Protein AF-M4SUS6-F1 (afdb_monomer)

Nearest PDB structures (foldseek):
  8b3b-assembly3_H  TM=8.163E-01  e=2.217E-12  Trypanosoma brucei
  8b3b-assembly4_E  TM=8.345E-01  e=3.367E-11  Trypanosoma brucei
  8b3b-assembly2_C  TM=7.946E-01  e=1.954E-11  Trypanosoma brucei
  8b3b-assembly1_A  TM=7.854E-01  e=1.954E-11  Trypanosoma brucei
  8b3b-assembly4_F  TM=7.972E-01  e=6.547E-10  Trypanosoma brucei

Foldseek 3Di:
DDDDDDDDDDDDDDPPLDQQFQFAFECVQLLLLQVVLVLLLQLLLALVQQLVLLVVLLLLLLLQLLLLLLVLLVDPDQLLSLLSVLLNQLSVVLSVVSVVCCVVLVVLSVQLNVLSVVLSQLSLVLQQVQLCQADDQQATHHAHHFFQAHSHGRHNDLCSCPPSRHDNDRPDHHHDPDFSVLLELFFRVSFAKDFAQASSSGYHRRRQLCLHQAAVRPHPHGGHPAWDAGSQQSHIQGSPDRHHTDIAGGRGLVDPVCVSNCVSNVSRSSSSVSNNCCPPVVNSHDDADNSLALVRLLPDPSSLQSCCCRVVVDNDDDDPVCSVVSSVSSCVNCNPDSVSNCVSPVVCQQVAWDPCVQQVDHTDGSNRNSDSVSSVSSSVVSVVVVVVVVVVVVVVCVVVCVVPVLQVVQFVVQLVDQDQVVLVPDQFWHADPPDPPSRRRIGGDPVSCVVVVDDSDDDPPDDPPPDDPQPPPDPDPVVSVVVVVD

Radius of gyration: 42.85 Å; Cα contacts (8 Å, |Δi|>4): 773; chains: 1; bounding box: 98×59×140 Å

pLDDT: mean 84.71, std 16.92, range [26.44, 97.81]

Solvent-accessible surface area (backbone atoms only — not comparable to full-atom values): 25939 Å² total; per-residue (Å²): 138,83,86,88,87,82,90,80,89,81,74,90,90,68,82,83,72,71,78,18,73,26,16,10,43,5,29,80,66,53,39,42,57,19,53,43,27,47,54,52,66,45,47,53,6,30,52,49,40,44,52,52,52,33,52,52,49,44,50,49,28,50,38,54,17,42,50,25,44,33,48,22,50,66,45,82,53,70,66,62,16,29,53,27,41,18,53,16,53,28,27,48,50,51,29,51,53,52,58,65,51,43,62,61,48,50,51,51,51,50,46,17,41,54,35,39,49,59,48,35,48,33,40,24,49,41,50,52,51,30,12,58,46,43,83,46,52,39,28,14,30,28,26,74,36,41,41,68,24,67,31,68,47,24,31,62,42,60,74,71,46,55,97,58,36,55,45,71,76,81,92,72,79,57,76,32,95,64,79,60,84,49,60,38,80,39,22,34,64,58,40,58,77,44,41,35,44,20,31,76,41,8,12,30,84,9,66,8,33,87,66,26,25,43,54,65,22,74,36,65,87,42,49,41,94,54,62,47,72,34,40,59,32,62,33,32,31,31,34,87,40,53,70,44,62,45,61,34,46,42,45,47,69,71,44,79,90,48,46,72,26,39,63,55,25,47,58,57,47,54,17,45,67,32,40,34,68,50,39,64,56,72,65,64,51,68,82,82,66,53,95,86,37,55,72,42,43,74,72,31,69,58,33,52,41,26,40,36,35,52,74,65,72,38,84,67,85,76,53,82,91,49,45,67,65,51,50,53,51,43,35,71,75,47,36,85,46,58,68,48,30,36,57,74,47,65,54,46,28,68,75,40,76,40,51,32,93,50,42,77,43,77,75,40,34,46,68,72,62,67,53,65,67,33,40,52,38,42,35,53,50,34,50,52,47,51,54,50,51,50,51,49,51,53,50,49,44,58,72,68,29,58,68,54,54,53,48,51,51,43,29,54,56,22,31,68,32,70,51,63,68,65,15,52,69,36,61,40,28,40,56,42,89,86,48,86,51,66,67,58,20,11,31,53,30,69,73,45,25,68,73,60,72,61,74,83,78,78,77,76,74,76,79,81,68,77,78,64,86,80,49,82,87,48,98,48,72,71,63,42,57,57,67,74,74,111

Secondary structure (DSSP, 8-state):
---------PPSSS------TTPPBPHHHHHHHHHHHHHHHHHHHHHHHHHHHHHHHHHHHHHHHHHHHHHHHH--SHHHHHHHHHHHHHHHHHHHHHHHHHHHHHHHHHHHHHHHHHHHHHHHHHHHHHHHSEEETTEESBBSSPTT--STTB-SSSGGGGGGPPP---S-PPP--S--TTB-SS-BTTS--B--S-GGGB-TT---GGG--STTSSSSSS--SSPEEEGGGTEEE-SS-TT----B--S-TT-STTHHHHHHTHHHHHHHHHHGGG-SGGGT------TT-HHHHHH-HHHHHHHHHHHS---SPP-GGGHHHHHHHHHHHH-SSHHHHHHHTGGGGGG-EEPHHHHSSSSEEGGG---HHHHHHHHHHHHHHHHHHHHHHHHHHHHTTHHHHHHHHHHHHHHT--SHHHHHHSTTEEE-TT-S-TTTSEEE-HHHHHHHT---------------TTSTT-SSHHHHHHHT--

Organism: NCBI:txid5691

Structure (mmCIF, N/CA/C/O backbone):
data_AF-M4SUS6-F1
#
_entry.id   AF-M4SUS6-F1
#
loop_
_atom_site.group_PDB
_atom_site.id
_atom_site.type_symbol
_atom_site.label_atom_id
_atom_site.label_alt_id
_atom_site.label_comp_id
_atom_site.label_asym_id
_atom_site.label_entity_id
_atom_site.label_seq_id
_atom_site.pdbx_PDB_ins_code
_atom_site.Cartn_x
_atom_site.Cartn_y
_atom_site.Cartn_z
_atom_site.occupancy
_atom_site.B_iso_or_equiv
_atom_site.auth_seq_id
_atom_site.auth_comp_id
_atom_site.auth_asym_id
_atom_site.auth_atom_id
_atom_site.pdbx_PDB_model_num
ATOM 1 N N . ARG A 1 1 ? 38.553 -2.286 -67.627 1.00 31.19 1 ARG A N 1
ATOM 2 C CA . ARG A 1 1 ? 38.598 -0.900 -68.150 1.00 31.19 1 ARG A CA 1
ATOM 3 C C . ARG A 1 1 ? 37.193 -0.318 -68.034 1.00 31.19 1 ARG A C 1
ATOM 5 O O . ARG A 1 1 ? 36.295 -0.896 -68.619 1.00 31.19 1 ARG A O 1
ATOM 12 N N . ASN A 1 2 ? 37.084 0.766 -67.260 1.00 29.09 2 ASN A N 1
ATOM 13 C CA . ASN A 1 2 ? 36.096 1.862 -67.283 1.00 29.09 2 ASN A CA 1
ATOM 14 C C . ASN A 1 2 ? 34.614 1.595 -66.928 1.00 29.09 2 ASN A C 1
ATOM 16 O O . ASN A 1 2 ? 33.816 1.256 -67.787 1.00 29.09 2 ASN A O 1
ATOM 20 N N . ALA A 1 3 ? 34.306 1.743 -65.630 1.00 30.34 3 ALA A N 1
ATOM 21 C CA . ALA A 1 3 ? 33.610 2.866 -64.960 1.00 30.34 3 ALA A CA 1
ATOM 22 C C . ALA A 1 3 ? 32.368 3.584 -65.564 1.00 30.34 3 ALA A C 1
ATOM 24 O O . ALA A 1 3 ? 32.365 3.954 -66.735 1.00 30.34 3 ALA A O 1
ATOM 25 N N . CYS A 1 4 ? 31.476 3.952 -64.615 1.00 27.50 4 CYS A N 1
ATOM 26 C CA . CYS A 1 4 ? 30.399 4.974 -64.589 1.00 27.50 4 CYS A CA 1
ATOM 27 C C . CYS A 1 4 ? 29.047 4.581 -65.232 1.00 27.50 4 CYS A C 1
ATOM 29 O O . CYS A 1 4 ? 29.032 4.014 -66.311 1.00 27.50 4 CYS A O 1
ATOM 31 N N . HIS A 1 5 ? 27.862 4.806 -64.642 1.00 26.88 5 HIS A N 1
ATOM 32 C CA . HIS A 1 5 ? 27.391 5.822 -63.685 1.00 26.88 5 HIS A CA 1
ATOM 33 C C . HIS A 1 5 ? 26.214 5.302 -62.827 1.00 26.88 5 HIS A C 1
ATOM 35 O O . HIS A 1 5 ? 25.336 4.624 -63.351 1.00 26.88 5 HIS A O 1
ATOM 41 N N . VAL A 1 6 ? 26.133 5.718 -61.557 1.00 30.09 6 VAL A N 1
ATOM 42 C CA . VAL A 1 6 ? 24.851 5.976 -60.872 1.00 30.09 6 VAL A CA 1
ATOM 43 C C . VAL A 1 6 ? 24.974 7.345 -60.205 1.00 30.09 6 VAL A C 1
ATOM 45 O O . VAL A 1 6 ? 25.939 7.603 -59.484 1.00 30.09 6 VAL A O 1
ATOM 48 N N . ASP A 1 7 ? 24.037 8.224 -60.543 1.00 30.34 7 ASP A N 1
ATOM 49 C CA . ASP A 1 7 ? 24.031 9.650 -60.238 1.00 30.34 7 ASP A CA 1
ATOM 50 C C . ASP A 1 7 ? 23.843 9.959 -58.748 1.00 30.34 7 ASP A C 1
ATOM 52 O O . ASP A 1 7 ? 22.881 9.533 -58.110 1.00 30.34 7 ASP A O 1
ATOM 56 N N . ILE A 1 8 ? 24.747 10.792 -58.231 1.00 34.09 8 ILE A N 1
ATOM 57 C CA . ILE A 1 8 ? 24.577 11.584 -57.014 1.00 34.09 8 ILE A CA 1
ATOM 58 C C . ILE A 1 8 ? 24.203 12.997 -57.471 1.00 34.09 8 ILE A C 1
ATOM 60 O O . ILE A 1 8 ? 25.049 13.741 -57.965 1.00 34.09 8 ILE A O 1
ATOM 64 N N . MET A 1 9 ? 22.941 13.391 -57.294 1.00 27.80 9 MET A N 1
ATOM 65 C CA . MET A 1 9 ? 22.559 14.804 -57.343 1.00 27.80 9 MET A CA 1
ATOM 66 C C . MET A 1 9 ? 22.849 15.447 -55.980 1.00 27.80 9 MET A C 1
ATOM 68 O O . MET A 1 9 ? 22.032 15.401 -55.064 1.00 27.80 9 MET A O 1
ATOM 72 N N . CYS A 1 10 ? 24.028 16.061 -55.856 1.00 29.98 10 CYS A N 1
ATOM 73 C CA . CYS A 1 10 ? 24.340 17.035 -54.811 1.00 29.98 10 CYS A CA 1
ATOM 74 C C . CYS A 1 10 ? 23.952 18.436 -55.298 1.00 29.98 10 CYS A C 1
ATOM 76 O O . CYS A 1 10 ? 24.554 18.948 -56.241 1.00 29.98 10 CYS A O 1
ATOM 78 N N . VAL A 1 11 ? 22.997 19.083 -54.628 1.00 32.91 11 VAL A N 1
ATOM 79 C CA . VAL A 1 11 ? 22.805 20.538 -54.727 1.00 32.91 11 VAL A CA 1
ATOM 80 C C . VAL A 1 11 ? 23.518 21.194 -53.545 1.00 32.91 11 VAL A C 1
ATOM 82 O O . VAL A 1 11 ? 23.482 20.701 -52.421 1.00 32.91 11 VAL A O 1
ATOM 85 N N . ALA A 1 12 ? 24.242 22.266 -53.855 1.00 35.56 12 ALA A N 1
ATOM 86 C CA . ALA A 1 12 ? 25.241 22.931 -53.034 1.00 35.56 12 ALA A CA 1
ATOM 87 C C . ALA A 1 12 ? 24.775 23.339 -51.620 1.00 35.56 12 ALA A C 1
ATOM 89 O O . ALA A 1 12 ? 23.645 23.773 -51.416 1.00 35.56 12 ALA A O 1
ATOM 90 N N . SER A 1 13 ? 25.731 23.286 -50.680 1.00 41.62 13 SER A N 1
ATOM 91 C CA . SER A 1 13 ? 25.660 23.563 -49.231 1.00 41.62 13 SER A CA 1
ATOM 92 C C . SER A 1 13 ? 24.995 22.489 -48.355 1.00 41.62 13 SER A C 1
ATOM 94 O O . SER A 1 13 ? 23.980 22.702 -47.705 1.00 41.62 13 SER A O 1
ATOM 96 N N . GLY A 1 14 ? 25.641 21.329 -48.255 1.00 28.02 14 GLY A N 1
ATOM 97 C CA . GLY A 1 14 ? 25.319 20.336 -47.236 1.00 28.02 14 GLY A CA 1
ATOM 98 C C . GLY A 1 14 ? 26.343 19.216 -47.259 1.00 28.02 14 GLY A C 1
ATOM 99 O O . GLY A 1 14 ? 26.585 18.629 -48.307 1.00 28.02 14 GLY A O 1
ATOM 100 N N . PHE A 1 15 ? 26.974 18.946 -46.118 1.00 29.97 15 PHE A N 1
ATOM 101 C CA . PHE A 1 15 ? 27.772 17.742 -45.909 1.00 29.97 15 PHE A CA 1
ATOM 102 C C . PHE A 1 15 ? 26.997 16.526 -46.435 1.00 29.97 15 PHE A C 1
ATOM 104 O O . PHE A 1 15 ? 25.899 16.254 -45.944 1.00 29.97 15 PHE A O 1
ATOM 111 N N . CYS A 1 16 ? 27.558 15.789 -47.397 1.00 29.83 16 CYS A N 1
ATOM 112 C CA . CYS A 1 16 ? 27.126 14.420 -47.656 1.00 29.83 16 CYS A CA 1
ATOM 113 C C . CYS A 1 16 ? 27.360 13.635 -46.365 1.00 29.83 16 CYS A C 1
ATOM 115 O O . CYS A 1 16 ? 28.487 13.248 -46.065 1.00 29.83 16 CYS A O 1
ATOM 117 N N . ARG A 1 17 ? 26.310 13.478 -45.554 1.00 37.94 17 ARG A N 1
ATOM 118 C CA . ARG A 1 17 ? 26.317 12.554 -44.427 1.00 37.94 17 ARG A CA 1
ATOM 119 C C . ARG A 1 17 ? 26.384 11.161 -45.032 1.00 37.94 17 ARG A C 1
ATOM 121 O O . ARG A 1 17 ? 25.402 10.690 -45.597 1.00 37.94 17 ARG A O 1
ATOM 128 N N . GLU A 1 18 ? 27.550 10.532 -44.957 1.00 42.78 18 GLU A N 1
ATOM 129 C CA . GLU A 1 18 ? 27.644 9.083 -45.096 1.00 42.78 18 GLU A CA 1
ATOM 130 C C . GLU A 1 18 ? 26.612 8.478 -44.136 1.00 42.78 18 GLU A C 1
ATOM 132 O O . GLU A 1 18 ? 26.538 8.883 -42.969 1.00 42.78 18 GLU A O 1
ATOM 137 N N . ALA A 1 19 ? 25.745 7.594 -44.635 1.00 50.44 19 ALA A N 1
ATOM 138 C CA . ALA A 1 19 ? 24.760 6.936 -43.787 1.00 50.44 19 ALA A CA 1
ATOM 139 C C . ALA A 1 19 ? 25.502 6.277 -42.616 1.00 50.44 19 ALA A C 1
ATOM 141 O O . ALA A 1 19 ? 26.480 5.558 -42.829 1.00 50.44 19 ALA A O 1
ATOM 142 N N . ALA A 1 20 ? 25.056 6.526 -41.382 1.00 63.66 20 ALA A N 1
ATOM 143 C CA . ALA A 1 20 ? 25.674 6.014 -40.159 1.00 63.66 20 ALA A CA 1
ATOM 144 C C . ALA A 1 20 ? 25.422 4.503 -39.958 1.00 63.66 20 ALA A C 1
ATOM 146 O O . ALA A 1 20 ? 25.185 4.039 -38.842 1.00 63.66 20 ALA A O 1
ATOM 147 N N . SER A 1 21 ? 25.461 3.719 -41.041 1.00 72.50 21 SER A N 1
ATOM 148 C CA . SER A 1 21 ? 25.391 2.264 -40.987 1.00 72.50 21 SER A CA 1
ATOM 149 C C . SER A 1 21 ? 26.565 1.782 -40.128 1.00 72.50 21 SER A C 1
ATOM 151 O O . SER A 1 21 ? 27.706 2.165 -40.382 1.00 72.50 21 SER A O 1
ATOM 153 N N . GLN A 1 22 ? 26.290 0.984 -39.091 1.00 85.00 22 GLN A N 1
ATOM 154 C CA . GLN A 1 22 ? 27.259 0.600 -38.043 1.00 85.00 22 GLN A CA 1
ATOM 155 C C . GLN A 1 22 ? 27.647 1.724 -37.074 1.00 85.00 22 GLN A C 1
ATOM 157 O O . GLN A 1 22 ? 28.715 1.677 -36.474 1.00 85.00 22 GLN A O 1
ATOM 162 N N . GLY A 1 23 ? 26.821 2.743 -36.884 1.00 92.88 23 GLY A N 1
ATOM 163 C CA . GLY A 1 23 ? 27.067 3.730 -35.842 1.00 92.88 23 GLY A CA 1
ATOM 164 C C . GLY A 1 23 ? 26.665 3.278 -34.431 1.00 92.88 23 GLY A C 1
ATOM 165 O O . GLY A 1 23 ? 25.876 2.353 -34.249 1.00 92.88 23 GLY A O 1
ATOM 166 N N . ALA A 1 24 ? 27.180 3.963 -33.414 1.00 96.19 24 ALA A N 1
ATOM 167 C CA . ALA A 1 24 ? 26.782 3.858 -32.018 1.00 96.19 24 ALA A CA 1
ATOM 168 C C . ALA A 1 24 ? 25.429 4.538 -31.827 1.00 96.19 24 ALA A C 1
ATOM 170 O O . ALA A 1 24 ? 25.160 5.563 -32.453 1.00 96.19 24 ALA A O 1
ATOM 171 N N . LEU A 1 25 ? 24.600 4.037 -30.916 1.00 96.50 25 LEU A N 1
ATOM 172 C CA . LEU A 1 25 ? 23.319 4.674 -30.631 1.00 96.50 25 LEU A CA 1
ATOM 173 C C . LEU A 1 25 ? 23.541 6.034 -29.957 1.00 96.50 25 LEU A C 1
ATOM 175 O O . LEU A 1 25 ? 24.263 6.138 -28.957 1.00 96.50 25 LEU A O 1
ATOM 179 N N . GLY A 1 26 ? 22.916 7.071 -30.516 1.00 95.56 26 GLY A N 1
ATOM 180 C CA . GLY A 1 26 ? 23.027 8.440 -30.025 1.00 95.56 26 GLY A CA 1
ATOM 181 C C . GLY A 1 26 ? 22.269 8.683 -28.717 1.00 95.56 26 GLY A C 1
ATOM 182 O O . GLY A 1 26 ? 21.243 8.058 -28.434 1.00 95.56 26 GLY A O 1
ATOM 183 N N . LYS A 1 27 ? 22.755 9.635 -27.914 1.00 95.69 27 LYS A N 1
ATOM 184 C CA . LYS A 1 27 ? 22.200 10.004 -26.601 1.00 95.69 27 LYS A CA 1
ATOM 185 C C . LYS A 1 27 ? 20.732 10.381 -26.636 1.00 95.69 27 LYS A C 1
ATOM 187 O O . LYS A 1 27 ? 19.989 9.994 -25.740 1.00 95.69 27 LYS A O 1
ATOM 192 N N . ASP A 1 28 ? 20.304 11.106 -27.660 1.00 93.38 28 ASP A N 1
ATOM 193 C CA . ASP A 1 28 ? 18.906 11.497 -27.838 1.00 93.38 28 ASP A CA 1
ATOM 194 C C . ASP A 1 28 ? 17.962 10.289 -27.968 1.00 93.38 28 ASP A C 1
ATOM 196 O O . ASP A 1 28 ? 16.767 10.417 -27.714 1.00 93.38 28 ASP A O 1
ATOM 200 N N . LYS A 1 29 ? 18.499 9.111 -28.309 1.00 93.94 29 LYS A N 1
ATOM 201 C CA . LYS A 1 29 ? 17.742 7.873 -28.503 1.00 93.94 29 LYS A CA 1
ATOM 202 C C . LYS A 1 29 ? 17.741 6.988 -27.266 1.00 93.94 29 LYS A C 1
ATOM 204 O O . LYS A 1 29 ? 16.678 6.531 -26.859 1.00 93.94 29 LYS A O 1
ATOM 209 N N . TRP A 1 30 ? 18.899 6.756 -26.641 1.00 95.56 30 TRP A N 1
ATOM 210 C CA . TRP A 1 30 ? 18.982 5.865 -25.475 1.00 95.56 30 TRP A CA 1
ATOM 211 C C . TRP A 1 30 ? 18.679 6.549 -24.141 1.00 95.56 30 TRP A C 1
ATOM 213 O O . TRP A 1 30 ? 18.238 5.874 -23.211 1.00 95.56 30 TRP A O 1
ATOM 223 N N . LYS A 1 31 ? 18.876 7.869 -24.009 1.00 96.00 31 LYS A N 1
ATOM 224 C CA . LYS A 1 31 ? 18.688 8.559 -22.721 1.00 96.00 31 LYS A CA 1
ATOM 225 C C . LYS A 1 31 ? 17.262 8.429 -22.163 1.00 96.00 31 LYS A C 1
ATOM 227 O O . LYS A 1 31 ? 17.161 8.144 -20.973 1.00 96.00 31 LYS A O 1
ATOM 232 N N . PRO A 1 32 ? 16.177 8.561 -22.952 1.00 96.38 32 PRO A N 1
ATOM 233 C CA . PRO A 1 32 ? 14.824 8.368 -22.424 1.00 96.38 32 PRO A CA 1
ATOM 234 C C . PRO A 1 32 ? 14.621 6.987 -21.786 1.00 96.38 32 PRO A C 1
ATOM 236 O O . PRO A 1 32 ? 13.973 6.869 -20.749 1.00 96.38 32 PRO A O 1
ATOM 239 N N . LEU A 1 33 ? 15.243 5.950 -22.355 1.00 96.75 33 LEU A N 1
ATOM 240 C CA . LEU A 1 33 ? 15.203 4.598 -21.807 1.00 96.75 33 LEU A CA 1
ATOM 241 C C . LEU A 1 33 ? 16.018 4.469 -20.508 1.00 96.75 33 LEU A C 1
ATOM 243 O O . LEU A 1 33 ? 15.579 3.815 -19.563 1.00 96.75 33 LEU A O 1
ATOM 247 N N . ALA A 1 34 ? 17.181 5.124 -20.435 1.00 96.94 34 ALA A N 1
ATOM 248 C CA . ALA A 1 34 ? 17.967 5.199 -19.204 1.00 96.94 34 ALA A CA 1
ATOM 249 C C . ALA A 1 34 ? 17.201 5.926 -18.086 1.00 96.94 34 ALA A C 1
ATOM 251 O O . ALA A 1 34 ? 17.156 5.441 -16.956 1.00 96.94 34 ALA A O 1
ATOM 252 N N . ASP A 1 35 ? 16.551 7.049 -18.393 1.00 96.94 35 ASP A N 1
ATOM 253 C CA . ASP A 1 35 ? 15.734 7.788 -17.426 1.00 96.94 35 ASP A CA 1
ATOM 254 C C . ASP A 1 35 ? 14.536 6.953 -16.952 1.00 96.94 35 ASP A C 1
ATOM 256 O O . ASP A 1 35 ? 14.258 6.900 -15.756 1.00 96.94 35 ASP A O 1
ATOM 260 N N . PHE A 1 36 ? 13.882 6.231 -17.865 1.00 97.12 36 PHE A N 1
ATOM 261 C CA . PHE A 1 36 ? 12.794 5.319 -17.522 1.00 97.12 36 PHE A CA 1
ATOM 262 C C . PHE A 1 36 ? 13.237 4.190 -16.582 1.00 97.12 36 PHE A C 1
ATOM 264 O O . PHE A 1 36 ? 12.530 3.881 -15.624 1.00 97.12 36 PHE A O 1
ATOM 271 N N . SER A 1 37 ? 14.432 3.618 -16.783 1.00 96.19 37 SER A N 1
ATOM 272 C CA . SER A 1 37 ? 14.962 2.595 -15.867 1.00 96.19 37 SER A CA 1
ATOM 273 C C . SER A 1 37 ? 15.124 3.110 -14.430 1.00 96.19 37 SER A C 1
ATOM 275 O O . SER A 1 37 ? 14.817 2.383 -13.489 1.00 96.19 37 SER A O 1
ATOM 277 N N . LYS A 1 38 ? 15.522 4.380 -14.254 1.00 94.12 38 LYS A N 1
ATOM 278 C CA . LYS A 1 38 ? 15.604 5.039 -12.937 1.00 94.12 38 LYS A CA 1
ATOM 279 C C . LYS A 1 38 ? 14.231 5.271 -12.316 1.00 94.12 38 LYS A C 1
ATOM 281 O O . LYS A 1 38 ? 14.097 5.246 -11.098 1.00 94.12 38 LYS A O 1
ATOM 286 N N . THR A 1 39 ? 13.214 5.538 -13.131 1.00 94.88 39 THR A N 1
ATOM 287 C CA . THR A 1 39 ? 11.833 5.658 -12.649 1.00 94.88 39 THR A CA 1
ATOM 288 C C . THR A 1 39 ? 11.317 4.307 -12.164 1.00 94.88 39 THR A C 1
ATOM 290 O O . THR A 1 39 ? 10.778 4.230 -11.062 1.00 94.88 39 THR A O 1
ATOM 293 N N . LEU A 1 40 ? 11.525 3.237 -12.942 1.00 94.06 40 LEU A N 1
ATOM 294 C CA . LEU A 1 40 ? 11.124 1.883 -12.547 1.00 94.06 40 LEU A CA 1
ATOM 295 C C . LEU A 1 40 ? 11.813 1.427 -11.258 1.00 94.06 40 LEU A C 1
ATOM 297 O O . LEU A 1 40 ? 11.145 0.864 -10.399 1.00 94.06 40 LEU A O 1
ATOM 301 N N . GLU A 1 41 ? 13.095 1.749 -11.080 1.00 93.44 41 GLU A N 1
ATOM 302 C CA . GLU A 1 41 ? 13.851 1.440 -9.858 1.00 93.44 41 GLU A CA 1
ATOM 303 C C . GLU A 1 41 ? 13.170 1.963 -8.578 1.00 93.44 41 GLU A C 1
ATOM 305 O O . GLU A 1 41 ? 13.206 1.325 -7.529 1.00 93.44 41 GLU A O 1
ATOM 310 N N . LYS A 1 42 ? 12.502 3.120 -8.654 1.00 92.69 42 LYS A N 1
ATOM 311 C CA . LYS A 1 42 ? 11.835 3.745 -7.499 1.00 92.69 42 LYS A CA 1
ATOM 312 C C . LYS A 1 42 ? 10.483 3.118 -7.164 1.00 92.69 42 LYS A C 1
ATOM 314 O O . LYS A 1 42 ? 9.964 3.324 -6.067 1.00 92.69 42 LYS A O 1
ATOM 319 N N . MET A 1 43 ? 9.873 2.390 -8.098 1.00 92.56 43 MET A N 1
ATOM 320 C CA . MET A 1 43 ? 8.511 1.876 -7.943 1.00 92.56 43 MET A CA 1
ATOM 321 C C . MET A 1 43 ? 8.388 0.868 -6.790 1.00 92.56 43 MET A C 1
ATOM 323 O O . MET A 1 43 ? 7.478 1.034 -5.973 1.00 92.56 43 MET A O 1
ATOM 327 N N . PRO A 1 44 ? 9.273 -0.133 -6.644 1.00 93.19 44 PRO A N 1
ATOM 328 C CA . PRO A 1 44 ? 9.230 -1.011 -5.479 1.00 93.19 44 PRO A CA 1
ATOM 329 C C . PRO A 1 44 ? 9.378 -0.258 -4.147 1.00 93.19 44 PRO A C 1
ATOM 331 O O . PRO A 1 44 ? 8.684 -0.573 -3.182 1.00 93.19 44 PRO A O 1
ATOM 334 N N . GLY A 1 45 ? 10.214 0.785 -4.107 1.00 92.69 45 GLY A N 1
ATOM 335 C CA . GLY A 1 45 ? 10.344 1.681 -2.958 1.00 92.69 45 GLY A CA 1
ATOM 336 C C . GLY A 1 45 ? 9.041 2.391 -2.591 1.00 92.69 45 GLY A C 1
ATOM 337 O O . GLY A 1 45 ? 8.691 2.511 -1.415 1.00 92.69 45 GLY A O 1
ATOM 338 N N . ARG A 1 46 ? 8.263 2.794 -3.604 1.00 93.00 46 ARG A N 1
ATOM 339 C CA . ARG A 1 46 ? 6.948 3.420 -3.409 1.00 93.00 46 ARG A CA 1
ATOM 340 C C . ARG A 1 46 ? 5.939 2.422 -2.849 1.00 93.00 46 ARG A C 1
ATOM 342 O O . ARG A 1 46 ? 5.208 2.735 -1.910 1.00 93.00 46 ARG A O 1
ATOM 349 N N . ILE A 1 47 ? 5.932 1.209 -3.395 1.00 93.81 47 ILE A N 1
ATOM 350 C CA . ILE A 1 47 ? 5.088 0.107 -2.924 1.00 93.81 47 ILE A CA 1
ATOM 351 C C . ILE A 1 47 ? 5.436 -0.264 -1.475 1.00 93.81 47 ILE A C 1
ATOM 353 O O . ILE A 1 47 ? 4.529 -0.477 -0.672 1.00 93.81 47 ILE A O 1
ATOM 357 N N . LEU A 1 48 ? 6.722 -0.273 -1.108 1.00 93.38 48 LEU A N 1
ATOM 358 C CA . LEU A 1 48 ? 7.172 -0.500 0.267 1.00 93.38 48 LEU A CA 1
ATOM 359 C C . LEU A 1 48 ? 6.616 0.555 1.234 1.00 93.38 48 LEU A C 1
ATOM 361 O O . LEU A 1 48 ? 6.110 0.195 2.298 1.00 93.38 48 LEU A O 1
ATOM 365 N N . THR A 1 49 ? 6.662 1.839 0.866 1.00 93.25 49 THR A N 1
ATOM 366 C CA . THR A 1 49 ? 6.076 2.921 1.674 1.00 93.25 49 THR A CA 1
ATOM 367 C C . THR A 1 49 ? 4.577 2.702 1.898 1.00 93.25 49 THR A C 1
ATOM 369 O O . THR A 1 49 ? 4.110 2.796 3.033 1.00 93.25 49 THR A O 1
ATOM 372 N N . ILE A 1 50 ? 3.823 2.329 0.858 1.00 93.12 50 ILE A N 1
ATOM 373 C CA . ILE A 1 50 ? 2.379 2.053 0.975 1.00 93.12 50 ILE A CA 1
ATOM 374 C C . ILE A 1 50 ? 2.120 0.817 1.846 1.00 93.12 50 ILE A C 1
ATOM 376 O O . ILE A 1 50 ? 1.251 0.842 2.715 1.00 93.12 50 ILE A O 1
ATOM 380 N N . ALA A 1 51 ? 2.895 -0.257 1.674 1.00 93.19 51 ALA A N 1
ATOM 381 C CA . ALA A 1 51 ? 2.769 -1.457 2.497 1.00 93.19 51 ALA A CA 1
ATOM 382 C C . ALA A 1 51 ? 2.992 -1.144 3.987 1.00 93.19 51 ALA A C 1
ATOM 384 O O . ALA A 1 51 ? 2.214 -1.584 4.835 1.00 93.19 51 ALA A O 1
ATOM 385 N N . LYS A 1 52 ? 3.998 -0.319 4.314 1.00 92.88 52 LYS A N 1
ATOM 386 C CA . LYS A 1 52 ? 4.234 0.161 5.685 1.00 92.88 52 LYS A CA 1
ATOM 387 C C . LYS A 1 52 ? 3.071 1.001 6.208 1.00 92.88 52 LYS A C 1
ATOM 389 O O . LYS A 1 52 ? 2.646 0.793 7.342 1.00 92.88 52 LYS A O 1
ATOM 394 N N . GLN A 1 53 ? 2.528 1.910 5.398 1.00 92.50 53 GLN A N 1
ATOM 395 C CA . GLN A 1 53 ? 1.348 2.702 5.763 1.00 92.50 53 GLN A CA 1
ATOM 396 C C . GLN A 1 53 ? 0.138 1.809 6.070 1.00 92.50 53 GLN A C 1
ATOM 398 O O . GLN A 1 53 ? -0.490 1.976 7.115 1.00 92.50 53 GLN A O 1
ATOM 403 N N . ASN A 1 54 ? -0.136 0.815 5.223 1.00 94.50 54 ASN A N 1
ATOM 404 C CA . ASN A 1 54 ? -1.237 -0.133 5.400 1.00 94.50 54 ASN A CA 1
ATOM 405 C C . ASN A 1 54 ? -1.078 -0.962 6.682 1.00 94.50 54 ASN A C 1
ATOM 407 O O . ASN A 1 54 ? -2.013 -1.060 7.476 1.00 94.50 54 ASN A O 1
ATOM 411 N N . ILE A 1 55 ? 0.119 -1.504 6.929 1.00 93.12 55 ILE A N 1
ATOM 412 C CA . ILE A 1 55 ? 0.425 -2.253 8.156 1.00 93.12 55 ILE A CA 1
ATOM 413 C C . ILE A 1 55 ? 0.256 -1.360 9.389 1.00 93.12 55 ILE A C 1
ATOM 415 O O . ILE A 1 55 ? -0.366 -1.771 10.369 1.00 93.12 55 ILE A O 1
ATOM 419 N N . ASN A 1 56 ? 0.759 -0.125 9.344 1.00 92.56 56 ASN A N 1
ATOM 420 C CA . ASN A 1 56 ? 0.603 0.832 10.438 1.00 92.56 56 ASN A CA 1
ATOM 421 C C . ASN A 1 56 ? -0.872 1.157 10.699 1.00 92.56 56 ASN A C 1
ATOM 423 O O . ASN A 1 56 ? -1.279 1.233 11.860 1.00 92.56 56 ASN A O 1
ATOM 427 N N . TYR A 1 57 ? -1.683 1.291 9.647 1.00 94.25 57 TYR A N 1
ATOM 428 C CA . TYR A 1 57 ? -3.117 1.516 9.771 1.00 94.25 57 TYR A CA 1
ATOM 429 C C . TYR A 1 57 ? -3.824 0.322 10.426 1.00 94.25 57 TYR A C 1
ATOM 431 O O . TYR A 1 57 ? -4.492 0.503 11.447 1.00 94.25 57 TYR A O 1
ATOM 439 N N . ILE A 1 58 ? -3.601 -0.902 9.935 1.00 94.44 58 ILE A N 1
ATOM 440 C CA . ILE A 1 58 ? -4.169 -2.133 10.515 1.00 94.44 58 ILE A CA 1
ATOM 441 C C . ILE A 1 58 ? -3.755 -2.288 11.986 1.00 94.44 58 ILE A C 1
ATOM 443 O O . ILE A 1 58 ? -4.599 -2.543 12.849 1.00 94.44 58 ILE A O 1
ATOM 447 N N . ASN A 1 59 ? -2.475 -2.070 12.298 1.00 93.50 59 ASN A N 1
ATOM 448 C CA . ASN A 1 59 ? -1.971 -2.120 13.669 1.00 93.50 59 ASN A CA 1
ATOM 449 C C . ASN A 1 59 ? -2.615 -1.046 14.550 1.00 93.50 59 ASN A C 1
ATOM 451 O O . ASN A 1 59 ? -2.932 -1.310 15.707 1.00 93.50 59 ASN A O 1
ATOM 455 N N . SER A 1 60 ? -2.850 0.156 14.019 1.00 93.88 60 SER A N 1
ATOM 456 C CA . SER A 1 60 ? -3.516 1.220 14.769 1.00 93.88 60 SER A CA 1
ATOM 457 C C . SER A 1 60 ? -4.949 0.840 15.148 1.00 93.88 60 SER A C 1
ATOM 459 O O . SER A 1 60 ? -5.337 1.062 16.296 1.00 93.88 60 SER A O 1
ATOM 461 N N . LEU A 1 61 ? -5.692 0.191 14.242 1.00 96.12 61 LEU A N 1
ATOM 462 C CA . LEU A 1 61 ? -7.030 -0.333 14.518 1.00 96.12 61 LEU A CA 1
ATOM 463 C C . 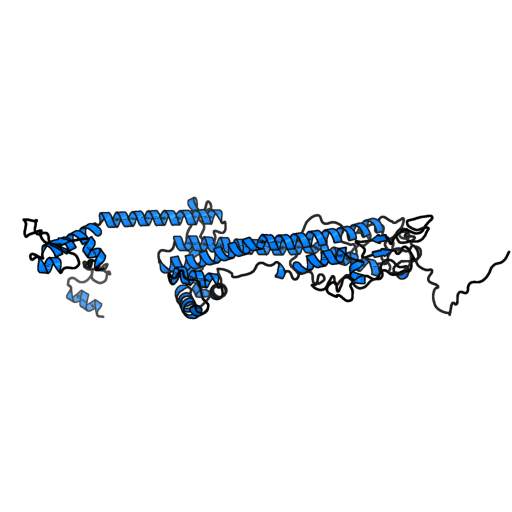LEU A 1 61 ? -6.980 -1.399 15.613 1.00 96.12 61 LEU A C 1
ATOM 465 O O . LEU A 1 61 ? -7.729 -1.301 16.581 1.00 96.12 61 LEU A O 1
ATOM 469 N N . ALA A 1 62 ? -6.062 -2.364 15.504 1.00 95.81 62 ALA A N 1
ATOM 470 C CA . ALA A 1 62 ? -5.914 -3.442 16.481 1.00 95.81 62 ALA A CA 1
ATOM 471 C C . ALA A 1 62 ? -5.581 -2.916 17.886 1.00 95.81 62 ALA A C 1
ATOM 473 O O . ALA A 1 62 ? -6.186 -3.337 18.872 1.00 95.81 62 ALA A O 1
ATOM 474 N N . VAL A 1 63 ? -4.642 -1.971 17.977 1.00 96.06 63 VAL A N 1
ATOM 475 C CA . VAL A 1 63 ? -4.234 -1.379 19.255 1.00 96.06 63 VAL A CA 1
ATOM 476 C C . VAL A 1 63 ? -5.359 -0.542 19.850 1.00 96.06 63 VAL A C 1
ATOM 478 O O . VAL A 1 63 ? -5.665 -0.687 21.030 1.00 96.06 63 VAL A O 1
ATOM 481 N N . ASN A 1 64 ? -5.999 0.314 19.051 1.00 96.75 64 ASN A N 1
ATOM 482 C CA . ASN A 1 64 ? -7.090 1.154 19.538 1.00 96.75 64 ASN A CA 1
ATOM 483 C C . ASN A 1 64 ? -8.302 0.301 19.963 1.00 96.75 64 ASN A C 1
ATOM 485 O O . ASN A 1 64 ? -8.939 0.622 20.964 1.00 96.75 64 ASN A O 1
ATOM 489 N N . ALA A 1 65 ? -8.591 -0.799 19.256 1.00 97.56 65 ALA A N 1
ATOM 490 C CA . ALA A 1 65 ? -9.616 -1.764 19.650 1.00 97.56 65 ALA A CA 1
ATOM 491 C C . ALA A 1 65 ? -9.295 -2.398 21.006 1.00 97.56 65 ALA A C 1
ATOM 493 O O . ALA A 1 65 ? -10.122 -2.359 21.907 1.00 97.56 65 ALA A O 1
ATOM 494 N N . ALA A 1 66 ? -8.077 -2.914 21.181 1.00 97.25 66 ALA A N 1
ATOM 495 C CA . ALA A 1 66 ? -7.671 -3.542 22.432 1.00 97.25 66 ALA A CA 1
ATOM 496 C C . ALA A 1 66 ? -7.632 -2.543 23.605 1.00 97.25 66 ALA A C 1
ATOM 498 O O . ALA A 1 66 ? -8.048 -2.874 24.710 1.00 97.25 66 ALA A O 1
ATOM 499 N N . GLN A 1 67 ? -7.212 -1.293 23.376 1.00 97.06 67 GLN A N 1
ATOM 500 C CA . GLN A 1 67 ? -7.313 -0.228 24.381 1.00 97.06 67 GLN A CA 1
ATOM 501 C C . GLN A 1 67 ? -8.774 0.036 24.785 1.00 97.06 67 GLN A C 1
ATOM 503 O O . GLN A 1 67 ? -9.059 0.179 25.973 1.00 97.06 67 GLN A O 1
ATOM 508 N N . ALA A 1 68 ? -9.698 0.062 23.819 1.00 97.75 68 ALA A N 1
ATOM 509 C CA . ALA A 1 68 ? -11.128 0.198 24.083 1.00 97.75 68 ALA A CA 1
ATOM 510 C C . ALA A 1 68 ? -11.709 -1.016 24.834 1.00 97.75 68 ALA A C 1
ATOM 512 O O . ALA A 1 68 ? -12.537 -0.831 25.720 1.00 97.75 68 ALA A O 1
ATOM 513 N N . GLU A 1 69 ? -11.252 -2.237 24.538 1.00 97.12 69 GLU A N 1
ATOM 514 C CA . GLU A 1 69 ? -11.638 -3.460 25.262 1.00 97.12 69 GLU A CA 1
ATOM 515 C C . GLU A 1 69 ? -11.193 -3.396 26.727 1.00 97.12 69 GLU A C 1
ATOM 517 O O . GLU A 1 69 ? -12.014 -3.574 27.624 1.00 97.12 69 GLU A O 1
ATOM 522 N N . VAL A 1 70 ? -9.926 -3.049 26.994 1.00 95.69 70 VAL A N 1
ATOM 523 C CA . VAL A 1 70 ? -9.448 -2.858 28.375 1.00 95.69 70 VAL A CA 1
ATOM 524 C C . VAL A 1 70 ? -10.264 -1.778 29.084 1.00 95.69 70 VAL A C 1
ATOM 526 O O . VAL A 1 70 ? -10.649 -1.961 30.235 1.00 95.69 70 VAL A O 1
ATOM 529 N N . ALA A 1 71 ? -10.551 -0.659 28.414 1.00 96.06 71 ALA A N 1
ATOM 530 C CA . ALA A 1 71 ? -11.333 0.422 29.002 1.00 96.06 71 ALA A CA 1
ATOM 531 C C . ALA A 1 71 ? -12.777 -0.003 29.315 1.00 96.06 71 ALA A C 1
ATOM 533 O O . ALA A 1 71 ? -13.273 0.323 30.391 1.00 96.06 71 ALA A O 1
ATOM 534 N N . ALA A 1 72 ? -13.427 -0.779 28.442 1.00 96.12 72 ALA A N 1
ATOM 535 C CA . ALA A 1 72 ? -14.744 -1.359 28.710 1.00 96.12 72 ALA A CA 1
ATOM 536 C C . ALA A 1 72 ? -14.718 -2.267 29.951 1.00 96.12 72 ALA A C 1
ATOM 538 O O . ALA A 1 72 ? -15.604 -2.199 30.808 1.00 96.12 72 ALA A O 1
ATOM 539 N N . GLU A 1 73 ? -13.673 -3.085 30.087 1.00 93.56 73 GLU A N 1
ATOM 540 C CA . GLU A 1 73 ? -13.500 -3.983 31.229 1.00 93.56 73 GLU A CA 1
ATOM 541 C C . GLU A 1 73 ? -13.063 -3.258 32.509 1.00 93.56 73 GLU A C 1
ATOM 543 O O . GLU A 1 73 ? -13.373 -3.712 33.603 1.00 93.56 73 GLU A O 1
ATOM 548 N N . ALA A 1 74 ? -12.431 -2.093 32.424 1.00 91.56 74 ALA A N 1
ATOM 549 C CA . ALA A 1 74 ? -12.102 -1.280 33.593 1.00 91.56 74 ALA A CA 1
ATOM 550 C C . ALA A 1 74 ? -13.261 -0.369 34.046 1.00 91.56 74 ALA A C 1
ATOM 552 O O . ALA A 1 74 ? -13.309 0.026 35.212 1.00 91.56 74 ALA A O 1
ATOM 553 N N . GLU A 1 75 ? -14.184 -0.029 33.144 1.00 92.12 75 GLU A N 1
ATOM 554 C CA . GLU A 1 75 ? -15.273 0.915 33.404 1.00 92.12 75 GLU A CA 1
ATOM 555 C C . GLU A 1 75 ? -16.336 0.317 34.340 1.00 92.12 75 GLU A C 1
ATOM 557 O O . GLU A 1 75 ? -16.738 -0.849 34.212 1.00 92.12 75 GLU A O 1
ATOM 562 N N . GLN A 1 76 ? -16.771 1.137 35.301 1.00 87.69 76 GLN A N 1
ATOM 563 C CA . GLN A 1 76 ? -17.766 0.771 36.313 1.00 87.69 76 GLN A CA 1
ATOM 564 C C . GLN A 1 76 ? -19.178 1.163 35.883 1.00 87.69 76 GLN A C 1
ATOM 566 O O . GLN A 1 76 ? -20.141 0.477 36.230 1.00 87.69 76 GLN A O 1
ATOM 571 N N . ASP A 1 77 ? -19.309 2.250 35.120 1.00 91.50 77 ASP A N 1
ATOM 572 C CA . ASP A 1 77 ? -20.588 2.647 34.549 1.00 91.50 77 ASP A CA 1
ATOM 573 C C . ASP A 1 77 ? -20.964 1.732 33.372 1.00 91.50 77 ASP A C 1
ATOM 575 O O . ASP A 1 77 ? -20.237 1.604 32.385 1.00 91.50 77 ASP A O 1
ATOM 579 N N . ALA A 1 78 ? -22.121 1.076 33.471 1.00 90.12 78 ALA A N 1
ATOM 580 C CA . ALA A 1 78 ? -22.536 0.071 32.497 1.00 90.12 78 ALA A CA 1
ATOM 581 C C . ALA A 1 78 ? -22.807 0.660 31.101 1.00 90.12 78 ALA A C 1
ATOM 583 O O . ALA A 1 78 ? -22.610 -0.029 30.097 1.00 90.12 78 ALA A O 1
ATOM 584 N N . GLU A 1 79 ? -23.268 1.911 31.016 1.00 92.69 79 GLU A N 1
ATOM 585 C CA . GLU A 1 79 ? -23.519 2.573 29.737 1.00 92.69 79 GLU A CA 1
ATOM 586 C C . GLU A 1 79 ? -22.202 2.963 29.055 1.00 92.69 79 GLU A C 1
ATOM 588 O O . GLU A 1 79 ? -22.021 2.677 27.871 1.00 92.69 79 GLU A O 1
ATOM 593 N N . GLN A 1 80 ? -21.246 3.516 29.801 1.00 94.00 80 GLN A N 1
ATOM 594 C CA . GLN A 1 80 ? -19.905 3.835 29.308 1.00 94.00 80 GLN A CA 1
ATOM 595 C C . GLN A 1 80 ? -19.113 2.578 28.929 1.00 94.00 80 GLN A C 1
ATOM 597 O O . GLN A 1 80 ? -18.439 2.573 27.899 1.00 94.00 80 GLN A O 1
ATOM 602 N N . ALA A 1 81 ? -19.241 1.483 29.684 1.00 94.88 81 ALA A N 1
ATOM 603 C CA . ALA A 1 81 ? -18.628 0.204 29.325 1.00 94.88 81 ALA A CA 1
ATOM 604 C C . ALA A 1 81 ? -19.154 -0.314 27.972 1.00 94.88 81 ALA A C 1
ATOM 606 O O . ALA A 1 81 ? -18.374 -0.700 27.100 1.00 94.88 81 ALA A O 1
ATOM 607 N N . ARG A 1 82 ? -20.474 -0.245 27.745 1.00 96.62 82 ARG A N 1
ATOM 608 C CA . ARG A 1 82 ? -21.095 -0.580 26.448 1.00 96.62 82 ARG A CA 1
ATOM 609 C C . ARG A 1 82 ? -20.680 0.381 25.337 1.00 96.62 82 ARG A C 1
ATOM 611 O O . ARG A 1 82 ? -20.518 -0.036 24.192 1.00 96.62 82 ARG A O 1
ATOM 618 N N . ALA A 1 83 ? -20.485 1.656 25.661 1.00 97.12 83 ALA A N 1
ATOM 619 C CA . ALA A 1 83 ? -20.028 2.651 24.702 1.00 97.12 83 ALA A CA 1
ATOM 620 C C . ALA A 1 83 ? -18.604 2.348 24.208 1.00 97.12 83 ALA A C 1
ATOM 622 O O . ALA A 1 83 ? -18.346 2.414 23.003 1.00 97.12 83 ALA A O 1
ATOM 623 N N . TRP A 1 84 ? -17.706 1.949 25.113 1.00 97.44 84 TRP A N 1
ATOM 624 C CA . TRP A 1 84 ? -16.380 1.437 24.766 1.00 97.44 84 TRP A CA 1
ATOM 625 C C . TRP A 1 84 ? -16.449 0.138 23.963 1.00 97.44 84 TRP A C 1
ATOM 627 O O . TRP A 1 84 ? -15.758 0.020 22.951 1.00 97.44 84 TRP A O 1
ATOM 637 N N . ALA A 1 85 ? -17.319 -0.799 24.349 1.00 96.81 85 ALA A N 1
ATOM 638 C CA . ALA A 1 85 ? -17.514 -2.052 23.620 1.00 96.81 85 ALA A CA 1
ATOM 6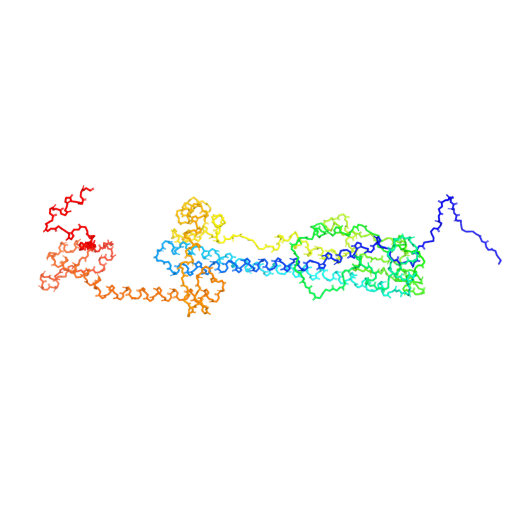39 C C . ALA A 1 85 ? -17.956 -1.819 22.163 1.00 96.81 85 ALA A C 1
ATOM 641 O O . ALA A 1 85 ? -17.475 -2.498 21.257 1.00 96.81 85 ALA A O 1
ATOM 642 N N . ALA A 1 86 ? -18.802 -0.815 21.906 1.00 97.12 86 ALA A N 1
ATOM 643 C CA . ALA A 1 86 ? -19.188 -0.448 20.544 1.00 97.12 86 ALA A CA 1
ATOM 644 C C . ALA A 1 86 ? -18.013 0.112 19.716 1.00 97.12 86 ALA A C 1
ATOM 646 O O . ALA A 1 86 ? -17.885 -0.223 18.535 1.00 97.12 86 ALA A O 1
ATOM 647 N N . ILE A 1 87 ? -17.128 0.919 20.320 1.00 97.81 87 ILE A N 1
ATOM 648 C CA . ILE A 1 87 ? -15.885 1.373 19.668 1.00 97.81 87 ILE A CA 1
ATOM 649 C C . ILE A 1 87 ? -14.993 0.164 19.359 1.00 97.81 87 ILE A C 1
ATOM 651 O O . ILE A 1 87 ? -14.566 -0.003 18.218 1.00 97.81 87 ILE A O 1
ATOM 655 N N . ALA A 1 88 ? -14.748 -0.698 20.350 1.00 97.75 88 ALA A N 1
ATOM 656 C CA . ALA A 1 88 ? -13.925 -1.895 20.206 1.00 97.75 88 ALA A CA 1
ATOM 657 C C . ALA A 1 88 ? -14.419 -2.808 19.075 1.00 97.75 88 ALA A C 1
ATOM 659 O O . ALA A 1 88 ? -13.651 -3.128 18.167 1.00 97.75 88 ALA A O 1
ATOM 660 N N . GLU A 1 89 ? -15.709 -3.163 19.074 1.00 96.94 89 GLU A N 1
ATOM 661 C CA . GLU A 1 89 ? -16.322 -4.003 18.037 1.00 96.94 89 GLU A CA 1
ATOM 662 C C . GLU A 1 89 ? -16.119 -3.408 16.639 1.00 96.94 89 GLU A C 1
ATOM 664 O O . GLU A 1 89 ? -15.739 -4.115 15.703 1.00 96.94 89 GLU A O 1
ATOM 669 N N . THR A 1 90 ? -16.333 -2.100 16.500 1.00 96.88 90 THR A N 1
ATOM 670 C CA . THR A 1 90 ? -16.171 -1.392 15.225 1.00 96.88 90 THR A CA 1
ATOM 671 C C . THR A 1 90 ? -14.739 -1.489 14.720 1.00 96.88 90 THR A C 1
ATOM 673 O O . THR A 1 90 ? -14.508 -1.828 13.560 1.00 96.88 90 THR A O 1
ATOM 676 N N . LEU A 1 91 ? -13.764 -1.218 15.586 1.00 97.56 91 LEU A N 1
ATOM 677 C CA . LEU A 1 91 ? -12.354 -1.238 15.211 1.00 97.56 91 LEU A CA 1
ATOM 678 C C . LEU A 1 91 ? -11.862 -2.657 14.908 1.00 97.56 91 LEU A C 1
ATOM 680 O O . LEU A 1 91 ? -11.111 -2.829 13.951 1.00 97.56 91 LEU A O 1
ATOM 684 N N . ARG A 1 92 ? -12.341 -3.679 15.633 1.00 96.50 92 ARG A N 1
ATOM 685 C CA . ARG A 1 92 ? -12.092 -5.094 15.301 1.00 96.50 92 ARG A CA 1
ATOM 686 C C . ARG A 1 92 ? -12.682 -5.477 13.949 1.00 96.50 92 ARG A C 1
ATOM 688 O O . ARG A 1 92 ? -12.024 -6.166 13.174 1.00 96.50 92 ARG A O 1
ATOM 695 N N . HIS A 1 93 ? -13.895 -5.019 13.647 1.00 95.00 93 HIS A N 1
ATOM 696 C CA . HIS A 1 93 ? -14.524 -5.271 12.354 1.00 95.00 93 HIS A CA 1
ATOM 697 C C . HIS A 1 93 ? -13.718 -4.657 11.205 1.00 95.00 93 HIS A C 1
ATOM 699 O O . HIS A 1 93 ? -13.420 -5.346 10.232 1.00 95.00 93 HIS A O 1
ATOM 705 N N . LEU A 1 94 ? -13.308 -3.394 11.343 1.00 94.94 94 LEU A N 1
ATOM 706 C CA . LEU A 1 94 ? -12.479 -2.719 10.344 1.00 94.94 94 LEU A CA 1
ATOM 707 C C . LEU A 1 94 ? -11.108 -3.384 10.209 1.00 94.94 94 LEU A C 1
ATOM 709 O O . LEU A 1 94 ? -10.655 -3.608 9.093 1.00 94.94 94 LEU A O 1
ATOM 713 N N . GLN A 1 95 ? -10.475 -3.764 11.323 1.00 95.31 95 GLN A N 1
ATOM 714 C CA . GLN A 1 95 ? -9.222 -4.517 11.306 1.00 95.31 95 GLN A CA 1
ATOM 715 C C . GLN A 1 95 ? -9.376 -5.814 10.498 1.00 95.31 95 GLN A C 1
ATOM 717 O O . GLN A 1 95 ? -8.543 -6.096 9.642 1.00 95.31 95 GLN A O 1
ATOM 722 N N . ALA A 1 96 ? -10.435 -6.591 10.745 1.00 93.81 96 ALA A N 1
ATOM 723 C CA . ALA A 1 96 ? -10.692 -7.846 10.043 1.00 93.81 96 ALA A CA 1
ATOM 724 C C . ALA A 1 96 ? -10.977 -7.635 8.548 1.00 93.81 96 ALA A C 1
ATOM 726 O O . ALA A 1 96 ? -10.472 -8.391 7.720 1.00 93.81 96 ALA A O 1
ATOM 727 N N . GLN A 1 97 ? -11.733 -6.591 8.193 1.00 92.25 97 GLN A N 1
ATOM 728 C CA . GLN A 1 97 ? -11.985 -6.230 6.798 1.00 92.25 97 GLN A CA 1
ATOM 729 C C . GLN A 1 97 ? -10.676 -5.894 6.069 1.00 92.25 97 GLN A C 1
ATOM 731 O O . GLN A 1 97 ? -10.399 -6.446 5.008 1.00 92.25 97 GLN A O 1
ATOM 736 N N . GLN A 1 98 ? -9.841 -5.036 6.659 1.00 93.31 98 GLN A N 1
ATOM 737 C CA . GLN A 1 98 ? -8.561 -4.658 6.061 1.00 93.31 98 GLN A CA 1
ATOM 738 C C . GLN A 1 98 ? -7.589 -5.849 6.011 1.00 93.31 98 GLN A C 1
ATOM 740 O O . GLN A 1 98 ? -6.900 -6.052 5.016 1.00 93.31 98 GLN A O 1
ATOM 745 N N . ALA A 1 99 ? -7.570 -6.712 7.028 1.00 89.81 99 ALA A N 1
ATOM 746 C CA . ALA A 1 99 ? -6.777 -7.939 6.978 1.00 89.81 99 ALA A CA 1
ATOM 747 C C . ALA A 1 99 ? -7.183 -8.840 5.793 1.00 89.81 99 ALA A C 1
ATOM 749 O O . ALA A 1 99 ? -6.309 -9.362 5.106 1.00 89.81 99 ALA A O 1
ATOM 750 N N . ALA A 1 100 ? -8.483 -8.960 5.496 1.00 90.06 100 ALA A N 1
ATOM 751 C CA . ALA A 1 100 ? -8.975 -9.737 4.356 1.00 90.06 100 ALA A CA 1
ATOM 752 C C . ALA A 1 100 ? -8.610 -9.121 2.988 1.00 90.06 100 ALA A C 1
ATOM 754 O O . ALA A 1 100 ? -8.344 -9.847 2.036 1.00 90.06 100 ALA A O 1
ATOM 755 N N . GLU A 1 101 ? -8.542 -7.790 2.882 1.00 90.88 101 GLU A N 1
ATOM 756 C CA . GLU A 1 101 ? -8.130 -7.091 1.652 1.00 90.88 101 GLU A CA 1
ATOM 757 C C . GLU A 1 101 ? -6.609 -7.143 1.402 1.00 90.88 101 GLU A C 1
ATOM 759 O O . GLU A 1 101 ? -6.148 -6.867 0.290 1.00 90.88 101 GLU A O 1
ATOM 764 N N . THR A 1 102 ? -5.815 -7.500 2.420 1.00 91.25 102 THR A N 1
ATOM 765 C CA . THR A 1 102 ? -4.344 -7.464 2.354 1.00 91.25 102 THR A CA 1
ATOM 766 C C . THR A 1 102 ? -3.807 -8.408 1.278 1.00 91.25 102 THR A C 1
ATOM 768 O O . THR A 1 102 ? -2.935 -8.015 0.509 1.00 91.25 102 THR A O 1
ATOM 771 N N . GLU A 1 103 ? -4.351 -9.622 1.162 1.00 89.50 103 GLU A N 1
ATOM 772 C CA . GLU A 1 103 ? -3.878 -10.625 0.197 1.00 89.50 103 GLU A CA 1
ATOM 773 C C . GLU A 1 103 ? -4.001 -10.141 -1.256 1.00 89.50 103 GLU A C 1
ATOM 775 O O . GLU A 1 103 ? -3.037 -10.204 -2.028 1.00 89.50 103 GLU A O 1
ATOM 780 N N . ALA A 1 104 ? -5.165 -9.593 -1.619 1.00 91.69 104 ALA A N 1
ATOM 781 C CA . ALA A 1 104 ? -5.416 -9.082 -2.962 1.00 91.69 104 ALA A CA 1
ATOM 782 C C . ALA A 1 104 ? -4.485 -7.904 -3.291 1.00 91.69 104 ALA A C 1
ATOM 784 O O . ALA A 1 104 ? -3.824 -7.908 -4.331 1.00 91.69 104 ALA A O 1
ATOM 785 N N . LYS A 1 105 ? -4.358 -6.930 -2.379 1.00 93.44 105 LYS A N 1
ATOM 786 C CA . LYS A 1 105 ? -3.487 -5.760 -2.579 1.00 93.44 105 LYS A CA 1
ATOM 787 C C . LYS A 1 105 ? -2.008 -6.140 -2.661 1.00 93.44 105 LYS A C 1
ATOM 789 O O . LYS A 1 105 ? -1.292 -5.615 -3.512 1.00 93.44 105 LYS A O 1
ATOM 794 N N . THR A 1 106 ? -1.556 -7.078 -1.830 1.00 93.69 106 THR A N 1
ATOM 795 C CA . THR A 1 106 ? -0.187 -7.608 -1.881 1.00 93.69 106 THR A CA 1
ATOM 796 C C . THR A 1 106 ? 0.082 -8.339 -3.194 1.00 93.69 106 THR A C 1
ATOM 798 O O . THR A 1 106 ? 1.147 -8.157 -3.779 1.00 93.69 106 THR A O 1
ATOM 801 N N . THR A 1 107 ? -0.883 -9.100 -3.712 1.00 95.00 107 THR A N 1
ATOM 802 C CA . THR A 1 107 ? -0.754 -9.775 -5.013 1.00 95.00 107 THR A CA 1
ATOM 803 C C . THR A 1 107 ? -0.601 -8.770 -6.156 1.00 95.00 107 THR A C 1
ATOM 805 O O . THR A 1 107 ? 0.307 -8.911 -6.980 1.00 95.00 107 THR A O 1
ATOM 808 N N . THR A 1 108 ? -1.426 -7.717 -6.183 1.00 95.62 108 THR A N 1
ATOM 809 C CA . THR A 1 108 ? -1.312 -6.629 -7.170 1.00 95.62 108 THR A CA 1
ATOM 810 C C . THR A 1 108 ? 0.049 -5.934 -7.074 1.00 95.62 108 THR A C 1
ATOM 812 O O . THR A 1 108 ? 0.734 -5.765 -8.083 1.00 95.62 108 THR A O 1
ATOM 815 N N . ALA A 1 109 ? 0.490 -5.608 -5.856 1.00 95.81 109 ALA A N 1
ATOM 816 C CA . ALA A 1 109 ? 1.780 -4.979 -5.589 1.00 95.81 109 ALA A CA 1
ATOM 817 C C . ALA A 1 109 ? 2.974 -5.827 -6.067 1.00 95.81 109 ALA A C 1
ATOM 819 O O . ALA A 1 109 ? 3.835 -5.332 -6.795 1.00 95.81 109 ALA A O 1
ATOM 820 N N . ILE A 1 110 ? 3.014 -7.115 -5.709 1.00 96.31 110 ILE A N 1
ATOM 821 C CA . ILE A 1 110 ? 4.084 -8.037 -6.121 1.00 96.31 110 ILE A CA 1
ATOM 822 C C . ILE A 1 110 ? 4.080 -8.225 -7.638 1.00 96.31 110 ILE A C 1
ATOM 824 O O . ILE A 1 110 ? 5.145 -8.255 -8.251 1.00 96.31 110 ILE A O 1
ATOM 828 N N . THR A 1 111 ? 2.903 -8.304 -8.262 1.00 97.38 111 THR A N 1
ATOM 829 C CA . THR A 1 111 ? 2.793 -8.428 -9.722 1.00 97.38 111 THR A CA 1
ATOM 830 C C . THR A 1 111 ? 3.372 -7.202 -10.426 1.00 97.38 111 THR A C 1
ATOM 832 O O . THR A 1 111 ? 4.135 -7.356 -11.381 1.00 97.38 111 THR A O 1
ATOM 835 N N . ALA A 1 112 ? 3.070 -5.994 -9.940 1.00 96.25 112 ALA A N 1
ATOM 836 C CA . ALA A 1 112 ? 3.644 -4.760 -10.471 1.00 96.25 112 ALA A CA 1
ATOM 837 C C . ALA A 1 112 ? 5.174 -4.737 -10.333 1.00 96.25 112 ALA A C 1
ATOM 839 O O . ALA A 1 112 ? 5.858 -4.472 -11.321 1.00 96.25 112 ALA A O 1
ATOM 840 N N . ILE A 1 113 ? 5.713 -5.098 -9.158 1.00 95.00 113 ILE A N 1
ATOM 841 C CA . ILE A 1 113 ? 7.166 -5.217 -8.932 1.00 95.00 113 ILE A CA 1
ATOM 842 C C . ILE A 1 113 ? 7.780 -6.218 -9.905 1.00 95.00 113 ILE A C 1
ATOM 844 O O . ILE A 1 113 ? 8.700 -5.866 -10.631 1.00 95.00 113 ILE A O 1
ATOM 848 N N . ALA A 1 114 ? 7.251 -7.439 -9.969 1.00 96.44 114 ALA A N 1
ATOM 849 C CA . ALA A 1 114 ? 7.807 -8.498 -10.801 1.00 96.44 114 ALA A CA 1
ATOM 850 C C . ALA A 1 114 ? 7.836 -8.105 -12.284 1.00 96.44 114 ALA A C 1
ATOM 852 O O . ALA A 1 114 ? 8.841 -8.302 -12.961 1.00 96.44 114 ALA A O 1
ATOM 853 N N . ARG A 1 115 ? 6.751 -7.515 -12.799 1.00 97.56 115 ARG A N 1
ATOM 854 C CA . ARG A 1 115 ? 6.678 -7.097 -14.205 1.00 97.56 115 ARG A CA 1
ATOM 855 C C . ARG A 1 115 ? 7.542 -5.870 -14.499 1.00 97.56 115 ARG A C 1
ATOM 857 O O . ARG A 1 115 ? 8.158 -5.820 -15.562 1.00 97.56 115 ARG A O 1
ATOM 864 N N . GLY A 1 116 ? 7.595 -4.905 -13.580 1.00 95.62 116 GLY A N 1
ATOM 865 C CA . GLY A 1 116 ? 8.437 -3.717 -13.706 1.00 95.62 116 GLY A CA 1
ATOM 866 C C . GLY A 1 116 ? 9.927 -4.051 -13.658 1.00 95.62 116 GLY A C 1
ATOM 867 O O . GLY A 1 116 ? 10.676 -3.614 -14.526 1.00 95.62 116 GLY A O 1
ATOM 868 N N . GLU A 1 117 ? 10.347 -4.885 -12.709 1.00 94.44 117 GLU A N 1
ATOM 869 C CA . GLU A 1 117 ? 11.743 -5.308 -12.559 1.00 94.44 117 GLU A CA 1
ATOM 870 C C . GLU A 1 117 ? 12.198 -6.206 -13.708 1.00 94.44 117 GLU A C 1
ATOM 872 O O . GLU A 1 117 ? 13.254 -5.959 -14.282 1.00 94.44 117 GLU A O 1
ATOM 877 N N . PHE A 1 118 ? 11.365 -7.156 -14.146 1.00 96.00 118 PHE A N 1
ATOM 878 C CA . PHE A 1 118 ? 11.664 -7.968 -15.329 1.00 96.00 118 PHE A CA 1
ATOM 879 C C . PHE A 1 118 ? 11.912 -7.099 -16.574 1.00 96.00 118 PHE A C 1
ATOM 881 O O . PHE A 1 118 ? 12.834 -7.338 -17.355 1.00 96.00 118 PHE A O 1
ATOM 888 N N . LEU A 1 119 ? 11.119 -6.038 -16.753 1.00 96.94 119 LEU A N 1
ATOM 889 C CA . LEU A 1 119 ? 11.340 -5.069 -17.822 1.00 96.94 119 LEU A CA 1
ATOM 890 C C . LEU A 1 119 ? 12.629 -4.257 -17.615 1.00 96.94 119 LEU A C 1
ATOM 892 O O . LEU A 1 119 ? 13.394 -4.070 -18.565 1.00 96.94 119 LEU A O 1
ATOM 896 N N . ARG A 1 120 ? 12.878 -3.776 -16.391 1.00 95.50 120 ARG A N 1
ATOM 897 C CA . ARG A 1 120 ? 14.075 -2.998 -16.039 1.00 95.50 120 ARG A CA 1
ATOM 898 C C . ARG A 1 120 ? 15.355 -3.800 -16.273 1.00 95.50 120 ARG A C 1
ATOM 900 O O . ARG A 1 120 ? 16.321 -3.240 -16.780 1.00 95.50 120 ARG A O 1
ATOM 907 N N . GLU A 1 121 ? 15.353 -5.103 -16.008 1.00 94.62 121 GLU A N 1
ATOM 908 C CA . GLU A 1 121 ? 16.487 -5.996 -16.272 1.00 94.62 121 GLU A CA 1
ATOM 909 C C . GLU A 1 121 ? 16.810 -6.114 -17.765 1.00 94.62 121 GLU A C 1
ATOM 911 O O . GLU A 1 121 ? 17.975 -6.026 -18.148 1.00 94.62 121 GLU A O 1
ATOM 916 N N . HIS A 1 122 ? 15.803 -6.213 -18.638 1.00 96.56 122 HIS A N 1
ATOM 917 C CA . HIS A 1 122 ? 16.037 -6.175 -20.085 1.00 96.56 122 HIS A CA 1
ATOM 918 C C . HIS A 1 122 ? 16.681 -4.859 -20.540 1.00 96.56 122 HIS A C 1
ATOM 920 O O . HIS A 1 122 ? 17.518 -4.854 -21.448 1.00 96.56 122 HIS A O 1
ATOM 926 N N . ILE A 1 123 ? 16.286 -3.739 -19.929 1.00 97.12 123 ILE A N 1
ATOM 927 C CA . ILE A 1 123 ? 16.891 -2.430 -20.187 1.00 97.12 123 ILE A CA 1
ATOM 928 C C . ILE A 1 123 ? 18.333 -2.410 -19.673 1.00 97.12 123 ILE A C 1
ATOM 930 O O . ILE A 1 123 ? 19.238 -1.990 -20.395 1.00 97.12 123 ILE A O 1
ATOM 934 N N . ALA A 1 124 ? 18.561 -2.896 -18.455 1.00 95.81 124 ALA A N 1
ATOM 935 C CA . ALA A 1 124 ? 19.879 -2.955 -17.846 1.00 95.81 124 ALA A CA 1
ATOM 936 C C . ALA A 1 124 ? 20.855 -3.789 -18.680 1.00 95.81 124 ALA A C 1
ATOM 938 O O . ALA A 1 124 ? 21.972 -3.343 -18.942 1.00 95.81 124 ALA A O 1
ATOM 939 N N . GLU A 1 125 ? 20.417 -4.953 -19.155 1.00 96.31 125 GLU A N 1
ATOM 940 C CA . GLU A 1 125 ? 21.220 -5.833 -19.999 1.00 96.31 125 GLU A CA 1
ATOM 941 C C . GLU A 1 125 ? 21.605 -5.160 -21.317 1.00 96.31 125 GLU A C 1
ATOM 943 O O . GLU A 1 125 ? 22.767 -5.197 -21.716 1.00 96.31 125 GLU A O 1
ATOM 948 N N . PHE A 1 126 ? 20.671 -4.449 -21.958 1.00 97.06 126 PHE A N 1
ATOM 949 C CA . PHE A 1 126 ? 20.982 -3.670 -23.156 1.00 97.06 126 PHE A CA 1
ATOM 950 C C . PHE A 1 126 ? 22.119 -2.673 -22.908 1.00 97.06 126 PHE A C 1
ATOM 952 O O . PHE A 1 126 ? 23.055 -2.598 -23.705 1.00 97.06 126 PHE A O 1
ATOM 959 N N . PHE A 1 127 ? 22.082 -1.930 -21.803 1.00 97.56 127 PHE A N 1
ATOM 960 C CA . PHE A 1 127 ? 23.142 -0.976 -21.483 1.00 97.56 127 PHE A CA 1
ATOM 961 C C . PHE A 1 127 ? 24.463 -1.649 -21.092 1.00 97.56 127 PHE A C 1
ATOM 963 O O . PHE A 1 127 ? 25.524 -1.157 -21.482 1.00 97.56 127 PHE A O 1
ATOM 970 N N . LYS A 1 128 ? 24.427 -2.784 -20.383 1.00 96.12 128 LYS A N 1
ATOM 971 C CA . LYS A 1 128 ? 25.627 -3.581 -20.069 1.00 96.12 128 LYS A CA 1
ATOM 972 C C . LYS A 1 128 ? 26.304 -4.072 -21.347 1.00 96.12 128 LYS A C 1
ATOM 974 O O . LYS A 1 128 ? 27.482 -3.794 -21.557 1.00 96.12 128 LYS A O 1
ATOM 979 N N . VAL A 1 129 ? 25.547 -4.702 -22.243 1.00 96.38 129 VAL A N 1
ATOM 980 C CA . VAL A 1 129 ? 26.064 -5.222 -23.516 1.00 96.38 129 VAL A CA 1
ATOM 981 C C . VAL A 1 129 ? 26.569 -4.099 -24.419 1.00 96.38 129 VAL A C 1
ATOM 983 O O . VAL A 1 129 ? 27.658 -4.204 -24.970 1.00 96.38 129 VAL A O 1
ATOM 986 N N . THR A 1 130 ? 25.822 -3.004 -24.576 1.00 96.25 130 THR A N 1
ATOM 987 C CA . THR A 1 130 ? 26.191 -1.934 -25.526 1.00 96.25 130 THR A CA 1
ATOM 988 C C . THR A 1 130 ? 27.365 -1.077 -25.071 1.00 96.25 130 THR A C 1
ATOM 990 O O . THR A 1 130 ? 28.116 -0.593 -25.915 1.00 96.25 130 THR A O 1
ATOM 993 N N . THR A 1 131 ? 27.560 -0.901 -23.762 1.00 95.50 131 THR A N 1
ATOM 994 C CA . THR A 1 131 ? 28.772 -0.248 -23.245 1.00 95.50 131 THR A CA 1
ATOM 995 C C . THR A 1 131 ? 29.985 -1.175 -23.338 1.00 95.50 131 THR A C 1
ATOM 997 O O . THR A 1 131 ? 31.048 -0.735 -23.776 1.00 95.50 131 THR A O 1
ATOM 1000 N N . ALA A 1 132 ? 29.821 -2.469 -23.040 1.00 94.81 132 ALA A N 1
ATOM 1001 C CA . ALA A 1 132 ? 30.886 -3.465 -23.179 1.00 94.81 132 ALA A CA 1
ATOM 1002 C C . ALA A 1 132 ? 31.269 -3.750 -24.643 1.00 94.81 132 ALA A C 1
ATOM 1004 O O . ALA A 1 132 ? 32.423 -4.059 -24.928 1.00 94.81 132 ALA A O 1
ATOM 1005 N N . ALA A 1 133 ? 30.330 -3.610 -25.584 1.00 95.06 133 ALA A N 1
ATOM 1006 C CA . ALA A 1 133 ? 30.567 -3.695 -27.024 1.00 95.06 133 ALA A CA 1
ATOM 1007 C C . ALA A 1 133 ? 31.261 -2.423 -27.543 1.00 95.06 133 ALA A C 1
ATOM 1009 O O . ALA A 1 133 ? 30.708 -1.639 -28.320 1.00 95.06 133 ALA A O 1
ATOM 1010 N N . SER A 1 134 ? 32.484 -2.202 -27.076 1.00 94.56 134 SER A N 1
ATOM 1011 C CA . SER A 1 134 ? 33.328 -1.074 -27.441 1.00 94.56 134 SER A CA 1
ATOM 1012 C C . SER A 1 134 ? 34.800 -1.482 -27.478 1.00 94.56 134 SER A C 1
ATOM 1014 O O . SER A 1 134 ? 35.229 -2.408 -26.797 1.00 94.56 134 SER A O 1
ATOM 1016 N N . ALA A 1 135 ? 35.573 -0.792 -28.313 1.00 93.62 135 ALA A N 1
ATOM 1017 C CA . ALA A 1 135 ? 37.018 -0.980 -28.431 1.00 93.62 135 ALA A CA 1
ATOM 1018 C C . ALA A 1 135 ? 37.793 0.277 -28.013 1.00 93.62 135 ALA A C 1
ATOM 1020 O O . ALA A 1 135 ? 38.932 0.189 -27.561 1.00 93.62 135 ALA A O 1
ATOM 1021 N N . SER A 1 136 ? 37.201 1.465 -28.172 1.00 94.31 136 SER A N 1
ATOM 1022 C CA . SER A 1 136 ? 37.850 2.734 -27.840 1.00 94.31 136 SER A CA 1
ATOM 1023 C C . SER A 1 136 ? 36.821 3.847 -27.623 1.00 94.31 136 SER A C 1
ATOM 1025 O O . SER A 1 136 ? 35.619 3.653 -27.778 1.00 94.31 136 SER A O 1
ATOM 1027 N N . GLY A 1 137 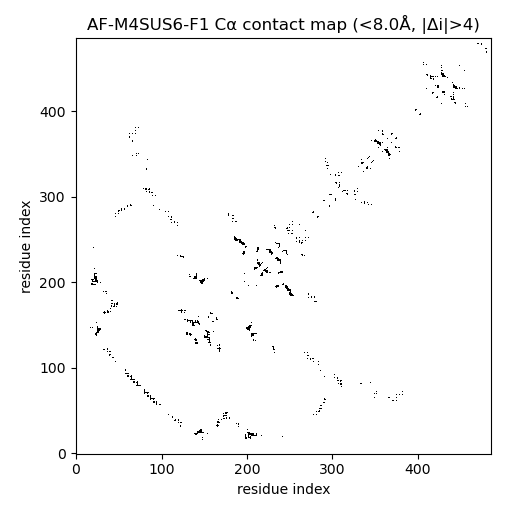? 37.284 5.056 -27.286 1.00 93.94 137 GLY A N 1
ATOM 1028 C CA . GLY A 1 137 ? 36.429 6.251 -27.222 1.00 93.94 137 GLY A CA 1
ATOM 1029 C C . GLY A 1 137 ? 35.869 6.708 -28.578 1.00 93.94 137 GLY A C 1
ATOM 1030 O O . GLY A 1 137 ? 35.096 7.669 -28.617 1.00 93.94 137 GLY A O 1
ATOM 1031 N N . THR A 1 138 ? 36.255 6.038 -29.671 1.00 95.00 138 THR A N 1
ATOM 1032 C CA . THR A 1 138 ? 35.767 6.277 -31.034 1.00 95.00 138 THR A CA 1
ATOM 1033 C C . THR A 1 138 ? 35.112 5.065 -31.687 1.00 95.00 138 THR A C 1
ATOM 1035 O O . THR A 1 138 ? 34.569 5.212 -32.777 1.00 95.00 138 THR A O 1
ATOM 1038 N N . LYS A 1 139 ? 35.153 3.884 -31.054 1.00 95.44 139 LYS A N 1
ATOM 1039 C CA . LYS A 1 139 ? 34.644 2.625 -31.613 1.00 95.44 139 LYS A CA 1
ATOM 1040 C C . LYS A 1 139 ? 33.810 1.862 -30.586 1.00 95.44 139 LYS A C 1
ATOM 1042 O O . LYS A 1 139 ? 34.343 1.463 -29.550 1.00 95.44 139 LYS A O 1
ATOM 1047 N N . GLY A 1 140 ? 32.523 1.652 -30.859 1.00 95.75 140 GLY A N 1
ATOM 1048 C CA . GLY A 1 140 ? 31.601 0.917 -29.990 1.00 95.75 140 GLY A CA 1
ATOM 1049 C C . GLY A 1 140 ? 30.135 1.294 -30.178 1.00 95.75 140 GLY A C 1
ATOM 1050 O O . GLY A 1 140 ? 29.788 2.014 -31.109 1.00 95.75 140 GLY A O 1
ATOM 1051 N N . CYS A 1 141 ? 29.272 0.797 -29.291 1.00 96.62 141 CYS A N 1
ATOM 1052 C CA . CYS A 1 141 ? 27.823 0.792 -29.510 1.00 96.62 141 CYS A CA 1
ATOM 1053 C C . CYS A 1 141 ? 27.014 1.870 -28.786 1.00 96.62 141 CYS A C 1
ATOM 1055 O O . CYS A 1 141 ? 25.858 2.083 -29.141 1.00 96.62 141 CYS A O 1
ATOM 1057 N N . LEU A 1 142 ? 27.586 2.609 -27.838 1.00 96.69 142 LEU A N 1
ATOM 1058 C CA . LEU A 1 142 ? 26.862 3.668 -27.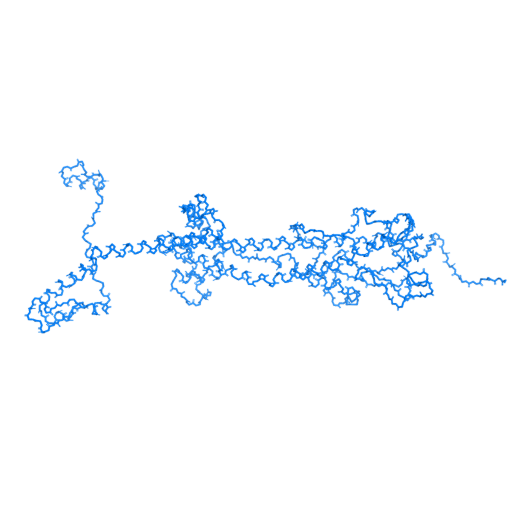131 1.00 96.69 142 LEU A CA 1
ATOM 1059 C C . LEU A 1 142 ? 27.656 4.976 -27.126 1.00 96.69 142 LEU A C 1
ATOM 1061 O O . LEU A 1 142 ? 28.821 4.990 -26.728 1.00 96.69 142 LEU A O 1
ATOM 1065 N N . SER A 1 143 ? 27.033 6.080 -27.550 1.00 95.88 143 SER A N 1
ATOM 1066 C CA . SER A 1 143 ? 27.671 7.403 -27.600 1.00 95.88 143 SER A CA 1
ATOM 1067 C C . SER A 1 143 ? 26.900 8.450 -26.806 1.00 95.88 143 SER A C 1
ATOM 1069 O O . SER A 1 143 ? 25.671 8.434 -26.766 1.00 95.88 143 SER A O 1
ATOM 1071 N N . THR A 1 144 ? 27.608 9.410 -26.206 1.00 96.00 144 THR A N 1
ATOM 1072 C CA . THR A 1 144 ? 26.964 10.598 -25.619 1.00 96.00 144 THR A CA 1
ATOM 1073 C C . THR A 1 144 ? 26.677 11.710 -26.632 1.00 96.00 144 THR A C 1
ATOM 1075 O O . THR A 1 144 ? 26.050 12.701 -26.257 1.00 96.00 144 THR A O 1
ATOM 1078 N N . ASN A 1 145 ? 27.095 11.558 -27.893 1.00 95.00 145 ASN A N 1
ATOM 1079 C CA . ASN A 1 145 ? 26.667 12.428 -28.991 1.00 95.00 145 ASN A CA 1
ATOM 1080 C C . ASN A 1 145 ? 25.264 12.032 -29.467 1.00 95.00 145 ASN A C 1
ATOM 1082 O O . ASN A 1 145 ? 24.841 10.895 -29.268 1.00 95.00 145 ASN A O 1
ATOM 1086 N N . SER A 1 146 ? 24.545 12.948 -30.114 1.00 93.31 146 SER A N 1
ATOM 1087 C CA . SER A 1 146 ? 23.268 12.635 -30.772 1.00 93.31 146 SER A CA 1
ATOM 1088 C C . SER A 1 146 ? 23.465 11.821 -32.056 1.00 93.31 146 SER A C 1
ATOM 1090 O O . SER A 1 146 ? 24.570 11.785 -32.604 1.00 93.31 146 SER A O 1
ATOM 1092 N N . GLY A 1 147 ? 22.385 11.224 -32.570 1.00 91.19 147 GLY A N 1
ATOM 1093 C CA . GLY A 1 147 ? 22.359 10.614 -33.906 1.00 91.19 147 GLY A CA 1
ATOM 1094 C C . GLY A 1 147 ? 22.929 11.547 -34.986 1.00 91.19 147 GLY A C 1
ATOM 1095 O O . GLY A 1 147 ? 22.733 12.765 -34.957 1.00 91.19 147 GLY A O 1
ATOM 1096 N N . GLY A 1 148 ? 23.712 10.988 -35.906 1.00 88.12 148 GLY A N 1
ATOM 1097 C CA . GLY A 1 148 ? 24.482 11.716 -36.915 1.00 88.12 148 GLY A CA 1
ATOM 1098 C C . GLY A 1 148 ? 25.712 12.465 -36.387 1.00 88.12 148 GLY A C 1
ATOM 1099 O O . GLY A 1 148 ? 26.404 13.092 -37.187 1.00 88.12 148 GLY A O 1
ATOM 1100 N N . GLY A 1 149 ? 25.995 12.424 -35.079 1.00 89.25 149 GLY A N 1
ATOM 1101 C CA . GLY A 1 149 ? 27.171 13.045 -34.469 1.00 89.25 149 GLY A CA 1
ATOM 1102 C C . GLY A 1 149 ? 28.488 12.321 -34.774 1.00 89.25 149 GLY A C 1
ATOM 1103 O O . GLY A 1 149 ? 28.496 11.202 -35.283 1.00 89.25 149 GLY A O 1
ATOM 1104 N N . ASN A 1 150 ? 29.607 12.965 -34.434 1.00 90.44 150 ASN A N 1
ATOM 1105 C CA . ASN A 1 150 ? 30.962 12.455 -34.672 1.00 90.44 150 ASN A CA 1
ATOM 1106 C C . ASN A 1 150 ? 31.290 11.212 -33.822 1.00 90.44 150 ASN A C 1
ATOM 1108 O O . ASN A 1 150 ? 30.628 10.934 -32.819 1.00 90.44 150 ASN A O 1
ATOM 1112 N N . ALA A 1 151 ? 32.362 10.501 -34.189 1.00 89.38 151 ALA A N 1
ATOM 1113 C CA . ALA A 1 151 ? 32.761 9.266 -33.517 1.00 89.38 151 ALA A CA 1
ATOM 1114 C C . ALA A 1 151 ? 33.340 9.452 -32.106 1.00 89.38 151 ALA A C 1
ATOM 1116 O O . ALA A 1 151 ? 33.349 8.513 -31.318 1.00 89.38 151 ALA A O 1
ATOM 1117 N N . ASN A 1 152 ? 33.827 10.643 -31.757 1.00 86.94 152 ASN A N 1
ATOM 1118 C CA . ASN A 1 152 ? 34.371 10.913 -30.429 1.00 86.94 152 ASN A CA 1
ATOM 1119 C C . ASN A 1 152 ? 33.250 10.894 -29.382 1.00 86.94 152 ASN A C 1
ATOM 1121 O O . ASN A 1 152 ? 32.221 11.513 -29.601 1.00 86.94 152 ASN A O 1
ATOM 1125 N N . ASN A 1 153 ? 33.459 10.238 -28.238 1.00 94.00 153 ASN A N 1
ATOM 1126 C CA . ASN A 1 153 ? 32.495 10.061 -27.132 1.00 94.00 153 ASN A CA 1
ATOM 1127 C C . ASN A 1 153 ? 31.699 8.746 -27.133 1.00 94.00 153 ASN A C 1
ATOM 1129 O O . ASN A 1 153 ? 30.592 8.694 -26.588 1.00 94.00 153 ASN A O 1
ATOM 1133 N N . VAL A 1 154 ? 32.263 7.669 -27.682 1.00 96.38 154 VAL A N 1
ATOM 1134 C CA . VAL A 1 154 ? 31.817 6.312 -27.335 1.00 96.38 154 VAL A CA 1
ATOM 1135 C C . VAL A 1 154 ? 32.157 6.021 -25.869 1.00 96.38 154 VAL A C 1
ATOM 1137 O O . VAL A 1 154 ? 33.243 6.369 -25.396 1.00 96.38 154 VAL A O 1
ATOM 1140 N N . LYS A 1 155 ? 31.225 5.400 -25.137 1.00 96.06 155 LYS A N 1
ATOM 1141 C CA . LYS A 1 155 ? 31.385 5.050 -23.719 1.00 96.06 155 LYS A CA 1
ATOM 1142 C C . LYS A 1 155 ? 31.545 3.545 -23.542 1.00 96.06 155 LYS A C 1
ATOM 1144 O O . LYS A 1 155 ? 30.767 2.772 -24.086 1.00 96.06 155 LYS A O 1
ATOM 1149 N N . GLN A 1 156 ? 32.553 3.166 -22.759 1.00 95.00 156 GLN A N 1
ATOM 1150 C CA . GLN A 1 156 ? 32.994 1.773 -22.603 1.00 95.00 156 GLN A CA 1
ATOM 1151 C C . GLN A 1 156 ? 32.454 1.101 -21.336 1.00 95.00 156 GLN A C 1
ATOM 1153 O O . GLN A 1 156 ? 32.570 -0.105 -21.154 1.00 95.00 156 GLN A O 1
ATOM 1158 N N . THR A 1 157 ? 31.875 1.886 -20.431 1.00 94.44 157 THR A N 1
ATOM 1159 C CA . THR A 1 157 ? 31.280 1.402 -19.188 1.00 94.44 157 THR A CA 1
ATOM 1160 C C . THR A 1 157 ? 30.020 2.196 -18.888 1.00 94.44 157 THR A C 1
ATOM 1162 O O . THR A 1 157 ? 29.856 3.329 -19.349 1.00 94.44 157 THR A O 1
ATOM 1165 N N . ILE A 1 158 ? 29.144 1.618 -18.071 1.00 94.50 158 ILE A N 1
ATOM 1166 C CA . ILE A 1 158 ? 27.934 2.294 -17.594 1.00 94.50 158 ILE A CA 1
ATOM 1167 C C . ILE A 1 158 ? 28.295 3.540 -16.782 1.00 94.50 158 ILE A C 1
ATOM 1169 O O . ILE A 1 158 ? 27.704 4.596 -16.994 1.00 94.50 158 ILE A O 1
ATOM 1173 N N . ASN A 1 159 ? 29.318 3.453 -15.926 1.00 92.81 159 ASN A N 1
ATOM 1174 C CA . ASN A 1 159 ? 29.769 4.581 -15.107 1.00 92.81 159 ASN A CA 1
ATOM 1175 C C . ASN A 1 159 ? 30.213 5.778 -15.960 1.00 92.81 159 ASN A C 1
ATOM 1177 O O . ASN A 1 159 ? 29.991 6.917 -15.569 1.00 92.81 159 ASN A O 1
ATOM 1181 N N . ALA A 1 160 ? 30.760 5.542 -17.158 1.00 94.19 160 ALA A N 1
ATOM 1182 C CA . ALA A 1 160 ? 31.186 6.605 -18.070 1.00 94.19 160 ALA A CA 1
ATOM 1183 C C . ALA A 1 160 ? 30.025 7.373 -18.746 1.00 94.19 160 ALA A C 1
ATOM 1185 O O . ALA A 1 160 ? 30.275 8.293 -19.534 1.00 94.19 160 ALA A O 1
ATOM 1186 N N . LEU A 1 161 ? 28.769 6.988 -18.484 1.00 94.00 161 LEU A N 1
ATOM 1187 C CA . LEU A 1 161 ? 27.562 7.724 -18.888 1.00 94.00 161 LEU A CA 1
ATOM 1188 C C . LEU A 1 161 ? 27.159 8.807 -17.864 1.00 94.00 161 LEU A C 1
ATOM 1190 O O . LEU A 1 161 ? 26.258 9.613 -18.143 1.00 94.00 161 LEU A O 1
ATOM 1194 N N . ASP A 1 162 ? 27.837 8.851 -16.712 1.00 91.69 162 ASP A N 1
ATOM 1195 C CA . ASP A 1 162 ? 27.670 9.823 -15.629 1.00 91.69 162 ASP A CA 1
ATOM 1196 C C . ASP A 1 162 ? 26.202 9.951 -15.177 1.00 91.69 162 ASP A C 1
ATOM 1198 O O . ASP A 1 162 ? 25.479 8.964 -15.053 1.00 91.69 162 ASP A O 1
ATOM 1202 N N . ALA A 1 163 ? 25.704 11.177 -14.983 1.00 93.19 163 ALA A N 1
ATOM 1203 C CA . ALA A 1 163 ? 24.318 11.450 -14.592 1.00 93.19 163 ALA A CA 1
ATOM 1204 C C . ALA A 1 163 ? 23.263 10.886 -15.569 1.00 93.19 163 ALA A C 1
ATOM 1206 O O . ALA A 1 163 ? 22.083 10.798 -15.223 1.00 93.19 163 ALA A O 1
ATOM 1207 N N . ASN A 1 164 ? 23.663 10.495 -16.784 1.00 94.88 164 ASN A N 1
ATOM 1208 C CA . ASN A 1 164 ? 22.775 9.895 -17.780 1.00 94.88 164 ASN A CA 1
ATOM 1209 C C . ASN A 1 164 ? 22.756 8.365 -17.710 1.00 94.88 164 ASN A C 1
ATOM 1211 O O . ASN A 1 164 ? 21.965 7.763 -18.428 1.00 94.88 164 ASN A O 1
ATOM 1215 N N . ALA A 1 165 ? 23.599 7.741 -16.881 1.00 95.06 165 ALA A N 1
ATOM 1216 C CA . ALA A 1 165 ? 23.651 6.292 -16.755 1.00 95.06 165 ALA A CA 1
ATOM 1217 C C . ALA A 1 165 ? 22.269 5.722 -16.388 1.00 95.06 165 ALA A C 1
ATOM 1219 O O . ALA A 1 165 ? 21.565 6.345 -15.593 1.00 95.06 165 ALA A O 1
ATOM 1220 N N . PRO A 1 166 ? 21.855 4.583 -16.957 1.00 95.69 166 PRO A N 1
ATOM 1221 C CA . PRO A 1 166 ? 20.673 3.842 -16.511 1.00 95.69 166 PRO A CA 1
ATOM 1222 C C . PRO A 1 166 ? 20.814 3.330 -15.072 1.00 95.69 166 PRO A C 1
ATOM 1224 O O . PRO A 1 166 ? 21.916 3.228 -14.536 1.00 95.69 166 PRO A O 1
ATOM 1227 N N . SER A 1 167 ? 19.690 2.925 -14.489 1.00 92.19 167 SER A N 1
ATOM 1228 C CA . SER A 1 167 ? 19.681 2.051 -13.320 1.00 92.19 167 SER A CA 1
ATOM 1229 C C . SER A 1 167 ? 19.824 0.596 -13.766 1.00 92.19 167 SER A C 1
ATOM 1231 O O . SER A 1 167 ? 18.997 0.099 -14.531 1.00 92.19 167 SER A O 1
ATOM 1233 N N . VAL A 1 168 ? 20.890 -0.080 -13.331 1.00 88.50 168 VAL A N 1
ATOM 1234 C CA . VAL A 1 168 ? 21.280 -1.418 -13.839 1.00 88.50 168 VAL A CA 1
ATOM 1235 C C . VAL A 1 168 ? 21.538 -2.459 -12.763 1.00 88.50 168 VAL A C 1
ATOM 1237 O O . VAL A 1 168 ? 21.839 -3.621 -13.055 1.00 88.50 168 VAL A O 1
ATOM 1240 N N . GLU A 1 169 ? 21.431 -2.018 -11.523 1.00 80.88 169 GLU A N 1
ATOM 1241 C CA . GLU A 1 169 ? 21.568 -2.804 -10.316 1.00 80.88 169 GLU A CA 1
ATOM 1242 C C . GLU A 1 169 ? 20.448 -2.383 -9.383 1.00 80.88 169 GLU A C 1
ATOM 1244 O O . GLU A 1 169 ? 19.886 -1.298 -9.525 1.00 80.88 169 GLU A O 1
ATOM 1249 N N . HIS A 1 170 ? 20.073 -3.276 -8.481 1.00 76.25 170 HIS A N 1
ATOM 1250 C CA . HIS A 1 170 ? 19.111 -2.963 -7.444 1.00 76.25 170 HIS A CA 1
ATOM 1251 C C . HIS A 1 170 ? 19.343 -3.905 -6.263 1.00 76.25 170 HIS A C 1
ATOM 1253 O O . HIS A 1 170 ? 18.864 -5.037 -6.247 1.00 76.25 170 HIS A O 1
ATOM 1259 N N . ALA A 1 171 ? 20.153 -3.459 -5.302 1.00 67.69 171 ALA A N 1
ATOM 1260 C CA . ALA A 1 171 ? 20.561 -4.277 -4.159 1.00 67.69 171 ALA A CA 1
ATOM 1261 C C . ALA A 1 171 ? 19.560 -4.219 -2.993 1.00 67.69 171 ALA A C 1
ATOM 1263 O O . ALA A 1 171 ? 19.467 -5.160 -2.207 1.00 67.69 171 ALA A O 1
ATOM 1264 N N . SER A 1 172 ? 18.814 -3.120 -2.862 1.00 77.56 172 SER A N 1
ATOM 1265 C CA . SER A 1 172 ? 17.848 -2.909 -1.784 1.00 77.56 172 SER A CA 1
ATOM 1266 C C . SER A 1 172 ? 16.797 -1.880 -2.180 1.00 77.56 172 SER A C 1
ATOM 1268 O O . SER A 1 172 ? 17.068 -0.981 -2.966 1.00 77.56 172 SER A O 1
ATOM 1270 N N . PHE A 1 173 ? 15.591 -2.014 -1.626 1.00 81.38 173 PHE A N 1
ATOM 1271 C CA . PHE A 1 173 ? 14.518 -1.043 -1.825 1.00 81.38 173 PHE A CA 1
ATOM 1272 C C . PHE A 1 173 ? 14.617 0.047 -0.756 1.00 81.38 173 PHE A C 1
ATOM 1274 O O . PHE A 1 173 ? 14.533 -0.247 0.439 1.00 81.38 173 PHE A O 1
ATOM 1281 N N . THR A 1 174 ? 14.772 1.301 -1.172 1.00 85.50 174 THR A N 1
ATOM 1282 C CA . THR A 1 174 ? 14.614 2.465 -0.294 1.00 85.50 174 THR A CA 1
ATOM 1283 C C . THR A 1 174 ? 13.188 2.992 -0.383 1.00 85.50 174 THR A C 1
ATOM 1285 O O . THR A 1 174 ? 12.535 2.873 -1.415 1.00 85.50 174 THR A O 1
ATOM 1288 N N . GLU A 1 175 ? 12.668 3.538 0.713 1.00 89.00 175 GLU A N 1
ATOM 1289 C CA . GLU A 1 175 ? 11.323 4.118 0.716 1.00 89.00 175 GLU A CA 1
ATOM 1290 C C . GLU A 1 175 ? 11.226 5.311 -0.238 1.00 89.00 175 GLU A C 1
ATOM 1292 O O . GLU A 1 175 ? 12.125 6.149 -0.295 1.00 89.00 175 GLU A O 1
ATOM 1297 N N . GLN A 1 176 ? 10.106 5.394 -0.957 1.00 89.88 176 GLN A N 1
ATOM 1298 C CA . GLN A 1 176 ? 9.810 6.481 -1.883 1.00 89.88 176 GLN A CA 1
ATOM 1299 C C . GLN A 1 176 ? 8.473 7.125 -1.498 1.00 89.88 176 GLN A C 1
ATOM 1301 O O . GLN A 1 176 ? 7.391 6.550 -1.653 1.00 89.88 176 GLN A O 1
ATOM 1306 N N . GLU A 1 177 ? 8.547 8.357 -0.997 1.00 87.44 177 GLU A N 1
ATOM 1307 C CA . GLU A 1 177 ? 7.393 9.065 -0.428 1.00 87.44 177 GLU A CA 1
ATOM 1308 C C . GLU A 1 177 ? 6.413 9.602 -1.473 1.00 87.44 177 GLU A C 1
ATOM 1310 O O . GLU A 1 177 ? 5.221 9.736 -1.188 1.00 87.44 177 GLU A O 1
ATOM 1315 N N . HIS A 1 178 ? 6.896 9.899 -2.677 1.00 88.75 178 HIS A N 1
ATOM 1316 C CA . HIS A 1 178 ? 6.101 10.526 -3.728 1.00 88.75 178 HIS A CA 1
ATOM 1317 C C . HIS A 1 178 ? 5.750 9.552 -4.844 1.00 88.75 178 HIS A C 1
ATOM 1319 O O . HIS A 1 178 ? 6.522 8.643 -5.159 1.00 88.75 178 HIS A O 1
ATOM 1325 N N . ASP A 1 179 ? 4.597 9.796 -5.462 1.00 90.00 179 ASP A N 1
ATOM 1326 C CA . ASP A 1 179 ? 4.188 9.096 -6.673 1.00 90.00 179 ASP A CA 1
ATOM 1327 C C . ASP A 1 179 ? 5.145 9.364 -7.827 1.00 90.00 179 ASP A C 1
ATOM 1329 O O . ASP A 1 179 ? 5.936 10.310 -7.810 1.00 90.00 179 ASP A O 1
ATOM 1333 N N . LEU A 1 180 ? 5.081 8.477 -8.814 1.00 92.62 180 LEU A N 1
ATOM 1334 C CA . LEU A 1 180 ? 5.941 8.487 -9.987 1.00 92.62 180 LEU A CA 1
ATOM 1335 C C . LEU A 1 180 ? 5.105 9.004 -11.164 1.00 92.62 180 LEU A C 1
ATOM 1337 O O . LEU A 1 180 ? 4.479 8.194 -11.849 1.00 92.62 180 LEU A O 1
ATOM 1341 N N . PRO A 1 181 ? 5.019 10.333 -11.378 1.00 92.44 181 PRO A N 1
ATOM 1342 C CA . PRO A 1 181 ? 4.103 10.928 -12.354 1.00 92.44 181 PRO A CA 1
ATOM 1343 C C . PRO A 1 181 ? 4.386 10.497 -13.799 1.00 92.44 181 PRO A C 1
ATOM 1345 O O . PRO A 1 181 ? 3.539 10.656 -14.673 1.00 92.44 181 PRO A O 1
ATOM 1348 N N . GLU A 1 182 ? 5.566 9.944 -14.070 1.00 94.19 182 GLU A N 1
ATOM 1349 C CA . GLU A 1 182 ? 5.935 9.388 -15.367 1.00 94.19 182 GLU A CA 1
ATOM 1350 C C . GLU A 1 182 ? 5.278 8.025 -15.652 1.00 94.19 182 GLU A C 1
ATOM 1352 O O . GLU A 1 182 ? 5.235 7.611 -16.814 1.00 94.19 182 GLU A O 1
ATOM 1357 N N . LEU A 1 183 ? 4.762 7.340 -14.624 1.00 94.38 183 LEU A N 1
ATOM 1358 C CA . LEU A 1 183 ? 4.024 6.078 -14.715 1.00 94.38 183 LEU A CA 1
ATOM 1359 C C . LEU A 1 183 ? 2.521 6.369 -14.597 1.00 94.38 183 LEU A C 1
ATOM 1361 O O . LEU A 1 183 ? 1.978 6.439 -13.496 1.00 94.38 183 LEU A O 1
ATOM 1365 N N . THR A 1 184 ? 1.837 6.568 -15.724 1.00 92.12 184 THR A N 1
ATOM 1366 C CA . THR A 1 184 ? 0.428 6.994 -15.719 1.00 92.12 184 THR A CA 1
ATOM 1367 C C . THR A 1 184 ? -0.533 5.860 -16.057 1.00 92.12 184 THR A C 1
ATOM 1369 O O . THR A 1 184 ? -0.153 4.817 -16.597 1.00 92.12 184 THR A O 1
ATOM 1372 N N . ALA A 1 185 ? -1.822 6.110 -15.813 1.00 91.88 185 ALA A N 1
ATOM 1373 C CA . ALA A 1 185 ? -2.907 5.236 -16.248 1.00 91.88 185 ALA A CA 1
ATOM 1374 C C . ALA A 1 185 ? -2.953 5.038 -17.775 1.00 91.88 185 ALA A C 1
ATOM 1376 O O . ALA A 1 185 ? -3.525 4.053 -18.221 1.00 91.88 185 ALA A O 1
ATOM 1377 N N . ASP A 1 186 ? -2.329 5.920 -18.567 1.00 92.88 186 ASP A N 1
ATOM 1378 C CA . ASP A 1 186 ? -2.254 5.803 -20.027 1.00 92.88 186 ASP A CA 1
ATOM 1379 C C . ASP A 1 186 ? -0.971 5.127 -20.515 1.00 92.88 186 ASP A C 1
ATOM 1381 O O . ASP A 1 186 ? -1.004 4.429 -21.527 1.00 92.88 186 ASP A O 1
ATOM 1385 N N . GLY A 1 187 ? 0.156 5.311 -19.820 1.00 94.56 187 GLY A N 1
ATOM 1386 C CA . GLY A 1 187 ? 1.443 4.776 -20.254 1.00 94.56 187 GLY A CA 1
ATOM 1387 C C . GLY A 1 187 ? 2.659 5.398 -19.567 1.00 94.56 187 GLY A C 1
ATOM 1388 O O . GLY A 1 187 ? 2.555 6.125 -18.581 1.00 94.56 187 GLY A O 1
ATOM 1389 N N . PHE A 1 188 ? 3.838 5.122 -20.117 1.00 96.25 188 PHE A N 1
ATOM 1390 C CA . PHE A 1 188 ? 5.129 5.610 -19.638 1.00 96.25 188 PHE A CA 1
ATOM 1391 C C . PHE A 1 188 ? 5.521 6.908 -20.355 1.00 96.25 188 PHE A C 1
ATOM 1393 O O . PHE A 1 188 ? 5.954 6.896 -21.507 1.00 96.25 188 PHE A O 1
ATOM 1400 N N . GLN A 1 189 ? 5.408 8.049 -19.673 1.00 94.62 189 GLN A N 1
ATOM 1401 C CA . GLN A 1 189 ? 5.524 9.381 -20.295 1.00 94.62 189 GLN A CA 1
ATOM 1402 C C . GLN A 1 189 ? 6.944 9.735 -20.767 1.00 94.62 189 GLN A C 1
ATOM 1404 O O . GLN A 1 189 ? 7.126 10.594 -21.635 1.00 94.62 189 GLN A O 1
ATOM 1409 N N . GLN A 1 190 ? 7.955 9.058 -20.221 1.00 94.62 190 GLN A N 1
ATOM 1410 C CA . GLN A 1 190 ? 9.352 9.189 -20.647 1.00 94.62 190 GLN A CA 1
ATOM 1411 C C . GLN A 1 190 ? 9.634 8.473 -21.976 1.00 94.62 190 GLN A C 1
ATOM 1413 O O . GLN A 1 190 ? 10.607 8.799 -22.650 1.00 94.62 190 GLN A O 1
ATOM 1418 N N . LEU A 1 191 ? 8.782 7.529 -22.383 1.00 95.38 191 LEU A N 1
ATOM 1419 C CA . LEU A 1 191 ? 8.984 6.663 -23.542 1.00 95.38 191 LEU A CA 1
ATOM 1420 C C . LEU A 1 191 ? 8.041 7.044 -24.690 1.00 95.38 191 LEU A C 1
ATOM 1422 O O . LEU A 1 191 ? 7.083 6.342 -25.014 1.00 95.38 191 LEU A O 1
ATOM 1426 N N . ARG A 1 192 ? 8.334 8.198 -25.295 1.00 91.69 192 ARG A N 1
ATOM 1427 C CA . ARG A 1 192 ? 7.608 8.748 -26.452 1.00 91.69 192 ARG A CA 1
ATOM 1428 C C . ARG A 1 192 ? 7.855 7.946 -27.728 1.00 91.69 192 ARG A C 1
ATOM 1430 O O . ARG A 1 192 ? 8.778 7.137 -27.785 1.00 91.69 192 ARG A O 1
ATOM 1437 N N . ALA A 1 193 ? 7.051 8.236 -28.753 1.00 89.38 193 ALA A N 1
ATOM 1438 C CA . ALA A 1 193 ? 7.176 7.642 -30.076 1.00 89.38 193 ALA A CA 1
ATOM 1439 C C . ALA A 1 193 ? 8.634 7.606 -30.578 1.00 89.38 193 ALA A C 1
ATOM 1441 O O . ALA A 1 193 ? 9.331 8.625 -30.573 1.00 89.38 193 ALA A O 1
ATOM 1442 N N . GLY A 1 194 ? 9.076 6.432 -31.021 1.00 85.38 194 GLY A N 1
ATOM 1443 C CA . GLY A 1 194 ? 10.422 6.175 -31.525 1.00 85.38 194 GLY A CA 1
ATOM 1444 C C . GLY A 1 194 ? 10.413 5.165 -32.668 1.00 85.38 194 GLY A C 1
ATOM 1445 O O . GLY A 1 194 ? 9.421 4.478 -32.884 1.00 85.38 194 GLY A O 1
ATOM 1446 N N . THR A 1 195 ? 11.525 5.080 -33.396 1.00 85.50 195 THR A N 1
ATOM 1447 C CA . THR A 1 195 ? 11.647 4.327 -34.660 1.00 85.50 195 THR A CA 1
ATOM 1448 C C . THR A 1 195 ? 12.573 3.107 -34.559 1.00 85.50 195 THR A C 1
ATOM 1450 O O . THR A 1 195 ? 13.063 2.612 -35.574 1.00 85.50 195 THR A O 1
ATOM 1453 N N . GLY A 1 196 ? 12.858 2.616 -33.349 1.00 84.00 196 GLY A N 1
ATOM 1454 C CA . GLY A 1 196 ? 13.847 1.557 -33.127 1.00 84.00 196 GLY A CA 1
ATOM 1455 C C . GLY A 1 196 ? 15.281 2.018 -33.431 1.00 84.00 196 GLY A C 1
ATOM 1456 O O . GLY A 1 196 ? 15.619 3.182 -33.214 1.00 84.00 196 GLY A O 1
ATOM 1457 N N . ILE A 1 197 ? 16.131 1.099 -33.910 1.00 91.06 197 ILE A N 1
ATOM 1458 C CA . ILE A 1 197 ? 17.521 1.396 -34.296 1.00 91.06 197 ILE A CA 1
ATOM 1459 C C . ILE A 1 197 ? 17.614 1.504 -35.820 1.00 91.06 197 ILE A C 1
ATOM 1461 O O . ILE A 1 197 ? 17.694 0.499 -36.527 1.00 91.06 197 ILE A O 1
ATOM 1465 N N . VAL A 1 198 ? 17.640 2.741 -36.307 1.00 90.19 198 VAL A N 1
ATOM 1466 C CA . VAL A 1 198 ? 17.780 3.113 -37.728 1.00 90.19 198 VAL A CA 1
ATOM 1467 C C . VAL A 1 198 ? 18.997 4.005 -37.928 1.00 90.19 198 VAL A C 1
ATOM 1469 O O . VAL A 1 198 ? 19.457 4.604 -36.964 1.00 90.19 198 VAL A O 1
ATOM 1472 N N . ASP A 1 199 ? 19.517 4.142 -39.143 1.00 87.75 199 ASP A N 1
ATOM 1473 C CA . ASP A 1 199 ? 20.774 4.875 -39.376 1.00 87.75 199 ASP A CA 1
ATOM 1474 C C . ASP A 1 199 ? 20.751 6.325 -38.847 1.00 87.75 199 ASP A C 1
ATOM 1476 O O . ASP A 1 199 ? 21.721 6.769 -38.242 1.00 87.75 199 ASP A O 1
ATOM 1480 N N . ASP A 1 200 ? 19.615 7.028 -38.918 1.00 86.12 200 ASP A N 1
ATOM 1481 C CA . ASP A 1 200 ? 19.465 8.387 -38.356 1.00 86.12 200 ASP A CA 1
ATOM 1482 C C . ASP A 1 200 ? 19.555 8.444 -36.816 1.00 86.12 200 ASP A C 1
ATOM 1484 O O . ASP A 1 200 ? 19.736 9.508 -36.219 1.00 86.12 200 ASP A O 1
ATOM 1488 N N . SER A 1 201 ? 19.421 7.297 -36.150 1.00 90.00 201 SER A N 1
ATOM 1489 C CA . SER A 1 201 ? 19.583 7.140 -34.700 1.00 90.00 201 SER A CA 1
ATOM 1490 C C . SER A 1 201 ? 21.050 6.941 -34.285 1.00 90.00 201 SER A C 1
ATOM 1492 O O . SER A 1 201 ? 21.364 6.995 -33.092 1.00 90.00 201 SER A O 1
ATOM 1494 N N . LEU A 1 202 ? 21.946 6.729 -35.257 1.00 93.81 202 LEU A N 1
ATOM 1495 C CA . LEU A 1 202 ? 23.315 6.274 -35.047 1.00 93.81 202 LEU A CA 1
ATOM 1496 C C . LEU A 1 202 ? 24.354 7.372 -35.326 1.00 93.81 202 LEU A C 1
ATOM 1498 O O . LEU A 1 202 ? 24.140 8.262 -36.146 1.00 93.81 202 LEU A O 1
ATOM 1502 N N . THR A 1 203 ? 25.494 7.334 -34.637 1.00 94.50 203 THR A N 1
ATOM 1503 C CA . THR A 1 203 ? 26.629 8.248 -34.867 1.00 94.50 203 THR A CA 1
ATOM 1504 C C . THR A 1 203 ? 27.515 7.792 -36.025 1.00 94.50 203 THR A C 1
ATOM 1506 O O . THR A 1 203 ? 27.548 6.622 -36.382 1.00 94.50 203 THR A O 1
ATOM 1509 N N . GLN A 1 204 ? 28.286 8.698 -36.614 1.00 92.06 204 GLN A N 1
ATOM 1510 C CA . GLN A 1 204 ? 29.147 8.374 -37.751 1.00 92.06 204 GLN A CA 1
ATOM 1511 C C . GLN A 1 204 ? 30.433 7.657 -37.308 1.00 92.06 204 GLN A C 1
ATOM 1513 O O . GLN A 1 204 ? 31.004 7.978 -36.266 1.00 92.06 204 GLN A O 1
ATOM 1518 N N . SER A 1 205 ? 30.906 6.712 -38.128 1.00 89.81 205 SER A N 1
ATOM 1519 C CA . SER A 1 205 ? 32.238 6.076 -38.043 1.00 89.81 205 SER A CA 1
ATOM 1520 C C . SER A 1 205 ? 32.606 5.400 -36.709 1.00 89.81 205 SER A C 1
ATOM 1522 O O . SER A 1 205 ? 33.794 5.246 -36.404 1.00 89.81 205 SER A O 1
ATOM 1524 N N . THR A 1 206 ? 31.621 4.975 -35.916 1.00 92.00 206 THR A N 1
ATOM 1525 C CA . THR A 1 206 ? 31.821 4.333 -34.601 1.00 92.00 206 THR A CA 1
ATOM 1526 C C . THR A 1 206 ? 31.811 2.802 -34.616 1.00 92.00 206 THR A C 1
ATOM 1528 O O . THR A 1 206 ? 32.181 2.197 -33.618 1.00 92.00 206 THR A O 1
ATOM 1531 N N . GLU A 1 207 ? 31.476 2.158 -35.735 1.00 92.62 207 GLU A N 1
ATOM 1532 C CA . GLU A 1 207 ? 31.655 0.710 -35.978 1.00 92.62 207 GLU A CA 1
ATOM 1533 C C . GLU A 1 207 ? 30.984 -0.238 -34.955 1.00 92.62 207 GLU A C 1
ATOM 1535 O O . GLU A 1 207 ? 31.538 -1.259 -34.547 1.00 92.62 207 GLU A O 1
ATOM 1540 N N . CYS A 1 208 ? 29.748 0.055 -34.558 1.00 93.81 208 CYS A N 1
ATOM 1541 C CA . CYS A 1 208 ? 28.906 -0.870 -33.810 1.00 93.81 208 CYS A CA 1
ATOM 1542 C C . CYS A 1 208 ? 28.260 -1.931 -34.717 1.00 93.81 208 CYS A C 1
ATOM 1544 O O . CYS A 1 208 ? 27.168 -1.745 -35.262 1.00 93.81 208 CYS A O 1
ATOM 1546 N N . ASN A 1 209 ? 28.887 -3.103 -34.817 1.00 91.94 209 ASN A N 1
ATOM 1547 C CA . ASN A 1 209 ? 28.330 -4.229 -35.579 1.00 91.94 209 ASN A CA 1
ATOM 1548 C C . ASN A 1 209 ? 27.051 -4.822 -34.963 1.00 91.94 209 ASN A C 1
ATOM 1550 O O . ASN A 1 209 ? 26.267 -5.441 -35.681 1.00 91.94 209 ASN A O 1
ATOM 1554 N N . LEU A 1 210 ? 26.799 -4.591 -33.667 1.00 92.12 210 LEU A N 1
ATOM 1555 C CA . LEU A 1 210 ? 25.573 -5.028 -32.986 1.00 92.12 210 LEU A CA 1
ATOM 1556 C C . LEU A 1 210 ? 24.310 -4.412 -33.612 1.00 92.12 210 LEU A C 1
ATOM 1558 O O . LEU A 1 210 ? 23.243 -5.019 -33.596 1.00 92.12 210 LEU A O 1
ATOM 1562 N N . PHE A 1 211 ? 24.428 -3.213 -34.184 1.00 91.94 211 PHE A N 1
ATOM 1563 C CA . PHE A 1 211 ? 23.311 -2.452 -34.746 1.00 91.94 211 PHE A CA 1
ATOM 1564 C C . PHE A 1 211 ? 23.217 -2.529 -36.265 1.00 91.94 211 PHE A C 1
ATOM 1566 O O . PHE A 1 211 ? 22.541 -1.707 -36.885 1.00 91.94 211 PHE A O 1
ATOM 1573 N N . LYS A 1 212 ? 23.848 -3.539 -36.867 1.00 89.00 212 LYS A N 1
ATOM 1574 C CA . LYS A 1 212 ? 23.740 -3.837 -38.292 1.00 89.00 212 LYS A CA 1
ATOM 1575 C C . LYS A 1 212 ? 23.068 -5.190 -38.498 1.00 89.00 212 LYS A C 1
ATOM 1577 O O . LYS A 1 212 ? 23.572 -6.217 -38.045 1.00 89.00 212 LYS A O 1
ATOM 1582 N N . GLY A 1 213 ? 21.911 -5.162 -39.161 1.00 87.19 213 GLY A N 1
ATOM 1583 C CA . GLY A 1 213 ? 21.124 -6.354 -39.480 1.00 87.19 213 GLY A CA 1
ATOM 1584 C C . GLY A 1 213 ? 21.561 -7.013 -40.789 1.00 87.19 213 GLY A C 1
ATOM 1585 O O . GLY A 1 213 ? 21.377 -8.214 -40.965 1.00 87.19 213 GLY A O 1
ATOM 1586 N N . GLN A 1 214 ? 22.170 -6.248 -41.696 1.00 86.94 214 GLN A N 1
ATOM 1587 C CA . GLN A 1 214 ? 22.723 -6.761 -42.951 1.00 86.94 214 GLN A CA 1
ATOM 1588 C C . GLN A 1 214 ? 24.072 -7.481 -42.756 1.00 86.94 214 GLN A C 1
ATOM 1590 O O . GLN A 1 214 ? 24.663 -7.460 -41.674 1.00 86.94 214 GLN A O 1
ATOM 1595 N N . SER A 1 215 ? 24.583 -8.105 -43.823 1.00 86.88 215 SER A N 1
ATOM 1596 C CA . SER A 1 215 ? 25.896 -8.768 -43.825 1.00 86.88 215 SER A CA 1
ATOM 1597 C C . SER A 1 215 ? 27.022 -7.827 -43.379 1.00 86.88 215 SER A C 1
ATOM 1599 O O . SER A 1 215 ? 27.064 -6.658 -43.774 1.00 86.88 215 SER A O 1
ATOM 1601 N N . GLY A 1 216 ? 27.963 -8.344 -42.591 1.00 85.06 216 GLY A N 1
ATOM 1602 C CA . GLY A 1 216 ? 29.036 -7.558 -41.978 1.00 85.06 216 GLY A CA 1
ATOM 1603 C C . GLY A 1 216 ? 28.602 -6.833 -40.698 1.00 85.06 216 GLY A C 1
ATOM 1604 O O . GLY A 1 216 ? 29.280 -5.901 -40.273 1.00 85.06 216 GLY A O 1
ATOM 1605 N N . GLY A 1 217 ? 27.457 -7.217 -40.126 1.00 88.38 217 GLY A N 1
ATOM 1606 C CA . GLY A 1 217 ? 27.002 -6.839 -38.787 1.00 88.38 217 GLY A CA 1
ATOM 1607 C C . GLY A 1 217 ? 27.240 -7.965 -37.781 1.00 88.38 217 GLY A C 1
ATOM 1608 O O . GLY A 1 217 ? 28.335 -8.522 -37.725 1.00 88.38 217 GLY A O 1
ATOM 1609 N N . ILE A 1 218 ? 26.208 -8.333 -37.013 1.00 86.81 218 ILE A N 1
ATOM 1610 C CA . ILE A 1 218 ? 26.251 -9.504 -36.110 1.00 86.81 218 ILE A CA 1
ATOM 1611 C C . ILE A 1 218 ? 26.570 -10.791 -36.885 1.00 86.81 218 ILE A C 1
ATOM 1613 O O . ILE A 1 218 ? 27.327 -11.639 -36.417 1.00 86.81 218 ILE A O 1
ATOM 1617 N N . MET A 1 219 ? 25.997 -10.923 -38.082 1.00 88.00 219 MET A N 1
ATOM 1618 C CA . MET A 1 219 ? 26.278 -12.003 -39.021 1.00 88.00 219 MET A CA 1
ATOM 1619 C C . MET A 1 219 ? 27.242 -11.489 -40.097 1.00 88.00 219 MET A C 1
ATOM 1621 O O . MET A 1 219 ? 27.005 -10.456 -40.727 1.00 88.00 219 MET A O 1
ATOM 1625 N N . SER A 1 220 ? 28.349 -12.202 -40.319 1.00 86.75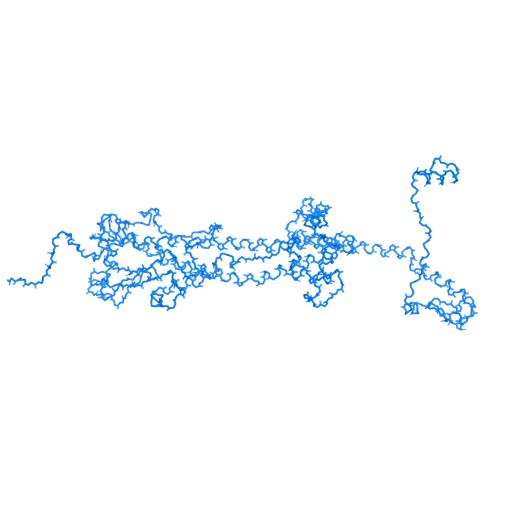 220 SER A N 1
ATOM 1626 C CA . SER A 1 220 ? 29.410 -11.747 -41.228 1.00 86.75 220 SER A CA 1
ATOM 1627 C C . SER A 1 220 ? 29.032 -11.882 -42.707 1.00 86.75 220 SER A C 1
ATOM 1629 O O . SER A 1 220 ? 29.212 -10.934 -43.465 1.00 86.75 220 SER A O 1
ATOM 1631 N N . ALA A 1 221 ? 28.488 -13.031 -43.118 1.00 90.44 221 ALA A N 1
ATOM 1632 C CA . ALA A 1 221 ? 28.259 -13.359 -44.531 1.00 90.44 221 ALA A CA 1
ATOM 1633 C C . ALA A 1 221 ? 26.815 -13.147 -45.016 1.00 90.44 221 ALA A C 1
ATOM 1635 O O . ALA A 1 221 ? 26.578 -13.032 -46.215 1.00 90.44 221 ALA A O 1
ATOM 1636 N N . THR A 1 222 ? 25.842 -13.103 -44.109 1.00 89.94 222 THR A N 1
ATOM 1637 C CA . THR A 1 222 ? 24.415 -13.000 -44.442 1.00 89.94 222 THR A CA 1
ATOM 1638 C C . THR A 1 222 ? 23.741 -11.961 -43.563 1.00 89.94 222 THR A C 1
ATOM 1640 O O . THR A 1 222 ? 24.246 -11.640 -42.489 1.00 89.94 222 THR A O 1
ATOM 1643 N N . ALA A 1 223 ? 22.584 -11.456 -43.988 1.00 89.81 223 ALA A N 1
ATOM 1644 C CA . ALA A 1 223 ? 21.708 -10.719 -43.086 1.00 89.81 223 ALA A CA 1
ATOM 1645 C C . ALA A 1 223 ? 21.197 -11.637 -41.963 1.00 89.81 223 ALA A C 1
ATOM 1647 O O . ALA A 1 223 ? 21.186 -12.869 -42.085 1.00 89.81 223 ALA A O 1
ATOM 1648 N N . VAL A 1 224 ? 20.772 -11.034 -40.858 1.00 90.00 224 VAL A N 1
ATOM 1649 C CA . VAL A 1 224 ? 20.072 -11.751 -39.790 1.00 90.00 224 VAL A CA 1
ATOM 1650 C C . VAL A 1 224 ? 18.741 -12.285 -40.319 1.00 90.00 224 VAL A C 1
ATOM 1652 O O . VAL A 1 224 ? 18.073 -11.634 -41.112 1.00 90.00 224 VAL A O 1
ATOM 1655 N N . GLY A 1 225 ? 18.339 -13.484 -39.895 1.00 89.81 225 GLY A N 1
ATOM 1656 C CA . GLY A 1 225 ? 17.113 -14.113 -40.405 1.00 89.81 225 GLY A CA 1
ATOM 1657 C C . GLY A 1 225 ? 15.816 -13.512 -39.853 1.00 89.81 225 GLY A C 1
ATOM 1658 O O . GLY A 1 225 ? 14.746 -13.812 -40.371 1.00 89.81 225 GLY A O 1
ATOM 1659 N N . GLN A 1 226 ? 15.900 -12.711 -38.787 1.00 89.38 226 GLN A N 1
ATOM 1660 C CA . GLN A 1 226 ? 14.785 -12.066 -38.090 1.00 89.38 226 GLN A CA 1
ATOM 1661 C C . GLN A 1 226 ? 15.249 -10.736 -37.489 1.00 89.38 226 GLN A C 1
ATOM 1663 O O . GLN A 1 226 ? 16.444 -10.532 -37.277 1.00 89.38 226 GLN A O 1
ATOM 1668 N N . ALA A 1 227 ? 14.305 -9.838 -37.196 1.00 88.44 227 ALA A N 1
ATOM 1669 C CA . ALA A 1 227 ? 14.630 -8.588 -36.514 1.00 88.44 227 ALA A CA 1
ATOM 1670 C C . ALA A 1 227 ? 15.248 -8.868 -35.133 1.00 88.44 227 ALA A C 1
ATOM 1672 O O . ALA A 1 227 ? 14.741 -9.706 -34.386 1.00 88.44 227 ALA A O 1
ATOM 1673 N N . ILE A 1 228 ? 16.322 -8.156 -34.790 1.00 90.38 228 ILE A N 1
ATOM 1674 C CA . ILE A 1 228 ? 17.031 -8.343 -33.520 1.00 90.38 228 ILE A CA 1
ATOM 1675 C C . ILE A 1 228 ? 16.378 -7.457 -32.455 1.00 90.38 228 ILE A C 1
ATOM 1677 O O . ILE A 1 228 ? 16.366 -6.231 -32.623 1.00 90.38 228 ILE A O 1
ATOM 1681 N N . PRO A 1 229 ? 15.836 -8.035 -31.370 1.00 92.56 229 PRO A N 1
ATOM 1682 C CA . PRO A 1 229 ? 15.241 -7.268 -30.291 1.00 92.56 229 PRO A CA 1
ATOM 1683 C C . PRO A 1 229 ? 16.296 -6.807 -29.280 1.00 92.56 229 PRO A C 1
ATOM 1685 O O . PRO A 1 229 ? 17.153 -7.576 -28.854 1.00 92.56 229 PRO A O 1
ATOM 1688 N N . PHE A 1 230 ? 16.169 -5.568 -28.820 1.00 94.94 230 PHE A N 1
ATOM 1689 C CA . PHE A 1 230 ? 17.000 -4.973 -27.777 1.00 94.94 230 PHE A CA 1
ATOM 1690 C C . PHE A 1 230 ? 16.119 -4.322 -26.707 1.00 94.94 230 PHE A C 1
ATOM 1692 O O . PHE A 1 230 ? 15.034 -3.820 -27.008 1.00 94.94 230 PHE A O 1
ATOM 1699 N N . ALA A 1 231 ? 16.572 -4.337 -25.450 1.00 96.00 231 ALA A N 1
ATOM 1700 C CA . ALA A 1 231 ? 15.874 -3.718 -24.319 1.00 96.00 231 ALA A CA 1
ATOM 1701 C C . ALA A 1 231 ? 14.373 -4.061 -24.253 1.00 96.00 231 ALA A C 1
ATOM 1703 O O . ALA A 1 231 ? 13.514 -3.179 -24.275 1.00 96.00 231 ALA A O 1
ATOM 1704 N N . GLY A 1 232 ? 14.027 -5.351 -24.275 1.00 94.25 232 GLY A N 1
ATOM 1705 C CA . GLY A 1 232 ? 12.624 -5.779 -24.243 1.00 94.25 232 GLY A CA 1
ATOM 1706 C C . GLY A 1 232 ? 11.818 -5.363 -25.483 1.00 94.25 232 GLY A C 1
ATOM 1707 O O . GLY A 1 232 ? 10.601 -5.212 -25.394 1.00 94.25 232 GLY A O 1
ATOM 1708 N N . ARG A 1 233 ? 12.496 -5.191 -26.629 1.00 93.81 233 ARG A N 1
ATOM 1709 C CA . ARG A 1 233 ? 11.977 -4.753 -27.942 1.00 93.81 233 ARG A CA 1
ATOM 1710 C C . ARG A 1 233 ? 11.694 -3.261 -28.095 1.00 93.81 233 ARG A C 1
ATOM 1712 O O . ARG A 1 233 ? 11.253 -2.866 -29.171 1.00 93.81 233 ARG A O 1
ATOM 1719 N N . TRP A 1 234 ? 11.988 -2.430 -27.091 1.00 95.12 234 TRP A N 1
ATOM 1720 C CA . TRP A 1 234 ? 11.925 -0.970 -27.265 1.00 95.12 234 TRP A CA 1
ATOM 1721 C C . TRP A 1 234 ? 12.799 -0.509 -28.425 1.00 95.12 234 TRP A C 1
ATOM 1723 O O . TRP A 1 234 ? 12.407 0.313 -29.249 1.00 95.12 234 TRP A O 1
ATOM 1733 N N . PHE A 1 235 ? 13.972 -1.122 -28.519 1.00 93.81 235 PHE A N 1
ATOM 1734 C CA . PHE A 1 235 ? 14.828 -1.031 -29.677 1.00 93.81 235 PHE A CA 1
ATOM 1735 C C . PHE A 1 235 ? 14.728 -2.328 -30.472 1.00 93.81 235 PHE A C 1
ATOM 1737 O O . PHE A 1 235 ? 14.694 -3.427 -29.918 1.00 93.81 235 PHE A O 1
ATOM 1744 N N . SER A 1 236 ? 14.671 -2.205 -31.790 1.00 90.50 236 SER A N 1
ATOM 1745 C CA . SER A 1 236 ? 14.714 -3.339 -32.707 1.00 90.50 236 SER A CA 1
ATOM 1746 C C . SER A 1 236 ? 15.540 -2.952 -33.924 1.00 90.50 236 SER A C 1
ATOM 1748 O O . SER A 1 236 ? 15.458 -1.806 -34.374 1.00 90.50 236 SER A O 1
ATOM 1750 N N . LYS A 1 237 ? 16.318 -3.899 -34.453 1.00 89.62 237 LYS A N 1
ATOM 1751 C CA . LYS A 1 237 ? 17.006 -3.750 -35.740 1.00 89.62 237 LYS A CA 1
ATOM 1752 C C . LYS A 1 237 ? 16.348 -4.648 -36.779 1.00 89.62 237 LYS A C 1
ATOM 1754 O O . LYS A 1 237 ? 16.242 -5.854 -36.559 1.00 89.62 237 LYS A O 1
ATOM 1759 N N . SER A 1 238 ? 15.878 -4.067 -37.885 1.00 85.56 238 SER A N 1
ATOM 1760 C CA . SER A 1 238 ? 15.223 -4.830 -38.954 1.00 85.56 238 SER A CA 1
ATOM 1761 C C . SER A 1 238 ? 16.200 -5.773 -39.665 1.00 85.56 238 SER A C 1
ATOM 1763 O O . SER A 1 238 ? 17.386 -5.479 -39.802 1.00 85.56 238 SER A O 1
ATOM 1765 N N . HIS A 1 239 ? 15.671 -6.899 -40.143 1.00 83.25 239 HIS A N 1
ATOM 1766 C CA . HIS A 1 239 ? 16.390 -7.844 -40.998 1.00 83.25 239 HIS A CA 1
ATOM 1767 C C . HIS A 1 239 ? 16.323 -7.482 -42.488 1.00 83.25 239 HIS A C 1
ATOM 1769 O O . HIS A 1 239 ? 17.151 -7.947 -43.265 1.00 83.25 239 HIS A O 1
ATOM 1775 N N . ASN A 1 240 ? 15.351 -6.658 -42.898 1.00 83.12 240 ASN A N 1
ATOM 1776 C CA . ASN A 1 240 ? 15.151 -6.326 -44.309 1.00 83.12 240 ASN A CA 1
ATOM 1777 C C . ASN A 1 240 ? 16.092 -5.214 -44.767 1.00 83.12 240 ASN A C 1
ATOM 1779 O O . ASN A 1 240 ? 16.781 -5.364 -45.767 1.00 83.12 240 ASN A O 1
ATOM 1783 N N . LEU A 1 241 ? 16.108 -4.093 -44.039 1.00 84.88 241 LEU A N 1
ATOM 1784 C CA . LEU A 1 241 ? 16.905 -2.907 -44.356 1.00 84.88 241 LEU A CA 1
ATOM 1785 C C . LEU A 1 241 ? 17.356 -2.232 -43.064 1.00 84.88 241 LEU A C 1
ATOM 1787 O O . LEU A 1 241 ? 16.564 -2.080 -42.134 1.00 84.88 241 LEU A O 1
ATOM 1791 N N . ASP A 1 242 ? 18.604 -1.766 -43.028 1.00 83.69 242 ASP A N 1
ATOM 1792 C CA . ASP A 1 242 ? 19.160 -1.087 -41.852 1.00 83.69 242 ASP A CA 1
ATOM 1793 C C . ASP A 1 242 ? 18.460 0.255 -41.544 1.00 83.69 242 ASP A C 1
ATOM 1795 O O . ASP A 1 242 ? 18.416 0.677 -40.386 1.00 83.69 242 ASP A O 1
ATOM 1799 N N . THR A 1 243 ? 17.840 0.872 -42.551 1.00 85.06 243 THR A N 1
ATOM 1800 C CA . THR A 1 243 ? 17.062 2.115 -42.455 1.00 85.06 243 THR A CA 1
ATOM 1801 C C . THR A 1 243 ? 15.596 1.903 -42.071 1.00 85.06 243 THR A C 1
ATOM 1803 O O . THR A 1 243 ? 14.893 2.875 -41.797 1.00 85.06 243 THR A O 1
ATOM 1806 N N . GLN A 1 244 ? 15.098 0.660 -42.053 1.00 87.88 244 GLN A N 1
ATOM 1807 C CA . GLN A 1 244 ? 13.685 0.397 -41.782 1.00 87.88 244 GLN A CA 1
ATOM 1808 C C . GLN A 1 244 ? 13.356 0.622 -40.303 1.00 87.88 244 GLN A C 1
ATOM 1810 O O . GLN A 1 244 ? 13.828 -0.110 -39.431 1.00 87.88 244 GLN A O 1
ATOM 1815 N N . ALA A 1 245 ? 12.485 1.599 -40.048 1.00 86.81 245 ALA A N 1
ATOM 1816 C CA . ALA A 1 245 ? 11.970 1.905 -38.722 1.00 86.81 245 ALA A CA 1
ATOM 1817 C C . ALA A 1 245 ? 11.078 0.791 -38.162 1.00 86.81 245 ALA A C 1
ATOM 1819 O O . ALA A 1 245 ? 10.325 0.135 -38.887 1.00 86.81 245 ALA A O 1
ATOM 1820 N N . VAL A 1 246 ? 11.139 0.629 -36.841 1.00 85.56 246 VAL A N 1
ATOM 1821 C CA . VAL A 1 246 ? 10.153 -0.119 -36.057 1.00 85.56 246 VAL A CA 1
ATOM 1822 C C . VAL A 1 246 ? 9.503 0.867 -35.100 1.00 85.56 246 VAL A C 1
ATOM 1824 O O . VAL A 1 246 ? 10.109 1.252 -34.101 1.00 85.56 246 VAL A O 1
ATOM 1827 N N . ASP A 1 247 ? 8.290 1.298 -35.435 1.00 89.69 247 ASP A N 1
ATOM 1828 C CA . ASP A 1 247 ? 7.587 2.316 -34.661 1.00 89.69 247 ASP A CA 1
ATOM 1829 C C . ASP A 1 247 ? 7.095 1.757 -33.324 1.00 89.69 247 ASP A C 1
ATOM 1831 O O . ASP A 1 247 ? 6.354 0.771 -33.262 1.00 89.69 247 ASP A O 1
ATOM 1835 N N . VAL A 1 248 ? 7.484 2.427 -32.246 1.00 91.88 248 VAL A N 1
ATOM 1836 C CA . VAL A 1 248 ? 7.108 2.102 -30.868 1.00 91.88 248 VAL A CA 1
ATOM 1837 C C . VAL A 1 248 ? 6.611 3.358 -30.171 1.00 91.88 248 VAL A C 1
ATOM 1839 O O . VAL A 1 248 ? 7.091 4.449 -30.454 1.00 91.88 248 VAL A O 1
ATOM 1842 N N . ASP A 1 249 ? 5.649 3.223 -29.264 1.00 94.25 249 ASP A N 1
ATOM 1843 C CA . ASP A 1 249 ? 5.177 4.303 -28.393 1.00 94.25 249 ASP A CA 1
ATOM 1844 C C . ASP A 1 249 ? 4.609 3.670 -27.121 1.00 94.25 249 ASP A C 1
ATOM 1846 O O . ASP A 1 249 ? 3.756 2.785 -27.205 1.00 94.25 249 ASP A O 1
ATOM 1850 N N . ALA A 1 250 ? 5.107 4.085 -25.956 1.00 95.44 250 ALA A N 1
ATOM 1851 C CA . ALA A 1 250 ? 4.659 3.576 -24.663 1.00 95.44 250 ALA A CA 1
ATOM 1852 C C . ALA A 1 250 ? 3.838 4.603 -23.871 1.00 95.44 250 ALA A C 1
ATOM 1854 O O . ALA A 1 250 ? 3.471 4.330 -22.732 1.00 95.44 250 ALA A O 1
ATOM 1855 N N . THR A 1 251 ? 3.519 5.768 -24.443 1.00 95.12 251 THR A N 1
ATOM 1856 C CA . THR A 1 251 ? 2.802 6.844 -23.735 1.00 95.12 251 THR A CA 1
ATOM 1857 C C . THR A 1 251 ? 1.291 6.630 -23.650 1.00 95.12 251 THR A C 1
ATOM 1859 O O . THR A 1 251 ? 0.641 7.288 -22.836 1.00 95.12 251 THR A O 1
ATOM 1862 N N . LYS A 1 252 ? 0.731 5.739 -24.484 1.00 92.50 252 LYS A N 1
ATOM 1863 C CA . LYS A 1 252 ? -0.720 5.563 -24.685 1.00 92.50 252 LYS A CA 1
ATOM 1864 C C . LYS A 1 252 ? -1.145 4.100 -24.838 1.00 92.50 252 LYS A C 1
ATOM 1866 O O . LYS A 1 252 ? -1.928 3.775 -25.729 1.00 92.50 252 LYS A O 1
ATOM 1871 N N . PHE A 1 253 ? -0.686 3.216 -23.957 1.00 93.69 253 PHE A N 1
ATOM 1872 C CA . PHE A 1 253 ? -1.100 1.808 -23.936 1.00 93.69 253 PHE A CA 1
ATOM 1873 C C . PHE A 1 253 ? -2.616 1.595 -23.799 1.00 93.69 253 PHE A C 1
ATOM 1875 O O . PHE A 1 253 ? -3.123 0.556 -24.234 1.00 93.69 253 PHE A O 1
ATOM 1882 N N . SER A 1 254 ? -3.342 2.577 -23.257 1.00 85.81 254 SER A N 1
ATOM 1883 C CA . SER A 1 254 ? -4.809 2.610 -23.205 1.00 85.81 254 SER A CA 1
ATOM 1884 C C . SER A 1 254 ? -5.475 2.759 -24.586 1.00 85.81 254 SER A C 1
ATOM 1886 O O . SER A 1 254 ? -6.634 2.377 -24.753 1.00 85.81 254 SER A O 1
ATOM 1888 N N . SER A 1 255 ? -4.759 3.260 -25.601 1.00 88.69 255 SER A N 1
ATOM 1889 C CA . SER A 1 255 ? -5.313 3.512 -26.934 1.00 88.69 255 SER A CA 1
ATOM 1890 C C . SER A 1 255 ? -5.433 2.244 -27.784 1.00 88.69 255 SER A C 1
ATOM 1892 O O . SER A 1 255 ? -4.465 1.519 -28.028 1.00 88.69 255 SER A O 1
ATOM 1894 N N . SER A 1 256 ? -6.623 2.013 -28.339 1.00 82.12 256 SER A N 1
ATOM 1895 C CA . SER A 1 256 ? -6.872 0.923 -29.287 1.00 82.12 256 SER A CA 1
ATOM 1896 C C . SER A 1 256 ? -6.338 1.205 -30.698 1.00 82.12 256 SER A C 1
ATOM 1898 O O . SER A 1 256 ? -6.100 0.250 -31.443 1.00 82.12 256 SER A O 1
ATOM 1900 N N . THR A 1 257 ? -6.107 2.475 -31.058 1.00 87.06 257 THR A N 1
ATOM 1901 C CA . THR A 1 257 ? -5.614 2.887 -32.388 1.00 87.06 257 THR A CA 1
ATOM 1902 C C . THR A 1 257 ? -4.119 2.629 -32.570 1.00 87.06 257 THR A C 1
ATOM 1904 O O . THR A 1 257 ? -3.654 2.472 -33.692 1.00 87.06 257 THR A O 1
ATOM 1907 N N . GLU A 1 258 ? -3.370 2.508 -31.472 1.00 86.81 258 GLU A N 1
ATOM 1908 C CA . GLU A 1 258 ? -1.911 2.315 -31.459 1.00 86.81 258 GLU A CA 1
ATOM 1909 C C . GLU A 1 258 ? -1.509 0.832 -31.316 1.00 86.81 258 GLU A C 1
ATOM 1911 O O . GLU A 1 258 ? -0.361 0.496 -31.018 1.00 86.81 258 GLU A O 1
ATOM 1916 N N . ARG A 1 259 ? -2.451 -0.098 -31.546 1.00 84.44 259 ARG A N 1
ATOM 1917 C CA . ARG A 1 259 ? -2.279 -1.540 -31.281 1.00 84.44 259 ARG A CA 1
ATOM 1918 C C . ARG A 1 259 ? -1.027 -2.140 -31.927 1.00 84.44 259 ARG A C 1
ATOM 1920 O O . ARG A 1 259 ? -0.374 -2.970 -31.299 1.00 84.44 259 ARG A O 1
ATOM 1927 N N . ALA A 1 260 ? -0.697 -1.734 -33.155 1.00 85.69 260 ALA A N 1
ATOM 1928 C CA . ALA A 1 260 ? 0.485 -2.227 -33.861 1.00 85.69 260 ALA A CA 1
ATOM 1929 C C . ALA A 1 260 ? 1.789 -1.840 -33.139 1.00 85.69 260 ALA A C 1
ATOM 1931 O O . ALA A 1 260 ? 2.650 -2.698 -32.941 1.00 85.69 260 ALA A O 1
ATOM 1932 N N . LYS A 1 261 ? 1.890 -0.594 -32.655 1.00 88.81 261 LYS A N 1
ATOM 1933 C CA . LYS A 1 261 ? 3.038 -0.119 -31.869 1.00 88.81 261 LYS A CA 1
ATOM 1934 C C . LYS A 1 261 ? 3.134 -0.865 -30.542 1.00 88.81 261 LYS A C 1
ATOM 1936 O O . LYS A 1 261 ? 4.204 -1.331 -30.171 1.00 88.81 261 LYS A O 1
ATOM 1941 N N . HIS A 1 262 ? 2.008 -1.081 -29.860 1.00 90.44 262 HIS A N 1
ATOM 1942 C CA . HIS A 1 262 ? 1.988 -1.825 -28.595 1.00 90.44 262 HIS A CA 1
ATOM 1943 C C . HIS A 1 262 ? 2.393 -3.296 -28.760 1.00 90.44 262 HIS A C 1
ATOM 1945 O O . HIS A 1 262 ? 3.067 -3.850 -27.893 1.00 90.44 262 HIS A O 1
ATOM 1951 N N . ALA A 1 263 ? 2.007 -3.935 -29.870 1.00 88.06 263 ALA A N 1
ATOM 1952 C CA . ALA A 1 263 ? 2.401 -5.310 -30.173 1.00 88.06 263 ALA A CA 1
ATOM 1953 C C . ALA A 1 263 ? 3.921 -5.448 -30.379 1.00 88.06 263 ALA A C 1
ATOM 1955 O O . ALA A 1 263 ? 4.493 -6.487 -30.037 1.00 88.06 263 ALA A O 1
ATOM 1956 N N . ALA A 1 264 ? 4.588 -4.400 -30.877 1.00 88.69 264 ALA A N 1
ATOM 1957 C CA . ALA A 1 264 ? 6.043 -4.373 -31.009 1.00 88.69 264 ALA A CA 1
ATOM 1958 C C . ALA A 1 264 ? 6.760 -4.368 -29.644 1.00 88.69 264 ALA A C 1
ATOM 1960 O O . ALA A 1 264 ? 7.828 -4.965 -29.524 1.00 88.69 264 ALA A O 1
ATOM 1961 N N . ILE A 1 265 ? 6.142 -3.788 -28.607 1.00 94.38 265 ILE A N 1
ATOM 1962 C CA . ILE A 1 265 ? 6.695 -3.640 -27.247 1.00 94.38 265 ILE A CA 1
ATOM 1963 C C . ILE A 1 265 ? 5.854 -4.361 -26.181 1.00 94.38 265 ILE A C 1
ATOM 1965 O O . ILE A 1 265 ? 5.608 -3.843 -25.092 1.00 94.38 265 ILE A O 1
ATOM 1969 N N . GLY A 1 266 ? 5.421 -5.591 -26.473 1.00 94.38 266 GLY A N 1
ATOM 1970 C CA . GLY A 1 266 ? 4.507 -6.350 -25.610 1.00 94.38 266 GLY A CA 1
ATOM 1971 C C . GLY A 1 266 ? 4.947 -6.498 -24.143 1.00 94.38 266 GLY A C 1
ATOM 1972 O O . GLY A 1 266 ? 4.089 -6.519 -23.265 1.00 94.38 266 GLY A O 1
ATOM 1973 N N . LEU A 1 267 ? 6.255 -6.542 -23.853 1.00 95.81 267 LEU A N 1
ATOM 1974 C CA . LEU A 1 267 ? 6.766 -6.564 -22.473 1.00 95.81 267 LEU A CA 1
ATOM 1975 C C . LEU A 1 267 ? 6.505 -5.249 -21.728 1.00 95.81 267 LEU A C 1
ATOM 1977 O O . LEU A 1 267 ? 6.110 -5.277 -20.565 1.00 95.81 267 LEU A O 1
ATOM 1981 N N . TYR A 1 268 ? 6.651 -4.108 -22.405 1.00 97.38 268 TYR A N 1
ATOM 1982 C CA . TYR A 1 268 ? 6.328 -2.798 -21.837 1.00 97.38 268 TYR A CA 1
ATOM 1983 C C . TYR A 1 268 ? 4.838 -2.688 -21.540 1.00 97.38 268 TYR A C 1
ATOM 1985 O O . TYR A 1 268 ? 4.462 -2.214 -20.472 1.00 97.38 268 TYR A O 1
ATOM 1993 N N . LYS A 1 269 ? 3.992 -3.194 -22.446 1.00 96.31 269 LYS A N 1
ATOM 1994 C CA . LYS A 1 269 ? 2.546 -3.225 -22.223 1.00 96.31 269 LYS A CA 1
ATOM 1995 C C . LYS A 1 269 ? 2.176 -4.090 -21.013 1.00 96.31 269 LYS A C 1
ATOM 1997 O O . LYS A 1 269 ? 1.394 -3.644 -20.186 1.00 96.31 269 LYS A O 1
ATOM 2002 N N . GLN A 1 270 ? 2.753 -5.287 -20.882 1.00 96.62 270 GLN A N 1
ATOM 2003 C CA . GLN A 1 270 ? 2.512 -6.165 -19.725 1.00 96.62 270 GLN A CA 1
ATOM 2004 C C . GLN A 1 270 ? 2.963 -5.523 -18.407 1.00 96.62 270 GLN A C 1
ATOM 2006 O O . GLN A 1 270 ? 2.274 -5.647 -17.397 1.00 96.62 270 GLN A O 1
ATOM 2011 N N . ALA A 1 271 ? 4.105 -4.827 -18.408 1.00 97.81 271 ALA A N 1
ATOM 2012 C CA . ALA A 1 271 ? 4.545 -4.062 -17.248 1.00 97.81 271 ALA A CA 1
ATOM 2013 C C . ALA A 1 271 ? 3.561 -2.938 -16.922 1.00 97.81 271 ALA A C 1
ATOM 2015 O O . ALA A 1 271 ? 3.119 -2.838 -15.785 1.00 97.81 271 ALA A O 1
ATOM 2016 N N . TRP A 1 272 ? 3.147 -2.146 -17.911 1.00 97.38 272 TRP A N 1
ATOM 2017 C CA . TRP A 1 272 ? 2.159 -1.088 -17.709 1.00 97.38 272 TRP A CA 1
ATOM 2018 C C . TRP A 1 272 ? 0.820 -1.624 -17.185 1.00 97.38 272 TRP A C 1
ATOM 2020 O O . TRP A 1 272 ? 0.266 -1.043 -16.257 1.00 97.38 272 TRP A O 1
ATOM 2030 N N . GLU A 1 273 ? 0.322 -2.744 -17.720 1.00 96.56 273 GLU A N 1
ATOM 2031 C CA . GLU A 1 273 ? -0.929 -3.372 -17.274 1.00 96.56 273 GLU A CA 1
ATOM 2032 C C . GLU A 1 273 ? -0.897 -3.727 -15.784 1.00 96.56 273 GLU A C 1
ATOM 2034 O O . GLU A 1 273 ? -1.925 -3.607 -15.132 1.00 96.56 273 GLU A O 1
ATOM 2039 N N . ALA A 1 274 ? 0.262 -4.109 -15.242 1.00 97.12 274 ALA A N 1
ATOM 2040 C CA . ALA A 1 274 ? 0.424 -4.358 -13.812 1.00 97.12 274 ALA A CA 1
ATOM 2041 C C . ALA A 1 274 ? 0.682 -3.069 -13.010 1.00 97.12 274 ALA A C 1
ATOM 2043 O O . ALA A 1 274 ? 0.134 -2.886 -11.927 1.00 97.12 274 ALA A O 1
ATOM 2044 N N . ILE A 1 275 ? 1.509 -2.162 -13.536 1.00 95.69 275 ILE A N 1
ATOM 2045 C CA . ILE A 1 275 ? 1.925 -0.929 -12.852 1.00 95.69 275 ILE A CA 1
ATOM 2046 C C . ILE A 1 275 ? 0.760 0.051 -12.688 1.00 95.69 275 ILE A C 1
ATOM 2048 O O . ILE A 1 275 ? 0.657 0.718 -11.661 1.00 95.69 275 ILE A O 1
ATOM 2052 N N . LYS A 1 276 ? -0.146 0.135 -13.665 1.00 94.06 276 LYS A N 1
ATOM 2053 C CA . LYS A 1 276 ? -1.307 1.029 -13.574 1.00 94.06 276 LYS A CA 1
ATOM 2054 C C . LYS A 1 276 ? -2.265 0.641 -12.442 1.00 94.06 276 LYS A C 1
ATOM 2056 O O . LYS A 1 276 ? -2.954 1.503 -11.927 1.00 94.06 276 LYS A O 1
ATOM 2061 N N . GLU A 1 277 ? -2.290 -0.626 -12.025 1.00 93.69 277 GLU A N 1
ATOM 2062 C CA . GLU A 1 277 ? -3.144 -1.089 -10.918 1.00 93.69 277 GLU A CA 1
ATOM 2063 C C . GLU A 1 277 ? -2.600 -0.660 -9.546 1.00 93.69 277 GLU A C 1
ATOM 2065 O O . GLU A 1 277 ? -3.290 -0.756 -8.533 1.00 93.69 277 GLU A O 1
ATOM 2070 N N . VAL A 1 278 ? -1.355 -0.172 -9.501 1.00 91.88 278 VAL A N 1
ATOM 2071 C CA . VAL A 1 278 ? -0.711 0.360 -8.293 1.00 91.88 278 VAL A CA 1
ATOM 2072 C C . VAL A 1 278 ? -0.473 1.872 -8.369 1.00 91.88 278 VAL A C 1
ATOM 2074 O O . VAL A 1 278 ? 0.194 2.430 -7.496 1.00 91.88 278 VAL A O 1
ATOM 2077 N N . GLN A 1 279 ? -1.007 2.535 -9.405 1.00 86.00 279 GLN A N 1
ATOM 2078 C CA . GLN A 1 279 ? -0.889 3.975 -9.643 1.00 86.00 279 GLN A CA 1
ATOM 2079 C C . GLN A 1 279 ? -2.265 4.622 -9.925 1.00 86.00 279 GLN A C 1
ATOM 2081 O O . GLN A 1 279 ? -3.051 4.072 -10.691 1.00 86.00 279 GLN A O 1
ATOM 2086 N N . PRO A 1 280 ? -2.564 5.819 -9.381 1.00 84.44 280 PRO A N 1
ATOM 2087 C CA . PRO A 1 280 ? -1.785 6.517 -8.357 1.00 84.44 280 PRO A CA 1
ATOM 2088 C C . PRO A 1 280 ? -1.723 5.695 -7.064 1.00 84.44 280 PRO A C 1
ATOM 2090 O O . PRO A 1 280 ? -2.526 4.785 -6.856 1.00 84.44 280 PRO A O 1
ATOM 2093 N N . SER A 1 281 ? -0.773 6.005 -6.184 1.00 75.75 281 SER A N 1
ATOM 2094 C CA . SER A 1 281 ? -0.534 5.223 -4.956 1.00 75.75 281 SER A CA 1
ATOM 2095 C C . SER A 1 281 ? -1.769 4.989 -4.092 1.00 75.75 281 SER A C 1
ATOM 2097 O O . SER A 1 281 ? -1.850 3.982 -3.387 1.00 75.75 281 SER A O 1
ATOM 2099 N N . THR A 1 282 ? -2.750 5.889 -4.165 1.00 83.94 282 THR A N 1
ATOM 2100 C CA . THR A 1 282 ? -4.034 5.773 -3.473 1.00 83.94 282 THR A CA 1
ATOM 2101 C C . THR A 1 282 ? -4.793 4.488 -3.815 1.00 83.94 282 THR A C 1
ATOM 2103 O O . THR A 1 282 ? -5.593 4.050 -2.994 1.00 83.94 282 THR A O 1
ATOM 2106 N N . ALA A 1 283 ? -4.512 3.838 -4.951 1.00 85.75 283 ALA A N 1
ATOM 2107 C CA . ALA A 1 283 ? -5.106 2.557 -5.339 1.00 85.75 283 ALA A CA 1
ATOM 2108 C C . ALA A 1 283 ? -4.786 1.420 -4.348 1.00 85.75 283 ALA A C 1
ATOM 2110 O O . ALA A 1 283 ? -5.643 0.591 -4.038 1.00 85.75 283 ALA A O 1
ATOM 2111 N N . LEU A 1 284 ? -3.562 1.393 -3.810 1.00 90.06 284 LEU A N 1
ATOM 2112 C CA . LEU A 1 284 ? -3.130 0.375 -2.848 1.00 90.06 284 LEU A CA 1
ATOM 2113 C C . LEU A 1 284 ? -3.319 0.804 -1.391 1.00 90.06 284 LEU A C 1
ATOM 2115 O O . LEU A 1 284 ? -3.322 -0.050 -0.500 1.00 90.06 284 LEU A O 1
ATOM 2119 N N . VAL A 1 285 ? -3.489 2.099 -1.125 1.00 90.88 285 VAL A N 1
ATOM 2120 C CA . VAL A 1 285 ? -3.656 2.603 0.242 1.00 90.88 285 VAL A CA 1
ATOM 2121 C C . VAL A 1 285 ? -4.909 1.995 0.872 1.00 90.88 285 VAL A C 1
ATOM 2123 O O . VAL A 1 285 ? -6.000 1.978 0.303 1.00 90.88 285 VAL A O 1
ATOM 2126 N N . MET A 1 286 ? -4.738 1.439 2.063 1.00 90.31 286 MET A N 1
ATOM 2127 C CA . MET A 1 286 ? -5.821 1.078 2.963 1.00 90.31 286 MET A CA 1
ATOM 2128 C C . MET A 1 286 ? -6.188 2.313 3.761 1.00 90.31 286 MET A C 1
ATOM 2130 O O . MET A 1 286 ? -5.336 2.942 4.387 1.00 90.31 286 MET A O 1
ATOM 2134 N N . SER A 1 287 ? -7.458 2.681 3.704 1.00 83.56 287 SER A N 1
ATOM 2135 C CA . SER A 1 287 ? -7.975 3.853 4.388 1.00 83.56 287 SER A CA 1
ATOM 2136 C C . SER A 1 287 ? -9.306 3.530 5.045 1.00 83.56 287 SER A C 1
ATOM 2138 O O . SER A 1 287 ? -9.966 2.534 4.747 1.00 83.56 287 SER A O 1
ATOM 2140 N N . GLY A 1 288 ? -9.681 4.381 5.984 1.00 85.38 288 GLY A N 1
ATOM 2141 C CA . GLY A 1 288 ? -10.915 4.264 6.728 1.00 85.38 288 GLY A CA 1
ATOM 2142 C C . GLY A 1 288 ? -10.916 5.294 7.838 1.00 85.38 288 GLY A C 1
ATOM 2143 O O . GLY A 1 288 ? -10.352 6.378 7.701 1.00 85.38 288 GLY A O 1
ATOM 2144 N N . ILE A 1 289 ? -11.551 4.952 8.948 1.00 89.88 289 ILE A N 1
ATOM 2145 C CA . ILE A 1 289 ? -11.671 5.864 10.080 1.00 89.88 289 ILE A CA 1
ATOM 2146 C C . ILE A 1 289 ? -10.485 5.711 11.033 1.00 89.88 289 ILE A C 1
ATOM 2148 O O . ILE A 1 289 ? -9.929 4.619 11.180 1.00 89.88 289 ILE A O 1
ATOM 2152 N N . ASP A 1 290 ? -10.143 6.799 11.715 1.00 89.88 290 ASP A N 1
ATOM 2153 C CA . ASP A 1 290 ? -9.393 6.747 12.966 1.00 89.88 290 ASP A CA 1
ATOM 2154 C C . ASP A 1 290 ? -10.399 6.564 14.108 1.00 89.88 290 ASP A C 1
ATOM 2156 O O . ASP A 1 290 ? -11.292 7.389 14.296 1.00 89.88 290 ASP A O 1
ATOM 2160 N N . GLY A 1 291 ? -10.252 5.491 14.889 1.00 87.88 291 GLY A N 1
ATOM 2161 C CA . GLY A 1 291 ? -11.099 5.226 16.057 1.00 87.88 291 GLY A CA 1
ATOM 2162 C C . GLY A 1 291 ? -11.063 6.320 17.126 1.00 87.88 291 GLY A C 1
ATOM 2163 O O . GLY A 1 291 ? -11.942 6.370 17.982 1.00 87.88 291 GLY A O 1
ATOM 2164 N N . LYS A 1 292 ? -10.069 7.212 17.071 1.00 93.12 292 LYS A N 1
ATOM 2165 C CA . LYS A 1 292 ? -9.960 8.379 17.947 1.00 93.12 292 LYS A CA 1
ATOM 2166 C C . LYS A 1 292 ? -10.675 9.617 17.410 1.00 93.12 292 LYS A C 1
ATOM 2168 O O . LYS A 1 292 ? -10.777 10.599 18.140 1.00 93.12 292 LYS A O 1
ATOM 2173 N N . GLN A 1 293 ? -11.223 9.568 16.195 1.00 95.06 293 GLN A N 1
ATOM 2174 C CA . GLN A 1 293 ? -11.953 10.668 15.562 1.00 95.06 293 GLN A CA 1
ATOM 2175 C C . GLN A 1 293 ? -13.460 10.391 15.528 1.00 95.06 293 GLN A C 1
ATOM 2177 O O . GLN A 1 293 ? -13.939 9.459 14.877 1.00 95.06 293 GLN A O 1
ATOM 2182 N N . LEU A 1 294 ? -14.223 11.250 16.201 1.00 94.88 294 LEU A N 1
ATOM 2183 C CA . LEU A 1 294 ? -15.670 11.141 16.347 1.00 94.88 294 LEU A CA 1
ATOM 2184 C C . LEU A 1 294 ? -16.399 11.241 15.001 1.00 94.88 294 LEU A C 1
ATOM 2186 O O . LEU A 1 294 ? -17.323 10.471 14.751 1.00 94.88 294 LEU A O 1
ATOM 2190 N N . GLU A 1 295 ? -15.987 12.160 14.125 1.00 93.19 295 GLU A N 1
ATOM 2191 C CA . GLU A 1 295 ? -16.641 12.360 12.821 1.00 93.19 295 GLU A CA 1
ATOM 2192 C C . GLU A 1 295 ? -16.497 11.137 11.904 1.00 93.19 295 GLU A C 1
ATOM 2194 O O . GLU A 1 295 ? -17.449 10.736 11.228 1.00 93.19 295 GLU A O 1
ATOM 2199 N N . GLY A 1 296 ? -15.336 10.474 11.950 1.00 92.12 296 GLY A N 1
ATOM 2200 C CA . GLY A 1 296 ? -15.133 9.200 11.263 1.00 92.12 296 GLY A CA 1
ATOM 2201 C C . GLY A 1 296 ? -16.075 8.121 11.799 1.00 92.12 296 GLY A C 1
ATOM 2202 O O . GLY A 1 296 ? -16.771 7.465 11.029 1.00 92.12 296 GLY A O 1
ATOM 2203 N N . LEU A 1 297 ? -16.165 7.973 13.123 1.00 93.75 297 LEU A N 1
ATOM 2204 C CA . LEU A 1 297 ? -17.066 7.001 13.748 1.00 93.75 297 LEU A CA 1
ATOM 2205 C C . LEU A 1 297 ? -18.541 7.264 13.404 1.00 93.75 297 LEU A C 1
ATOM 2207 O O . LEU A 1 297 ? -19.230 6.347 12.966 1.00 93.75 297 LEU A O 1
ATOM 2211 N N . LYS A 1 298 ? -19.022 8.508 13.522 1.00 91.31 298 LYS A N 1
ATOM 2212 C CA . LYS A 1 298 ? -20.421 8.891 13.237 1.00 91.31 298 LYS A CA 1
ATOM 2213 C C . LYS A 1 298 ? -20.870 8.537 11.820 1.00 91.31 298 LYS A C 1
ATOM 2215 O O . LYS A 1 298 ? -22.027 8.180 11.611 1.00 91.31 298 LYS A O 1
ATOM 2220 N N . THR A 1 299 ? -19.975 8.643 10.843 1.00 91.44 299 THR A N 1
ATOM 2221 C CA . THR A 1 299 ? -20.282 8.357 9.432 1.00 91.44 299 THR A CA 1
ATOM 2222 C C . THR A 1 299 ? -20.129 6.876 9.075 1.00 91.44 299 THR A C 1
ATOM 2224 O O . THR A 1 299 ? -20.603 6.438 8.026 1.00 91.44 299 THR A O 1
ATOM 2227 N N . ASN A 1 300 ? -19.530 6.071 9.955 1.00 93.25 300 ASN A N 1
ATOM 2228 C CA . ASN A 1 300 ? -19.244 4.669 9.699 1.00 93.25 300 ASN A CA 1
ATOM 2229 C C . ASN A 1 300 ? -20.444 3.752 10.004 1.00 93.25 300 ASN A C 1
ATOM 2231 O O . ASN A 1 300 ? -20.962 3.703 11.121 1.00 93.25 300 ASN A O 1
ATOM 2235 N N . ALA A 1 301 ? -20.854 2.951 9.018 1.00 92.88 301 ALA A N 1
ATOM 2236 C CA . ALA A 1 301 ? -21.984 2.031 9.159 1.00 92.88 301 ALA A CA 1
ATOM 2237 C C . ALA A 1 301 ? -21.746 0.913 10.195 1.00 92.88 301 ALA A C 1
ATOM 2239 O O . ALA A 1 301 ? -22.687 0.504 10.878 1.00 92.88 301 ALA A O 1
ATOM 2240 N N . ALA A 1 302 ? -20.507 0.429 10.348 1.00 93.88 302 ALA A N 1
ATOM 2241 C CA . ALA A 1 302 ? -20.182 -0.577 11.358 1.00 93.88 302 ALA A CA 1
ATOM 2242 C C . ALA A 1 302 ? -20.289 0.001 12.776 1.00 93.88 302 ALA A C 1
ATOM 2244 O O . ALA A 1 302 ? -20.825 -0.671 13.655 1.00 93.88 302 ALA A O 1
ATOM 2245 N N . PHE A 1 303 ? -19.898 1.265 12.974 1.00 96.12 303 PHE A N 1
ATOM 2246 C CA . PHE A 1 303 ? -20.087 1.952 14.253 1.00 96.12 303 PHE A CA 1
ATOM 2247 C C . PHE A 1 303 ? -21.559 2.125 14.605 1.00 96.12 303 PHE A C 1
ATOM 2249 O O . PHE A 1 303 ? -21.981 1.748 15.696 1.00 96.12 303 PHE A O 1
ATOM 2256 N N . LYS A 1 304 ? -22.375 2.608 13.664 1.00 95.00 304 LYS A N 1
ATOM 2257 C CA . LYS A 1 304 ? -23.827 2.730 13.863 1.00 95.00 304 LYS A CA 1
ATOM 2258 C C . LYS A 1 304 ? -24.476 1.393 14.223 1.00 95.00 304 LYS A C 1
ATOM 2260 O O . LYS A 1 304 ? -25.304 1.324 15.132 1.00 95.00 304 LYS A O 1
ATOM 2265 N N . LYS A 1 305 ? -24.056 0.312 13.560 1.00 94.62 305 LYS A N 1
ATOM 2266 C CA . LYS A 1 305 ? -24.487 -1.054 13.881 1.00 94.62 305 LYS A CA 1
ATOM 2267 C C . LYS A 1 305 ? -24.069 -1.473 15.295 1.00 94.62 305 LYS A C 1
ATOM 2269 O O . LYS A 1 305 ? -24.891 -2.029 16.022 1.00 94.62 305 LYS A O 1
ATOM 2274 N N . ALA A 1 306 ? -22.831 -1.195 15.700 1.00 96.00 306 ALA A N 1
ATOM 2275 C CA . ALA A 1 306 ? -22.343 -1.503 17.043 1.00 96.00 306 ALA A CA 1
ATOM 2276 C C . ALA A 1 306 ? -23.093 -0.698 18.122 1.00 96.00 306 ALA A C 1
ATOM 2278 O O . ALA A 1 306 ? -23.504 -1.263 19.132 1.00 96.00 306 ALA A O 1
ATOM 2279 N N . VAL A 1 307 ? -23.370 0.587 17.884 1.00 96.56 307 VAL A N 1
ATOM 2280 C CA . VAL A 1 307 ? -24.181 1.438 18.773 1.00 96.56 307 VAL A CA 1
ATOM 2281 C C . VAL A 1 307 ? -25.598 0.888 18.927 1.00 96.56 307 VAL A C 1
ATOM 2283 O O . VAL A 1 307 ? -26.076 0.748 20.052 1.00 96.56 307 VAL A O 1
ATOM 2286 N N . LYS A 1 308 ? -26.263 0.512 17.828 1.00 94.50 308 LYS A N 1
ATOM 2287 C CA . LYS A 1 308 ? -27.597 -0.110 17.877 1.00 94.50 308 LYS A CA 1
ATOM 2288 C C . LYS A 1 308 ? -27.594 -1.373 18.753 1.00 94.50 308 LYS A C 1
ATOM 2290 O O . LYS A 1 308 ? -28.463 -1.542 19.608 1.00 94.50 308 LYS A O 1
ATOM 2295 N N . ARG A 1 309 ? -26.570 -2.215 18.602 1.00 94.56 309 ARG A N 1
ATOM 2296 C CA . ARG A 1 309 ? -26.421 -3.462 19.360 1.00 94.56 309 ARG A CA 1
ATOM 2297 C C . ARG A 1 309 ? -26.157 -3.227 20.847 1.00 94.56 309 ARG A C 1
ATOM 2299 O O . ARG A 1 309 ? -26.865 -3.779 21.680 1.00 94.56 309 ARG A O 1
ATOM 2306 N N . HIS A 1 310 ? -25.154 -2.416 21.179 1.00 94.69 310 HIS A N 1
ATOM 2307 C CA . HIS A 1 310 ? -24.664 -2.257 22.555 1.00 94.69 310 HIS A CA 1
ATOM 2308 C C . HIS A 1 310 ? -25.435 -1.215 23.360 1.00 94.69 310 HIS A C 1
ATOM 2310 O O . HIS A 1 310 ? -25.684 -1.425 24.543 1.00 94.69 310 HIS A O 1
ATOM 2316 N N . LEU A 1 311 ? -25.819 -0.094 22.744 1.00 94.75 311 LEU A N 1
ATOM 2317 C CA . LEU A 1 311 ? -26.414 1.052 23.446 1.00 94.75 311 LEU A CA 1
ATOM 2318 C C . LEU A 1 311 ? -27.936 1.131 23.312 1.00 94.75 311 LEU A C 1
ATOM 2320 O O . LEU A 1 311 ? -28.580 1.699 24.191 1.00 94.75 311 LEU A O 1
ATOM 2324 N N . LEU A 1 312 ? -28.512 0.559 22.250 1.00 92.56 312 LEU A N 1
ATOM 2325 C CA . LEU A 1 312 ? -29.969 0.442 22.081 1.00 92.56 312 LEU A CA 1
ATOM 2326 C C . LEU A 1 312 ? -30.487 -0.981 22.343 1.00 92.56 312 LEU A C 1
ATOM 2328 O O . LEU A 1 312 ? -31.690 -1.211 22.262 1.00 92.56 312 LEU A O 1
ATOM 2332 N N . ASN A 1 313 ? -29.592 -1.924 22.673 1.00 89.62 313 ASN A N 1
ATOM 2333 C CA . ASN A 1 313 ? -29.905 -3.331 22.936 1.00 89.62 313 ASN A CA 1
ATOM 2334 C C . ASN A 1 313 ? -30.751 -3.981 21.823 1.00 89.62 313 ASN A C 1
ATOM 2336 O O . ASN A 1 313 ? -31.667 -4.760 22.088 1.00 89.62 313 ASN A O 1
ATOM 2340 N N . ASN A 1 314 ? -30.465 -3.625 20.568 1.00 88.56 314 ASN A N 1
ATOM 2341 C CA . ASN A 1 314 ? -31.187 -4.111 19.402 1.00 88.56 314 ASN A CA 1
ATOM 2342 C C . ASN A 1 314 ? -30.211 -4.801 18.436 1.00 88.56 314 ASN A C 1
ATOM 2344 O O . ASN A 1 314 ? -29.346 -4.167 17.835 1.00 88.56 314 ASN A O 1
ATOM 2348 N N . ALA A 1 315 ? -30.358 -6.119 18.291 1.00 83.75 315 ALA A N 1
ATOM 2349 C CA . ALA A 1 315 ? -29.505 -6.948 17.441 1.00 83.75 315 ALA A CA 1
ATOM 2350 C C . ALA A 1 315 ? -30.003 -7.078 15.988 1.00 83.75 315 ALA A C 1
ATOM 2352 O O . ALA A 1 315 ? -29.361 -7.755 15.183 1.00 83.75 315 ALA A O 1
ATOM 2353 N N . GLU A 1 316 ? -31.134 -6.459 15.636 1.00 86.00 316 GLU A N 1
ATOM 2354 C CA . GLU A 1 316 ? -31.638 -6.467 14.266 1.00 86.00 316 GLU A CA 1
ATOM 2355 C C . GLU A 1 316 ? -30.671 -5.768 13.311 1.00 86.00 316 GLU A C 1
ATOM 2357 O O . GLU A 1 316 ? -29.908 -4.868 13.681 1.00 86.00 316 GLU A O 1
ATOM 2362 N N . GLN A 1 317 ? -30.748 -6.144 12.035 1.00 86.50 317 GLN A N 1
ATOM 2363 C CA . GLN A 1 317 ? -29.941 -5.531 10.991 1.00 86.50 317 GLN A CA 1
ATOM 2364 C C . GLN A 1 317 ? -30.115 -4.006 10.996 1.00 86.50 317 GLN A C 1
ATOM 2366 O O . GLN A 1 317 ? -31.232 -3.491 11.064 1.00 86.50 317 GLN A O 1
ATOM 2371 N N . TYR A 1 318 ? -28.993 -3.289 10.952 1.00 87.25 318 TYR A N 1
ATOM 2372 C CA . TYR A 1 318 ? -28.977 -1.835 10.828 1.00 87.25 318 TYR A CA 1
ATOM 2373 C C . TYR A 1 318 ? -29.612 -1.410 9.500 1.00 87.25 318 TYR A C 1
ATOM 2375 O O . TYR A 1 318 ? -29.282 -1.966 8.447 1.00 87.25 318 TYR A O 1
ATOM 2383 N N . LYS A 1 319 ? -30.499 -0.413 9.558 1.00 88.25 319 LYS A N 1
ATOM 2384 C CA . LYS A 1 319 ? -31.123 0.214 8.391 1.00 88.25 319 LYS A CA 1
ATOM 2385 C C . LYS A 1 319 ? -30.855 1.723 8.417 1.00 88.25 319 LYS A C 1
ATOM 2387 O O . LYS A 1 319 ? -31.044 2.333 9.465 1.00 88.25 319 LYS A O 1
ATOM 2392 N N . PRO A 1 320 ? -30.523 2.362 7.278 1.00 86.88 320 PRO A N 1
ATOM 2393 C CA . PRO A 1 320 ? -30.296 3.812 7.228 1.00 86.88 320 PRO A CA 1
ATOM 2394 C C . PRO A 1 320 ? -31.466 4.666 7.746 1.00 86.88 320 PRO A C 1
ATOM 2396 O O . PRO A 1 320 ? -31.256 5.768 8.236 1.00 86.88 320 PRO A O 1
ATOM 2399 N N . SER A 1 321 ? -32.703 4.159 7.701 1.00 87.19 321 SER A N 1
ATOM 2400 C CA . SER A 1 321 ? -33.878 4.833 8.276 1.00 87.19 321 SER A CA 1
ATOM 2401 C C . SER A 1 321 ? -33.804 5.033 9.797 1.00 87.19 321 SER A C 1
ATOM 2403 O O . SER A 1 321 ? -34.568 5.819 10.345 1.00 87.19 321 SER A O 1
ATOM 2405 N N . GLU A 1 322 ? -32.915 4.317 10.488 1.00 88.00 322 GLU A N 1
ATOM 2406 C CA . GLU A 1 322 ? -32.719 4.382 11.943 1.00 88.00 322 GLU A CA 1
ATOM 2407 C C . GLU A 1 322 ? -31.664 5.429 12.349 1.00 88.00 322 GLU A C 1
ATOM 2409 O O . GLU A 1 322 ? -31.421 5.634 13.540 1.00 88.00 322 GLU A O 1
ATOM 2414 N N . ASP A 1 323 ? -31.049 6.111 11.375 1.00 90.81 323 ASP A N 1
ATOM 2415 C CA . ASP A 1 323 ? -29.930 7.033 11.589 1.00 90.81 323 ASP A CA 1
ATOM 2416 C C . ASP A 1 323 ? -30.237 8.152 12.579 1.00 90.81 323 ASP A C 1
ATOM 2418 O O . ASP A 1 323 ? -29.364 8.515 13.362 1.00 90.81 323 ASP A O 1
ATOM 2422 N N . ALA A 1 324 ? -31.459 8.688 12.580 1.00 91.06 324 ALA A N 1
ATOM 2423 C CA . ALA A 1 324 ? -31.831 9.771 13.487 1.00 91.06 324 ALA A CA 1
ATOM 2424 C C . ALA A 1 324 ? -31.669 9.355 14.961 1.00 91.06 324 ALA A C 1
ATOM 2426 O O . ALA A 1 324 ? -30.937 10.004 15.707 1.00 91.06 324 ALA A O 1
ATOM 2427 N N . ALA A 1 325 ? -32.271 8.226 15.350 1.00 90.56 325 ALA A N 1
ATOM 2428 C CA . ALA A 1 325 ? -32.209 7.714 16.720 1.00 90.56 325 ALA A CA 1
ATOM 2429 C C . ALA A 1 325 ? -30.790 7.264 17.109 1.00 90.56 325 ALA A C 1
ATOM 2431 O O . ALA A 1 325 ? -30.342 7.488 18.234 1.00 90.56 325 ALA A O 1
ATOM 2432 N N . ILE A 1 326 ? -30.055 6.651 16.174 1.00 94.44 326 ILE A N 1
ATOM 2433 C CA . ILE A 1 326 ? -28.670 6.224 16.409 1.00 94.44 326 ILE A CA 1
ATOM 2434 C C . ILE A 1 326 ? -27.760 7.441 16.610 1.00 94.44 326 ILE A C 1
ATOM 2436 O O . ILE A 1 326 ? -26.984 7.466 17.562 1.00 94.44 326 ILE A O 1
ATOM 2440 N N . ASN A 1 327 ? -27.866 8.465 15.762 1.00 93.62 327 ASN A N 1
ATOM 2441 C CA . ASN A 1 327 ? -27.042 9.670 15.858 1.00 93.62 327 ASN A CA 1
ATOM 2442 C C . ASN A 1 327 ? -27.350 10.483 17.120 1.00 93.62 327 ASN A C 1
ATOM 2444 O O . ASN A 1 327 ? -26.423 11.003 17.741 1.00 93.62 327 ASN A O 1
ATOM 2448 N N . GLU A 1 328 ? -28.617 10.552 17.538 1.00 93.94 328 GLU A N 1
ATOM 2449 C CA . GLU A 1 328 ? -29.001 11.155 18.818 1.00 93.94 328 GLU A CA 1
ATOM 2450 C C . GLU A 1 328 ? -28.344 10.415 19.991 1.00 93.94 328 GLU A C 1
ATOM 2452 O O . GLU A 1 328 ? -27.721 11.036 20.859 1.00 93.94 328 GLU A O 1
ATOM 2457 N N . LYS A 1 329 ? -28.382 9.073 19.975 1.00 94.88 329 LYS A N 1
ATOM 2458 C CA . LYS A 1 329 ? -27.700 8.263 20.990 1.00 94.88 329 LYS A CA 1
ATOM 2459 C C . LYS A 1 329 ? -26.186 8.472 20.966 1.00 94.88 329 LYS A C 1
ATOM 2461 O O . LYS A 1 329 ? -25.575 8.563 22.032 1.00 94.88 329 LYS A O 1
ATOM 2466 N N . ILE A 1 330 ? -25.588 8.591 19.778 1.00 95.50 330 ILE A N 1
ATOM 2467 C CA . ILE A 1 330 ? -24.157 8.872 19.634 1.00 95.50 330 ILE A CA 1
ATOM 2468 C C . ILE A 1 330 ? -23.809 10.217 20.278 1.00 95.50 330 ILE A C 1
ATOM 2470 O O . ILE A 1 330 ? -22.903 10.272 21.106 1.00 95.50 330 ILE A O 1
ATOM 2474 N N . ALA A 1 331 ? -24.538 11.286 19.951 1.00 94.44 331 ALA A N 1
ATOM 2475 C CA . ALA A 1 331 ? -24.284 12.615 20.505 1.00 94.44 331 ALA A CA 1
ATOM 2476 C C . ALA A 1 331 ? -24.435 12.642 22.036 1.00 94.44 331 ALA A C 1
ATOM 2478 O O . ALA A 1 331 ? -23.614 13.240 22.732 1.00 94.44 331 ALA A O 1
ATOM 2479 N N . SER A 1 332 ? -25.445 11.946 22.567 1.00 94.94 332 SER A N 1
ATOM 2480 C CA . SER A 1 332 ? -25.685 11.839 24.009 1.00 94.94 332 SER A CA 1
ATOM 2481 C C . SER A 1 332 ? -24.513 11.171 24.747 1.00 94.94 332 SER A C 1
ATOM 2483 O O . SER A 1 332 ? -23.984 11.728 25.715 1.00 94.94 332 SER A O 1
ATOM 2485 N N . VAL A 1 333 ? -24.060 10.010 24.262 1.00 95.38 333 VAL A N 1
ATOM 2486 C CA . VAL A 1 333 ? -23.060 9.178 24.953 1.00 95.38 333 VAL A CA 1
ATOM 2487 C C . VAL A 1 333 ? -21.631 9.653 24.679 1.00 95.38 333 VAL A C 1
ATOM 2489 O O . VAL A 1 333 ? -20.856 9.876 25.614 1.00 95.38 333 VAL A O 1
ATOM 2492 N N . TYR A 1 334 ? -21.285 9.866 23.409 1.00 95.56 334 TYR A N 1
ATOM 2493 C CA . TYR A 1 334 ? -19.921 10.179 22.972 1.00 95.56 334 TYR A CA 1
ATOM 2494 C C . TYR A 1 334 ? -19.610 11.678 22.954 1.00 95.56 334 TYR A C 1
ATOM 2496 O O . TYR A 1 334 ? -18.440 12.048 22.903 1.00 95.56 334 TYR A O 1
ATOM 2504 N N . GLY A 1 335 ? -20.629 12.531 23.064 1.00 94.25 335 GLY A N 1
ATOM 2505 C CA . GLY A 1 335 ? -20.500 13.979 22.931 1.00 94.25 335 GLY A CA 1
ATOM 2506 C C . GLY A 1 335 ? -20.794 14.462 21.511 1.00 94.25 335 GLY A C 1
ATOM 2507 O O . GLY A 1 335 ? -20.798 13.696 20.543 1.00 94.25 335 GLY A O 1
ATOM 2508 N N . ALA A 1 336 ? -21.055 15.760 21.384 1.00 91.88 336 ALA A N 1
ATOM 2509 C CA . ALA A 1 336 ? -21.324 16.391 20.096 1.00 91.88 336 ALA A CA 1
ATOM 2510 C C . ALA A 1 336 ? -20.023 16.746 19.360 1.00 91.88 336 ALA A C 1
ATOM 2512 O O . ALA A 1 336 ? -19.976 16.671 18.129 1.00 91.88 336 ALA A O 1
ATOM 2513 N N . GLN A 1 337 ? -18.973 17.090 20.113 1.00 94.38 337 GLN A N 1
ATOM 2514 C CA . GLN A 1 337 ? -17.696 17.598 19.605 1.00 94.38 337 GLN A CA 1
ATOM 2515 C C . GLN A 1 337 ? -16.533 16.628 19.850 1.00 94.38 337 GLN A C 1
ATOM 2517 O O . GLN A 1 337 ? -16.537 15.841 20.797 1.00 94.38 337 GLN A O 1
ATOM 2522 N N . GLN A 1 338 ? -15.480 16.741 19.035 1.00 95.75 338 GLN A N 1
ATOM 2523 C CA . GLN A 1 338 ? -14.269 15.925 19.165 1.00 95.75 338 GLN A CA 1
ATOM 2524 C C . GLN A 1 338 ? -13.587 16.071 20.536 1.00 95.75 338 GLN A C 1
ATOM 2526 O O . GLN A 1 338 ? -13.096 15.087 21.082 1.00 95.75 338 GLN A O 1
ATOM 2531 N N . SER A 1 339 ? -13.549 17.279 21.104 1.00 96.12 339 SER A N 1
ATOM 2532 C CA . SER A 1 339 ? -12.957 17.539 22.424 1.00 96.12 339 SER A CA 1
ATOM 2533 C C . SER A 1 339 ? -13.677 16.771 23.537 1.00 96.12 339 SER A C 1
ATOM 2535 O O . SER A 1 339 ? -13.023 16.173 24.391 1.00 96.12 339 SER A O 1
ATOM 2537 N N . GLU A 1 340 ? -15.011 16.731 23.494 1.00 95.31 340 GLU A N 1
ATOM 2538 C CA . GLU A 1 340 ? -15.842 15.971 24.432 1.00 95.31 340 GLU A CA 1
ATOM 2539 C C . GLU A 1 340 ? -15.601 14.470 24.292 1.00 95.31 340 GLU A C 1
ATOM 2541 O O . GLU A 1 340 ? -15.397 13.791 25.297 1.00 95.31 340 GLU A O 1
ATOM 2546 N N . PHE A 1 341 ? -15.564 13.963 23.057 1.00 96.44 341 PHE A N 1
ATOM 2547 C CA . PHE A 1 341 ? -15.283 12.556 22.788 1.00 96.44 341 PHE A CA 1
ATOM 2548 C C . PHE A 1 341 ? -13.908 12.143 23.309 1.00 96.44 341 PHE A C 1
ATOM 2550 O O . PHE A 1 341 ? -13.792 11.160 24.043 1.00 96.44 341 PHE A O 1
ATOM 2557 N N . THR A 1 342 ? -12.871 12.928 23.002 1.00 95.88 342 THR A N 1
ATOM 2558 C CA . THR A 1 342 ? -11.527 12.693 23.529 1.00 95.88 342 THR A CA 1
ATOM 2559 C C . THR A 1 342 ? -11.543 12.692 25.055 1.00 95.88 342 THR A C 1
ATOM 2561 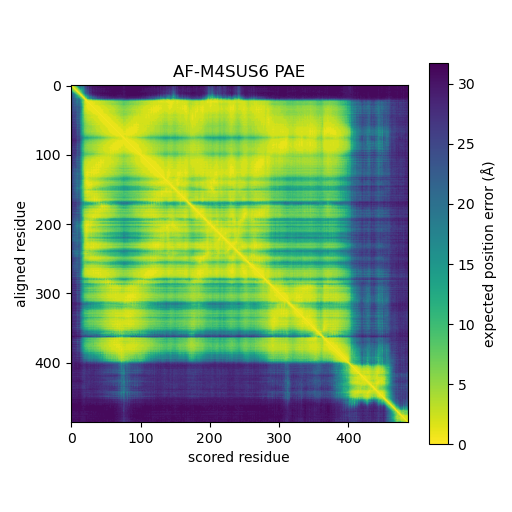O O . THR A 1 342 ? -11.048 11.742 25.646 1.00 95.88 342 THR A O 1
ATOM 2564 N N . ALA A 1 343 ? -12.139 13.690 25.711 1.00 94.44 343 ALA A N 1
ATOM 2565 C CA . ALA A 1 343 ? -12.156 13.766 27.173 1.00 94.44 343 ALA A CA 1
ATOM 2566 C C . ALA A 1 343 ? -12.919 12.599 27.831 1.00 94.44 343 ALA A C 1
ATOM 2568 O O . ALA A 1 343 ? -12.463 12.050 28.833 1.00 94.44 343 ALA A O 1
ATOM 2569 N N . ARG A 1 344 ? -14.064 12.197 27.264 1.00 93.06 344 ARG A N 1
ATOM 2570 C CA . ARG A 1 344 ? -14.923 11.129 27.804 1.00 93.06 344 ARG A CA 1
ATOM 2571 C C . ARG A 1 344 ? -14.353 9.729 27.595 1.00 93.06 344 ARG A C 1
ATOM 2573 O O . ARG A 1 344 ? -14.643 8.851 28.404 1.00 93.06 344 ARG A O 1
ATOM 2580 N N . PHE A 1 345 ? -13.570 9.527 26.537 1.00 94.88 345 PHE A N 1
ATOM 2581 C CA . PHE A 1 345 ? -13.053 8.219 26.145 1.00 94.88 345 PHE A CA 1
ATOM 2582 C C . PHE A 1 345 ? -11.526 8.207 26.200 1.00 94.88 345 PHE A C 1
ATOM 2584 O O . PHE A 1 345 ? -10.931 7.809 27.199 1.00 94.88 345 PHE A O 1
ATOM 2591 N N . TRP A 1 346 ? -10.862 8.670 25.147 1.00 95.12 346 TRP A N 1
ATOM 2592 C CA . TRP A 1 346 ? -9.422 8.470 24.970 1.00 95.12 346 TRP A CA 1
ATOM 2593 C C . TRP A 1 346 ? -8.548 9.128 26.048 1.00 95.12 346 TRP A C 1
ATOM 2595 O O . TRP A 1 346 ? -7.519 8.567 26.410 1.00 95.12 346 TRP A O 1
ATOM 2605 N N . GLY A 1 347 ? -8.978 10.253 26.620 1.00 93.81 347 GLY A N 1
ATOM 2606 C CA . GLY A 1 347 ? -8.320 10.928 27.739 1.00 93.81 347 GLY A CA 1
ATOM 2607 C C . GLY A 1 347 ? -8.443 10.176 29.067 1.00 93.81 347 GLY A C 1
ATOM 2608 O O . GLY A 1 347 ? -7.568 10.299 29.919 1.00 93.81 347 GLY A O 1
ATOM 2609 N N . LYS A 1 348 ? -9.469 9.327 29.245 1.00 92.38 348 LYS A N 1
ATOM 2610 C CA . LYS A 1 348 ? -9.582 8.465 30.436 1.00 92.38 348 LYS A CA 1
ATOM 2611 C C . LYS A 1 348 ? -8.515 7.372 30.470 1.00 92.38 348 LYS A C 1
ATOM 2613 O O . LYS A 1 348 ? -8.184 6.886 31.549 1.00 92.38 348 LYS A O 1
ATOM 2618 N N . LEU A 1 349 ? -7.950 6.993 29.320 1.00 93.81 349 LEU A N 1
ATOM 2619 C CA . LEU A 1 349 ? -6.924 5.949 29.259 1.00 93.81 349 LEU A CA 1
ATOM 2620 C C . LEU A 1 349 ? -5.651 6.331 30.034 1.00 93.81 349 LEU A C 1
ATOM 2622 O O . LEU A 1 349 ? -4.916 5.447 30.468 1.00 93.81 349 LEU A O 1
ATOM 2626 N N . ASP A 1 350 ? -5.404 7.626 30.253 1.00 92.31 350 ASP A N 1
ATOM 2627 C CA . ASP A 1 350 ? -4.279 8.117 31.058 1.00 92.31 350 ASP A CA 1
ATOM 2628 C C . ASP A 1 350 ? -4.465 7.938 32.571 1.00 92.31 350 ASP A C 1
ATOM 2630 O O . ASP A 1 350 ? -3.496 8.081 33.325 1.00 92.31 350 ASP A O 1
ATOM 2634 N N . ALA A 1 351 ? -5.690 7.649 33.017 1.00 90.00 351 ALA A N 1
ATOM 2635 C CA . ALA A 1 351 ? -6.019 7.367 34.412 1.00 90.00 351 ALA A CA 1
ATOM 2636 C C . ALA A 1 351 ? -5.997 5.862 34.733 1.00 90.00 351 ALA A C 1
ATOM 2638 O O . ALA A 1 351 ? -6.003 5.480 35.903 1.00 90.00 351 ALA A O 1
ATOM 2639 N N . ILE A 1 352 ? -5.964 5.002 33.709 1.00 90.31 352 ILE A N 1
ATOM 2640 C CA . ILE A 1 352 ? -5.941 3.548 33.876 1.00 90.31 352 ILE A CA 1
ATOM 2641 C C . ILE A 1 352 ? -4.483 3.094 33.972 1.00 90.31 352 ILE A C 1
ATOM 2643 O O . ILE A 1 352 ? -3.765 3.026 32.972 1.00 90.31 352 ILE A O 1
ATOM 2647 N N . ASN A 1 353 ? -4.046 2.786 35.192 1.00 89.25 353 ASN A N 1
ATOM 2648 C CA . ASN A 1 353 ? -2.720 2.232 35.455 1.00 89.25 353 ASN A CA 1
ATOM 2649 C C . ASN A 1 353 ? -2.721 0.719 35.229 1.00 89.25 353 ASN A C 1
ATOM 2651 O O . ASN A 1 353 ? -3.531 0.012 35.830 1.00 89.25 353 ASN A O 1
ATOM 2655 N N . ILE A 1 354 ? -1.782 0.230 34.417 1.00 86.38 354 ILE A N 1
ATOM 2656 C CA . ILE A 1 354 ? -1.537 -1.201 34.247 1.00 86.38 354 ILE A CA 1
ATOM 2657 C C . ILE A 1 354 ? -0.291 -1.564 35.050 1.00 86.38 354 ILE A C 1
ATOM 2659 O O . ILE A 1 354 ? 0.791 -1.020 34.815 1.00 86.38 354 ILE A O 1
ATOM 2663 N N . ASP A 1 355 ? -0.463 -2.465 36.015 1.00 81.69 355 ASP A N 1
ATOM 2664 C CA . ASP A 1 355 ? 0.632 -2.963 36.845 1.00 81.69 355 ASP A CA 1
ATOM 2665 C C . ASP A 1 355 ? 1.708 -3.641 35.980 1.00 81.69 355 ASP A C 1
ATOM 2667 O O . ASP A 1 355 ? 1.412 -4.227 34.930 1.00 81.69 355 ASP A O 1
ATOM 2671 N N . GLU A 1 356 ? 2.964 -3.565 36.408 1.00 80.31 356 GLU A N 1
ATOM 2672 C CA . GLU A 1 356 ? 4.078 -4.209 35.714 1.00 80.31 356 GLU A CA 1
ATOM 2673 C C . GLU A 1 356 ? 3.922 -5.729 35.660 1.00 80.31 356 GLU A C 1
ATOM 2675 O O . GLU A 1 356 ? 4.150 -6.328 34.610 1.00 80.31 356 GLU A O 1
ATOM 2680 N N . ALA A 1 357 ? 3.421 -6.349 36.730 1.00 78.75 357 ALA A N 1
ATOM 2681 C CA . ALA A 1 357 ? 3.140 -7.780 36.765 1.00 78.75 357 ALA A CA 1
ATOM 2682 C C . ALA A 1 357 ? 2.084 -8.204 35.724 1.00 78.75 357 ALA A C 1
ATOM 2684 O O . ALA A 1 357 ? 2.037 -9.366 35.327 1.00 78.75 357 ALA A O 1
ATOM 2685 N N . VAL A 1 358 ? 1.245 -7.267 35.265 1.00 79.56 358 VAL A N 1
ATOM 2686 C CA . VAL A 1 358 ? 0.216 -7.503 34.242 1.00 79.56 358 VAL A CA 1
ATOM 2687 C C . VAL A 1 358 ? 0.737 -7.155 32.849 1.00 79.56 358 VAL A C 1
ATOM 2689 O O . VAL A 1 358 ? 0.599 -7.936 31.912 1.00 79.56 358 VAL A O 1
ATOM 2692 N N . SER A 1 359 ? 1.342 -5.981 32.682 1.00 75.31 359 SER A N 1
ATOM 2693 C CA . SER A 1 359 ? 1.808 -5.514 31.371 1.00 75.31 359 SER A CA 1
ATOM 2694 C C . SER A 1 359 ? 3.117 -6.167 30.924 1.00 75.31 359 SER A C 1
ATOM 2696 O O . SER A 1 359 ? 3.380 -6.210 29.722 1.00 75.31 359 SER A O 1
ATOM 2698 N N . GLY A 1 360 ? 3.918 -6.708 31.847 1.00 71.62 360 GLY A N 1
ATOM 2699 C CA . GLY A 1 360 ? 5.283 -7.180 31.593 1.00 71.62 360 GLY A CA 1
ATOM 2700 C C . GLY A 1 360 ? 6.281 -6.044 31.332 1.00 71.62 360 GLY A C 1
ATOM 2701 O O . GLY A 1 360 ? 7.357 -6.291 30.793 1.00 71.62 360 GLY A O 1
ATOM 2702 N N . LYS A 1 361 ? 5.905 -4.797 31.644 1.00 72.06 361 LYS A N 1
ATOM 2703 C CA . LYS A 1 361 ? 6.698 -3.577 31.449 1.00 72.06 361 LYS A CA 1
ATOM 2704 C C . LYS A 1 361 ? 6.598 -2.690 32.694 1.00 72.06 361 LYS A C 1
ATOM 2706 O O . LYS A 1 361 ? 5.560 -2.737 33.348 1.00 72.06 361 LYS A O 1
ATOM 2711 N N . PRO A 1 362 ? 7.596 -1.835 32.988 1.00 72.75 362 PRO A N 1
ATOM 2712 C CA . PRO A 1 362 ? 7.513 -0.881 34.092 1.00 72.75 362 PRO A CA 1
ATOM 2713 C C . PRO A 1 362 ? 6.199 -0.103 34.041 1.00 72.75 362 PRO A C 1
ATOM 2715 O O . PRO A 1 362 ? 5.747 0.244 32.950 1.00 72.75 362 PRO A O 1
ATOM 2718 N N . GLN A 1 363 ? 5.584 0.135 35.200 1.00 62.16 363 GLN A N 1
ATOM 2719 C CA . GLN A 1 363 ? 4.221 0.660 35.351 1.00 62.16 363 GLN A CA 1
ATOM 2720 C C . GLN A 1 363 ? 3.829 1.667 34.250 1.00 62.16 363 GLN A C 1
ATOM 2722 O O . GLN A 1 363 ? 4.332 2.790 34.197 1.00 62.16 363 GLN A O 1
ATOM 2727 N N . THR A 1 364 ? 2.931 1.244 33.353 1.00 78.06 364 THR A N 1
ATOM 2728 C CA . THR A 1 364 ? 2.577 1.992 32.138 1.00 78.06 364 THR A CA 1
ATOM 2729 C C . THR A 1 364 ? 1.089 2.348 32.156 1.00 78.06 364 THR A C 1
ATOM 2731 O O . THR A 1 364 ? 0.238 1.532 32.517 1.00 78.06 364 THR A O 1
ATOM 2734 N N . LYS A 1 365 ? 0.748 3.577 31.754 1.00 90.12 365 LYS A N 1
ATOM 2735 C CA . LYS A 1 365 ? -0.651 3.986 31.548 1.00 90.12 365 LYS A CA 1
ATOM 2736 C C . LYS A 1 365 ? -1.237 3.263 30.339 1.00 90.12 365 LYS A C 1
ATOM 2738 O O . LYS A 1 365 ? -0.542 3.086 29.339 1.00 90.12 365 LYS A O 1
ATOM 2743 N N . LEU A 1 366 ? -2.528 2.933 30.353 1.00 92.12 366 LEU A N 1
ATOM 2744 C CA . LEU A 1 366 ? -3.165 2.243 29.224 1.00 92.12 366 LEU A CA 1
ATOM 2745 C C . LEU A 1 366 ? -3.012 3.007 27.898 1.00 92.12 366 LEU A C 1
ATOM 2747 O O . LEU A 1 366 ? -2.780 2.390 26.860 1.00 92.12 366 LEU A O 1
ATOM 2751 N N . ALA A 1 367 ? -3.061 4.344 27.929 1.00 91.56 367 ALA A N 1
ATOM 2752 C CA . ALA A 1 367 ? -2.833 5.187 26.751 1.00 91.56 367 ALA A CA 1
ATOM 2753 C C . ALA A 1 367 ? -1.466 4.941 26.074 1.00 91.56 367 ALA A C 1
ATOM 2755 O O . ALA A 1 367 ? -1.357 5.033 24.848 1.00 91.56 367 ALA A O 1
ATOM 2756 N N . GLN A 1 368 ? -0.444 4.609 26.868 1.00 90.44 368 GLN A N 1
ATOM 2757 C CA . GLN A 1 368 ? 0.945 4.397 26.448 1.00 90.44 368 GLN A CA 1
ATOM 2758 C C . GLN A 1 368 ? 1.236 2.936 26.072 1.00 90.44 368 GLN A C 1
ATOM 2760 O O . GLN A 1 368 ? 2.222 2.660 25.387 1.00 90.44 368 GLN A O 1
ATOM 2765 N N . LEU A 1 369 ? 0.381 1.996 26.485 1.00 90.75 369 LEU A N 1
ATOM 2766 C CA . LEU A 1 369 ? 0.522 0.583 26.158 1.00 90.75 369 LEU A CA 1
ATOM 2767 C C . LEU A 1 369 ? 0.076 0.338 24.709 1.00 90.75 369 LEU A C 1
ATOM 2769 O O . LEU A 1 369 ? -1.109 0.402 24.385 1.00 90.75 369 LEU A O 1
ATOM 2773 N N . ARG A 1 370 ? 1.051 0.113 23.821 1.00 91.44 370 ARG A N 1
ATOM 2774 C CA . ARG A 1 370 ? 0.837 -0.025 22.368 1.00 91.44 370 ARG A CA 1
ATOM 2775 C C . ARG A 1 370 ? 1.095 -1.432 21.837 1.00 91.44 370 ARG A C 1
ATOM 2777 O O . ARG A 1 370 ? 0.687 -1.722 20.719 1.00 91.44 370 ARG A O 1
ATOM 2784 N N . ASP A 1 371 ? 1.782 -2.289 22.586 1.00 90.62 371 ASP A N 1
ATOM 2785 C CA . ASP A 1 371 ? 2.001 -3.673 22.174 1.00 90.62 371 ASP A CA 1
ATOM 2786 C C . ASP A 1 371 ? 0.764 -4.531 22.453 1.00 90.62 371 ASP A C 1
ATOM 2788 O O . ASP A 1 371 ? 0.162 -4.471 23.526 1.00 90.62 371 ASP A O 1
ATOM 2792 N N . LEU A 1 372 ? 0.379 -5.338 21.463 1.00 92.00 372 LEU A N 1
ATOM 2793 C CA . LEU A 1 372 ? -0.826 -6.166 21.536 1.00 92.00 372 LEU A CA 1
ATOM 2794 C C . LEU A 1 372 ? -0.727 -7.261 22.605 1.00 92.00 372 LEU A C 1
ATOM 2796 O O . LEU A 1 372 ? -1.747 -7.654 23.160 1.00 92.00 372 LEU A O 1
ATOM 2800 N N . GLU A 1 373 ? 0.482 -7.730 22.914 1.00 90.75 373 GLU A N 1
ATOM 2801 C CA . GLU A 1 373 ? 0.720 -8.747 23.940 1.00 90.75 373 GLU A CA 1
ATOM 2802 C C . GLU A 1 373 ? 0.402 -8.214 25.346 1.00 90.75 373 GLU A C 1
ATOM 2804 O O . GLU A 1 373 ? -0.384 -8.816 26.081 1.00 90.75 373 GLU A O 1
ATOM 2809 N N . GLY A 1 374 ? 0.942 -7.046 25.704 1.00 90.75 374 GLY A N 1
ATOM 2810 C CA . GLY A 1 374 ? 0.636 -6.362 26.954 1.00 90.75 374 GLY A CA 1
ATOM 2811 C C . GLY A 1 374 ? -0.836 -5.971 27.054 1.00 90.75 374 GLY A C 1
ATOM 2812 O O . GLY A 1 374 ? -1.440 -6.143 28.112 1.00 90.75 374 GLY A O 1
ATOM 2813 N N . LEU A 1 375 ? -1.446 -5.512 25.954 1.00 94.00 375 LEU A N 1
ATOM 2814 C CA . LEU A 1 375 ? -2.883 -5.223 25.917 1.00 94.00 375 LEU A CA 1
ATOM 2815 C C . LEU A 1 375 ? -3.726 -6.484 26.145 1.00 94.00 375 LEU A C 1
ATOM 2817 O O . LEU A 1 375 ? -4.663 -6.445 26.935 1.00 94.00 375 LEU A O 1
ATOM 2821 N N . ALA A 1 376 ? -3.374 -7.619 25.536 1.00 92.69 376 ALA A N 1
ATOM 2822 C CA . ALA A 1 376 ? -4.070 -8.885 25.760 1.00 92.69 376 ALA A CA 1
ATOM 2823 C C . ALA A 1 376 ? -3.968 -9.355 27.222 1.00 92.69 376 ALA A C 1
ATOM 2825 O O . ALA A 1 376 ? -4.956 -9.819 27.796 1.00 92.69 376 ALA A O 1
ATOM 2826 N N . ARG A 1 377 ? -2.802 -9.196 27.865 1.00 91.56 377 ARG A N 1
ATOM 2827 C CA . ARG A 1 377 ? -2.662 -9.459 29.308 1.00 91.56 377 ARG A CA 1
ATOM 2828 C C . ARG A 1 377 ? -3.534 -8.530 30.150 1.00 91.56 377 ARG A C 1
ATOM 2830 O O . ARG A 1 377 ? -4.204 -9.004 31.065 1.00 91.56 377 ARG A O 1
ATOM 2837 N N . ALA A 1 378 ? -3.571 -7.239 29.820 1.00 92.50 378 ALA A N 1
ATOM 2838 C CA . ALA A 1 378 ? -4.413 -6.266 30.511 1.00 92.50 378 ALA A CA 1
ATOM 2839 C C . ALA A 1 378 ? -5.908 -6.614 30.400 1.00 92.50 378 ALA A C 1
ATOM 2841 O O . ALA A 1 378 ? -6.606 -6.589 31.412 1.00 92.50 378 ALA A O 1
ATOM 2842 N N . ILE A 1 379 ? -6.385 -7.010 29.212 1.00 93.31 379 ILE A N 1
ATOM 2843 C CA . ILE A 1 379 ? -7.768 -7.476 29.008 1.00 93.31 379 ILE A CA 1
ATOM 2844 C C . ILE A 1 379 ? -8.069 -8.649 29.949 1.00 93.31 379 ILE A C 1
ATOM 2846 O O . ILE A 1 379 ? -9.010 -8.586 30.738 1.00 93.31 379 ILE A O 1
ATOM 2850 N N . ASN A 1 380 ? -7.234 -9.693 29.928 1.00 91.62 380 ASN A N 1
ATOM 2851 C CA . ASN A 1 380 ? -7.429 -10.880 30.767 1.00 91.62 380 ASN A CA 1
ATOM 2852 C C . ASN A 1 380 ? -7.418 -10.553 32.268 1.00 91.62 380 ASN A C 1
ATOM 2854 O O . ASN A 1 380 ? -8.212 -11.112 33.030 1.00 91.62 380 ASN A O 1
ATOM 2858 N N . TYR A 1 381 ? -6.550 -9.633 32.694 1.00 92.31 381 TYR A N 1
ATOM 2859 C CA . TYR A 1 381 ? -6.504 -9.161 34.075 1.00 92.31 381 TYR A CA 1
ATOM 2860 C C . TYR A 1 381 ? -7.822 -8.499 34.493 1.00 92.31 381 TYR A C 1
ATOM 2862 O O . TYR A 1 381 ? -8.396 -8.897 35.507 1.00 92.31 381 TYR A O 1
ATOM 2870 N N . TYR A 1 382 ? -8.334 -7.535 33.721 1.00 91.75 382 TYR A N 1
ATOM 2871 C CA . TYR A 1 382 ? -9.566 -6.827 34.088 1.00 91.75 382 TYR A CA 1
ATOM 2872 C C . TYR A 1 382 ? -10.808 -7.716 34.016 1.00 91.75 382 TYR A C 1
ATOM 2874 O O . TYR A 1 382 ? -11.654 -7.617 34.903 1.00 91.75 382 TYR A O 1
ATOM 2882 N N . ILE A 1 383 ? -10.882 -8.643 33.055 1.00 91.31 383 ILE A N 1
ATOM 2883 C CA . ILE A 1 383 ? -11.946 -9.659 33.008 1.00 91.31 383 ILE A CA 1
ATOM 2884 C C . ILE A 1 383 ? -11.923 -10.514 34.283 1.00 91.31 383 ILE A C 1
ATOM 2886 O O . ILE A 1 383 ? -12.946 -10.679 34.951 1.00 91.31 383 ILE A O 1
ATOM 2890 N N . THR A 1 384 ? -10.749 -11.031 34.657 1.00 90.50 384 THR A N 1
ATOM 2891 C CA . THR A 1 384 ? -10.598 -11.886 35.847 1.00 90.50 384 THR A CA 1
ATOM 2892 C C . THR A 1 384 ? -10.907 -11.114 37.126 1.00 90.50 384 THR A C 1
ATOM 2894 O O . THR A 1 384 ? -11.582 -11.630 38.017 1.00 90.50 384 THR A O 1
ATOM 2897 N N . LYS A 1 385 ? -10.471 -9.853 37.202 1.00 88.94 385 LYS A N 1
ATOM 2898 C CA . LYS A 1 385 ? -10.768 -8.957 38.319 1.00 88.94 385 LYS A CA 1
ATOM 2899 C C . LYS A 1 385 ? -12.268 -8.695 38.443 1.00 88.94 385 LYS A C 1
ATOM 2901 O O . LYS A 1 385 ? -12.817 -8.915 39.515 1.00 88.94 385 LYS A O 1
ATOM 2906 N N . LYS A 1 386 ? -12.953 -8.324 37.355 1.00 87.31 386 LYS A N 1
ATOM 2907 C CA . LYS A 1 386 ? -14.415 -8.138 37.350 1.00 87.31 386 LYS A CA 1
ATOM 2908 C C . LYS A 1 386 ? -15.156 -9.401 37.793 1.00 87.31 386 LYS A C 1
ATOM 2910 O O . LYS A 1 386 ? -16.113 -9.309 38.559 1.00 87.31 386 LYS A O 1
ATOM 2915 N N . ALA A 1 387 ? -14.713 -10.580 37.353 1.00 87.44 387 ALA A N 1
ATOM 2916 C CA . ALA A 1 387 ? -15.299 -11.850 37.779 1.00 87.44 387 ALA A CA 1
ATOM 2917 C C . ALA A 1 387 ? -15.097 -12.119 39.285 1.00 87.44 387 ALA A C 1
ATOM 2919 O O . ALA A 1 387 ? -16.021 -12.585 39.962 1.00 87.44 387 ALA A O 1
ATOM 2920 N N . ALA A 1 388 ? -13.917 -11.800 39.824 1.00 89.44 388 ALA A N 1
ATOM 2921 C CA . ALA A 1 388 ? -13.626 -11.906 41.252 1.00 89.44 388 ALA A CA 1
ATOM 2922 C C . ALA A 1 388 ? -14.459 -10.913 42.081 1.00 89.44 388 ALA A C 1
ATOM 2924 O O . ALA A 1 388 ? -15.120 -11.330 43.033 1.00 89.44 388 ALA A O 1
ATOM 2925 N N . ASP A 1 389 ? -14.517 -9.645 41.666 1.00 87.88 389 ASP A N 1
ATOM 2926 C CA . ASP A 1 389 ? -15.308 -8.593 42.317 1.00 87.88 389 ASP A CA 1
ATOM 2927 C C . ASP A 1 389 ? -16.800 -8.967 42.337 1.00 87.88 389 ASP A C 1
ATOM 2929 O O . ASP A 1 389 ? -17.468 -8.871 43.368 1.00 87.88 389 ASP A O 1
ATOM 2933 N N . LEU A 1 390 ? -17.331 -9.485 41.221 1.00 87.38 390 LEU A N 1
ATOM 2934 C CA . LEU A 1 390 ? -18.707 -9.981 41.151 1.00 87.38 390 LEU A CA 1
ATOM 2935 C C . LEU A 1 390 ? -18.940 -11.147 42.121 1.00 87.38 390 LEU A C 1
ATOM 2937 O O . LEU A 1 390 ? -19.962 -11.190 42.809 1.00 87.38 390 LEU A O 1
ATOM 2941 N N . THR A 1 391 ? -17.994 -12.084 42.199 1.00 88.62 391 THR A N 1
ATOM 2942 C CA . THR A 1 391 ? -18.064 -13.219 43.130 1.00 88.62 391 THR A CA 1
ATOM 2943 C C . THR A 1 391 ? -18.095 -12.740 44.580 1.00 88.62 391 THR A C 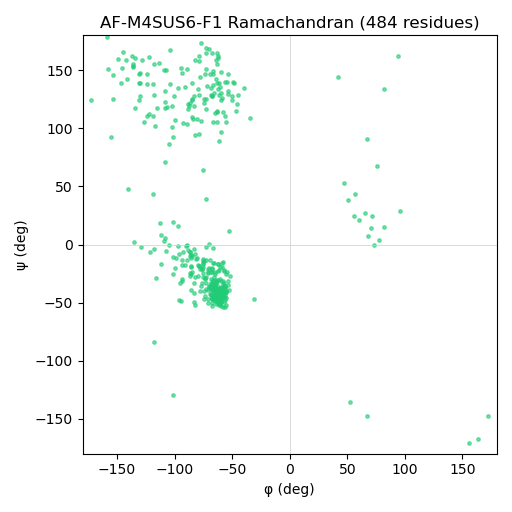1
ATOM 2945 O O . THR A 1 391 ? -18.889 -13.243 45.382 1.00 88.62 391 THR A O 1
ATOM 2948 N N . GLU A 1 392 ? -17.291 -11.731 44.917 1.00 88.62 392 GLU A N 1
ATOM 2949 C CA . GLU A 1 392 ? -17.286 -11.124 46.243 1.00 88.62 392 GLU A CA 1
ATOM 2950 C C . GLU A 1 392 ? -18.615 -10.423 46.549 1.00 88.62 392 GLU A C 1
ATOM 2952 O O . GLU A 1 392 ? -19.211 -10.683 47.596 1.00 88.62 392 GLU A O 1
ATOM 2957 N N . VAL A 1 393 ? -19.135 -9.603 45.631 1.00 85.50 393 VAL A N 1
ATOM 2958 C CA . VAL A 1 393 ? -20.433 -8.928 45.796 1.00 85.50 393 VAL A CA 1
ATOM 2959 C C . VAL A 1 393 ? -21.553 -9.947 46.010 1.00 85.50 393 VAL A C 1
ATOM 2961 O O . VAL A 1 393 ? -22.357 -9.798 46.932 1.00 85.50 393 VAL A O 1
ATOM 2964 N N . VAL A 1 394 ? -21.585 -11.031 45.230 1.00 82.38 394 VAL A N 1
ATOM 2965 C CA . VAL A 1 394 ? -22.556 -12.123 45.411 1.00 82.38 394 VAL A CA 1
ATOM 2966 C C . VAL A 1 394 ? -22.402 -12.777 46.788 1.00 82.38 394 VAL A C 1
ATOM 2968 O O . VAL A 1 394 ? -23.404 -13.038 47.461 1.00 82.38 394 VAL A O 1
ATOM 2971 N N . ALA A 1 395 ? -21.174 -13.022 47.249 1.00 82.56 395 ALA A N 1
ATOM 2972 C CA . ALA A 1 395 ? -20.925 -13.574 48.578 1.00 82.56 395 ALA A CA 1
ATOM 2973 C C . ALA A 1 395 ? -21.372 -12.616 49.696 1.00 82.56 395 ALA A C 1
ATOM 2975 O O . ALA A 1 395 ? -21.979 -13.057 50.675 1.00 82.56 395 ALA A O 1
ATOM 2976 N N . GLN A 1 396 ? -21.132 -11.311 49.548 1.00 81.06 396 GLN A N 1
ATOM 2977 C CA . GLN A 1 396 ? -21.585 -10.292 50.493 1.00 81.06 396 GLN A CA 1
ATOM 2978 C C . GLN A 1 396 ? -23.116 -10.193 50.532 1.00 81.06 396 GLN A C 1
ATOM 2980 O O . GLN A 1 396 ? -23.684 -10.131 51.621 1.00 81.06 396 GLN A O 1
ATOM 2985 N N . LEU A 1 397 ? -23.798 -10.243 49.383 1.00 77.88 397 LEU A N 1
ATOM 2986 C CA . LEU A 1 397 ? -25.266 -10.251 49.307 1.00 77.88 397 LEU A CA 1
ATOM 2987 C C . LEU A 1 397 ? -25.872 -11.495 49.972 1.00 77.88 397 LEU A C 1
ATOM 2989 O O . LEU A 1 397 ? -26.879 -11.383 50.674 1.00 77.88 397 LEU A O 1
ATOM 2993 N N . LYS A 1 398 ? -25.234 -12.664 49.811 1.00 76.06 398 LYS A N 1
ATOM 2994 C CA . LYS A 1 398 ? -25.612 -13.899 50.518 1.00 76.06 398 LYS A CA 1
ATOM 2995 C C . LYS A 1 398 ? -25.411 -13.771 52.032 1.00 76.06 398 LYS A C 1
ATOM 2997 O O . LYS A 1 398 ? -26.312 -14.121 52.785 1.00 76.06 398 LYS A O 1
ATOM 3002 N N . LYS A 1 399 ? -24.268 -13.235 52.483 1.00 76.38 399 LYS A N 1
ATOM 3003 C CA . LYS A 1 399 ? -23.958 -13.036 53.915 1.00 76.38 399 LYS A CA 1
ATOM 3004 C C . LYS A 1 399 ? -24.865 -12.010 54.590 1.00 76.38 399 LYS A C 1
ATOM 3006 O O . LYS A 1 399 ? -25.287 -12.234 55.715 1.00 76.38 399 LYS A O 1
ATOM 3011 N N . LYS A 1 400 ? -25.189 -10.910 53.903 1.00 71.19 400 LYS A N 1
ATOM 3012 C CA . LYS A 1 400 ? -26.146 -9.893 54.374 1.00 71.19 400 LYS A CA 1
ATOM 3013 C C . LYS A 1 400 ? -27.590 -10.395 54.381 1.00 71.19 400 LYS A C 1
ATOM 3015 O O . LYS A 1 400 ? -28.487 -9.626 54.691 1.00 71.19 400 LYS A O 1
ATOM 3020 N N . GLY A 1 401 ? -27.826 -11.648 53.987 1.00 56.28 401 GLY A N 1
ATOM 3021 C CA . GLY A 1 401 ? -29.146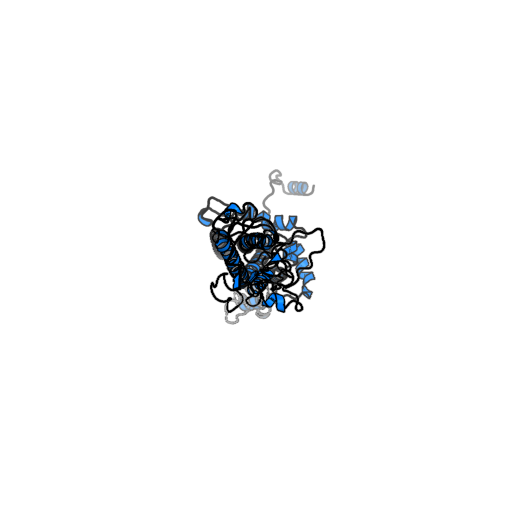 -12.246 54.027 1.00 56.28 401 GLY A CA 1
ATOM 3022 C C . GLY A 1 401 ? -30.167 -11.505 53.174 1.00 56.28 401 GLY A C 1
ATOM 3023 O O . GLY A 1 401 ? -31.350 -11.667 53.404 1.00 56.28 401 GLY A O 1
ATOM 3024 N N . VAL A 1 402 ? -29.778 -10.707 52.174 1.00 57.91 402 VAL A N 1
ATOM 3025 C CA . VAL A 1 402 ? -30.744 -9.882 51.416 1.00 57.91 402 VAL A CA 1
ATOM 3026 C C . VAL A 1 402 ? -31.824 -10.759 50.765 1.00 57.91 402 VAL A C 1
ATOM 3028 O O . VAL A 1 402 ? -32.985 -10.368 50.673 1.00 57.91 402 VAL A O 1
ATOM 3031 N N . CYS A 1 403 ? -31.465 -11.990 50.387 1.00 56.59 403 CYS A N 1
ATOM 3032 C CA . CYS A 1 403 ? -32.411 -12.997 49.903 1.00 56.59 403 CYS A CA 1
ATOM 3033 C C . CYS A 1 403 ? -33.230 -13.659 51.031 1.00 56.59 403 CYS A C 1
ATOM 3035 O O . CYS A 1 403 ? -34.405 -13.957 50.827 1.00 56.59 403 CYS A O 1
ATOM 3037 N N . SER A 1 404 ? -32.648 -13.881 52.215 1.00 60.56 404 SER A N 1
ATOM 3038 C CA . SER A 1 404 ? -33.341 -14.489 53.359 1.00 60.56 404 SER A CA 1
ATOM 3039 C C . SER A 1 404 ? -34.250 -13.502 54.092 1.00 60.56 404 SER A C 1
ATOM 3041 O O . SER A 1 404 ? -35.368 -13.867 54.408 1.00 60.56 404 SER A O 1
ATOM 3043 N N . GLU A 1 405 ? -33.848 -12.245 54.278 1.00 59.56 405 GLU A N 1
ATOM 3044 C CA . GLU A 1 405 ? -34.656 -11.178 54.877 1.00 59.56 405 GLU A CA 1
ATOM 3045 C C . GLU A 1 405 ? -35.857 -10.803 54.006 1.00 59.56 405 GLU A C 1
ATOM 3047 O O . GLU A 1 405 ? -36.933 -10.517 54.529 1.00 59.56 405 GLU A O 1
ATOM 3052 N N . ALA A 1 406 ? -35.694 -10.786 52.677 1.00 64.31 406 ALA A N 1
ATOM 3053 C CA . ALA A 1 406 ? -36.803 -10.553 51.755 1.00 64.31 406 ALA A CA 1
ATOM 3054 C C . ALA A 1 406 ? -37.819 -11.701 51.820 1.00 64.31 406 ALA A C 1
ATOM 3056 O O . ALA A 1 406 ? -39.024 -11.452 51.882 1.00 64.31 406 ALA A O 1
ATOM 3057 N N . LYS A 1 407 ? -37.332 -12.949 51.878 1.00 69.25 407 LYS A N 1
ATOM 3058 C CA . LYS A 1 407 ? -38.164 -14.139 52.069 1.00 69.25 407 LYS A CA 1
ATOM 3059 C C . LYS A 1 407 ? -38.841 -14.144 53.437 1.00 69.25 407 LYS A C 1
ATOM 3061 O O . LYS A 1 407 ? -40.036 -14.378 53.505 1.00 69.25 407 LYS A O 1
ATOM 3066 N N . GLU A 1 408 ? -38.125 -13.804 54.501 1.00 73.56 408 GLU A N 1
ATOM 3067 C CA . GLU A 1 408 ? -38.642 -13.766 55.869 1.00 73.56 408 GLU A CA 1
ATOM 3068 C C . GLU A 1 408 ? -39.667 -12.641 56.064 1.00 73.56 408 GLU A C 1
ATOM 3070 O O . GLU A 1 408 ? -40.688 -12.850 56.714 1.00 73.56 408 GLU A O 1
ATOM 3075 N N . ARG A 1 409 ? -39.477 -11.466 55.444 1.00 73.75 409 ARG A N 1
ATOM 3076 C CA . ARG A 1 409 ? -40.500 -10.403 55.398 1.00 73.75 409 ARG A CA 1
ATOM 3077 C C . ARG A 1 409 ? -41.725 -10.813 54.594 1.00 73.75 409 ARG A C 1
ATOM 3079 O O . ARG A 1 409 ? -42.847 -10.532 55.023 1.00 73.75 409 ARG A O 1
ATOM 3086 N N . ALA A 1 410 ? -41.533 -11.451 53.443 1.00 76.06 410 ALA A N 1
ATOM 3087 C CA . ALA A 1 410 ? -42.638 -11.956 52.639 1.00 76.06 410 ALA A CA 1
ATOM 3088 C C . ALA A 1 410 ? -43.412 -13.049 53.393 1.00 76.06 410 ALA A C 1
ATOM 3090 O O . ALA A 1 410 ? -44.636 -12.982 53.466 1.00 76.06 410 ALA A O 1
ATOM 3091 N N . ASP A 1 411 ? -42.713 -13.969 54.058 1.00 80.75 411 ASP A N 1
ATOM 3092 C CA . ASP A 1 411 ? -43.310 -14.985 54.921 1.00 80.75 411 ASP A CA 1
ATOM 3093 C C . ASP A 1 411 ? -44.026 -14.362 56.116 1.00 80.75 411 ASP A C 1
ATOM 3095 O O . ASP A 1 411 ? -45.145 -14.767 56.413 1.00 80.75 411 ASP A O 1
ATOM 3099 N N . ASN A 1 412 ? -43.470 -13.335 56.763 1.00 81.75 412 ASN A N 1
ATOM 3100 C CA . ASN A 1 412 ? -44.161 -12.605 57.832 1.00 81.75 412 ASN A CA 1
ATOM 3101 C C . ASN A 1 412 ? -45.427 -11.897 57.328 1.00 81.75 412 ASN A C 1
ATOM 3103 O O . ASN A 1 412 ? -46.416 -11.792 58.050 1.00 81.75 412 ASN A O 1
ATOM 3107 N N . THR A 1 413 ? -45.405 -11.396 56.094 1.00 84.19 413 THR A N 1
ATOM 3108 C CA . THR A 1 413 ? -46.549 -10.718 55.472 1.00 84.19 413 THR A CA 1
ATOM 3109 C C . THR A 1 413 ? -47.644 -11.728 55.141 1.00 84.19 413 THR A C 1
ATOM 3111 O O . THR A 1 413 ? -48.794 -11.524 55.522 1.00 84.19 413 THR A O 1
ATOM 3114 N N . CYS A 1 414 ? -47.284 -12.856 54.525 1.00 85.19 414 CYS A N 1
ATOM 3115 C CA . CYS A 1 414 ? -48.200 -13.960 54.255 1.00 85.19 414 CYS A CA 1
ATOM 3116 C C . CYS A 1 414 ? -48.747 -14.569 55.547 1.00 85.19 414 CYS A C 1
ATOM 3118 O O . CYS A 1 414 ? -49.951 -14.751 55.673 1.00 85.19 414 CYS A O 1
ATOM 3120 N N . SER A 1 415 ? -47.901 -14.776 56.555 1.00 84.38 415 SER A N 1
ATOM 3121 C CA . SER A 1 415 ? -48.294 -15.374 57.834 1.00 84.38 415 SER A CA 1
ATOM 3122 C C . SER A 1 415 ? -49.262 -14.501 58.632 1.00 84.38 415 SER A C 1
ATOM 3124 O O . SER A 1 415 ? -49.894 -15.009 59.548 1.00 84.38 415 SER A O 1
ATOM 3126 N N . LYS A 1 416 ? -49.420 -13.206 58.321 1.00 85.56 416 LYS A N 1
ATOM 3127 C CA . LYS A 1 416 ? -50.457 -12.349 58.930 1.00 85.56 416 LYS A CA 1
ATOM 3128 C C . LYS A 1 416 ? -51.846 -12.568 58.319 1.00 85.56 416 LYS A C 1
ATOM 3130 O O . LYS A 1 416 ? -52.835 -12.219 58.959 1.00 85.56 416 LYS A O 1
ATOM 3135 N N . LEU A 1 417 ? -51.932 -13.160 57.127 1.00 86.38 417 LEU A N 1
ATOM 3136 C CA . LEU A 1 417 ? -53.188 -13.482 56.450 1.00 86.38 417 LEU A CA 1
ATOM 3137 C C . LEU A 1 417 ? -53.703 -14.833 56.963 1.00 86.38 417 LEU A C 1
ATOM 3139 O O . LEU A 1 417 ? -53.099 -15.880 56.731 1.00 86.38 417 LEU A O 1
ATOM 3143 N N . ARG A 1 418 ? -54.802 -14.806 57.725 1.00 81.75 418 ARG A N 1
ATOM 3144 C CA . ARG A 1 418 ? -55.323 -15.987 58.439 1.00 81.75 418 ARG A CA 1
ATOM 3145 C C . ARG A 1 418 ? -56.380 -16.753 57.653 1.00 81.75 418 ARG A C 1
ATOM 3147 O O . ARG A 1 418 ? -56.497 -17.969 57.819 1.00 81.75 418 ARG A O 1
ATOM 3154 N N . ASP A 1 419 ? -57.137 -16.065 56.809 1.00 86.25 419 ASP A N 1
ATOM 3155 C CA . ASP A 1 419 ? -58.199 -16.663 56.012 1.00 86.25 419 ASP A CA 1
ATOM 3156 C C . ASP A 1 419 ? -57.714 -17.063 54.610 1.00 86.25 419 ASP A C 1
ATOM 3158 O O . ASP A 1 419 ? -56.775 -16.496 54.045 1.00 86.25 419 ASP A O 1
ATOM 3162 N N . ALA A 1 420 ? -58.361 -18.085 54.051 1.00 85.94 420 ALA A N 1
ATOM 3163 C CA . ALA A 1 420 ? -57.979 -18.660 52.767 1.00 85.94 420 ALA A CA 1
ATOM 3164 C C . ALA A 1 420 ? -58.194 -17.692 51.594 1.00 85.94 420 ALA A C 1
ATOM 3166 O O . ALA A 1 420 ? -57.414 -17.709 50.638 1.00 85.94 420 ALA A O 1
ATOM 3167 N N . ALA A 1 421 ? -59.220 -16.838 51.666 1.00 86.81 421 ALA A N 1
ATOM 3168 C CA . ALA A 1 421 ? -59.593 -15.940 50.580 1.00 86.81 421 ALA A CA 1
ATOM 3169 C C . ALA A 1 421 ? -58.559 -14.818 50.407 1.00 86.81 421 ALA A C 1
ATOM 3171 O O . ALA A 1 421 ? -58.035 -14.637 49.307 1.00 86.81 421 ALA A O 1
ATOM 3172 N N . THR A 1 422 ? -58.187 -14.127 51.488 1.00 86.75 422 THR A N 1
ATOM 3173 C CA . THR A 1 422 ? -57.177 -13.056 51.449 1.00 86.75 422 THR A CA 1
ATOM 3174 C C . THR A 1 422 ? -55.781 -13.599 51.161 1.00 86.75 422 THR A C 1
ATOM 3176 O O . THR A 1 422 ? -55.036 -13.001 50.383 1.00 86.75 422 THR A O 1
ATOM 3179 N N . CYS A 1 423 ? -55.434 -14.770 51.708 1.00 87.94 423 CYS A N 1
ATOM 3180 C CA . CYS A 1 423 ? -54.159 -15.418 51.420 1.00 87.94 423 CYS A CA 1
ATOM 3181 C C . CYS A 1 423 ? -54.023 -15.794 49.939 1.00 87.94 423 CYS A C 1
ATOM 3183 O O . CYS A 1 423 ? -52.985 -15.554 49.322 1.00 87.94 423 CYS A O 1
ATOM 3185 N N . THR A 1 424 ? -55.070 -16.375 49.350 1.00 87.12 424 THR A N 1
ATOM 3186 C CA . THR A 1 424 ? -55.040 -16.824 47.952 1.00 87.12 424 THR A CA 1
ATOM 3187 C C . THR A 1 424 ? -55.078 -15.650 46.977 1.00 87.12 424 THR A C 1
ATOM 3189 O O . THR A 1 424 ? -54.426 -15.728 45.932 1.00 87.12 424 THR A O 1
ATOM 3192 N N . ALA A 1 425 ? -55.781 -14.570 47.342 1.00 86.06 425 ALA A N 1
ATOM 3193 C CA . ALA A 1 425 ? -55.820 -13.312 46.598 1.00 86.06 425 ALA A CA 1
ATOM 3194 C C . ALA A 1 425 ? -54.473 -12.570 46.601 1.00 86.06 425 ALA A C 1
ATOM 3196 O O . ALA A 1 425 ? -54.207 -11.785 45.692 1.00 86.06 425 ALA A O 1
ATOM 3197 N N . SER A 1 426 ? -53.605 -12.826 47.587 1.00 85.06 426 SER A N 1
ATOM 3198 C CA . SER A 1 426 ? -52.260 -12.260 47.592 1.00 85.06 426 SER A CA 1
ATOM 3199 C C . SER A 1 426 ? -51.426 -12.813 46.423 1.00 85.06 426 SER A C 1
ATOM 3201 O O . SER A 1 426 ? -51.316 -14.036 46.255 1.00 85.06 426 SER A O 1
ATOM 3203 N N . PRO A 1 427 ? -50.770 -11.939 45.637 1.00 83.69 427 PRO A N 1
ATOM 3204 C CA . PRO A 1 427 ? -49.976 -12.346 44.479 1.00 83.69 427 PRO A CA 1
ATOM 3205 C C . PRO A 1 427 ? -48.696 -13.105 44.858 1.00 83.69 427 PRO A C 1
ATOM 3207 O O . PRO A 1 427 ? -48.086 -13.735 43.998 1.00 83.69 427 PRO A O 1
ATOM 3210 N N . ILE A 1 428 ? -48.301 -13.077 46.136 1.00 82.38 428 ILE A N 1
ATOM 3211 C CA . ILE A 1 428 ? -47.045 -13.657 46.635 1.00 82.38 428 ILE A CA 1
ATOM 3212 C C . ILE A 1 428 ? -47.247 -14.791 47.656 1.00 82.38 428 ILE A C 1
ATOM 3214 O O . ILE A 1 428 ? -46.264 -15.397 48.078 1.00 82.38 428 ILE A O 1
ATOM 3218 N N . CYS A 1 429 ? -48.489 -15.096 48.057 1.00 89.75 429 CYS A N 1
ATOM 3219 C CA . CYS A 1 429 ? -48.782 -16.086 49.101 1.00 89.75 429 CYS A CA 1
ATOM 3220 C C . CYS A 1 429 ? -49.606 -17.282 48.591 1.00 89.75 429 CYS A C 1
ATOM 3222 O O . CYS A 1 429 ? -50.365 -17.194 47.618 1.00 89.75 429 CYS A O 1
ATOM 3224 N N . SER A 1 430 ? -49.484 -18.419 49.276 1.00 88.94 430 SER A N 1
ATOM 3225 C CA . SER A 1 430 ? -50.319 -19.608 49.070 1.00 88.94 430 SER A CA 1
ATOM 3226 C C . SER A 1 430 ? -50.868 -20.146 50.385 1.00 88.94 430 SER A C 1
ATOM 3228 O O . SER A 1 430 ? -50.138 -20.209 51.377 1.00 88.94 430 SER A O 1
ATOM 3230 N N . TYR A 1 431 ? -52.137 -20.559 50.359 1.00 89.75 431 TYR A N 1
ATOM 3231 C CA . TYR A 1 431 ? -52.823 -21.158 51.497 1.00 89.75 431 TYR A CA 1
ATOM 3232 C C . TYR A 1 431 ? -52.675 -22.682 51.486 1.00 89.75 431 TYR A C 1
ATOM 3234 O O . TYR A 1 431 ? -52.845 -23.313 50.445 1.00 89.75 431 TYR A O 1
ATOM 3242 N N . ASN A 1 432 ? -52.374 -23.271 52.640 1.00 88.44 432 ASN A N 1
ATOM 3243 C CA . ASN A 1 432 ? -52.301 -24.707 52.852 1.00 88.44 432 ASN A CA 1
ATOM 3244 C C . ASN A 1 432 ? -53.333 -25.134 53.904 1.00 88.44 432 ASN A C 1
ATOM 3246 O O . ASN A 1 432 ? -53.184 -24.851 55.094 1.00 88.44 432 ASN A O 1
ATOM 3250 N N . GLU A 1 433 ? -54.366 -25.849 53.464 1.00 84.19 433 GLU A N 1
ATOM 3251 C CA . GLU A 1 433 ? -55.440 -26.335 54.334 1.00 84.19 433 GLU A CA 1
ATOM 3252 C C . GLU A 1 433 ? -55.000 -27.465 55.271 1.00 84.19 433 GLU A C 1
ATOM 3254 O O . GLU A 1 433 ? -55.591 -27.629 56.339 1.00 84.19 433 GLU A O 1
ATOM 3259 N N . THR A 1 434 ? -53.944 -28.209 54.920 1.00 85.25 434 THR A N 1
ATOM 3260 C CA . THR A 1 434 ? -53.449 -29.334 55.729 1.00 85.25 434 THR A CA 1
ATOM 3261 C C . THR A 1 434 ? -52.584 -28.886 56.907 1.00 85.25 434 THR A C 1
ATOM 3263 O O . THR A 1 434 ? -52.249 -29.698 57.769 1.00 85.25 434 THR A O 1
ATOM 3266 N N . GLU A 1 435 ? -52.186 -27.613 56.947 1.00 84.50 435 GLU A N 1
ATOM 3267 C CA . GLU A 1 435 ? -51.413 -27.040 58.048 1.00 84.50 435 GLU A CA 1
ATOM 3268 C C . GLU A 1 435 ? -52.320 -26.836 59.271 1.00 84.50 435 GLU A C 1
ATOM 3270 O O . GLU A 1 435 ? -53.372 -26.207 59.190 1.00 84.50 435 GLU A O 1
ATOM 3275 N N . LYS A 1 436 ? -51.934 -27.387 60.425 1.00 81.44 436 LYS A N 1
ATOM 3276 C CA . LYS A 1 436 ? -52.776 -27.354 61.636 1.00 81.44 436 LYS A CA 1
ATOM 3277 C C . LYS A 1 436 ? -52.643 -26.034 62.387 1.00 81.44 436 LYS A C 1
ATOM 3279 O O . LYS A 1 436 ? -53.585 -25.601 63.047 1.00 81.44 436 LYS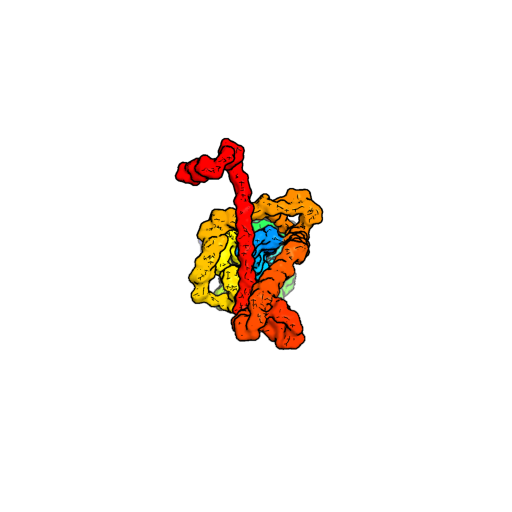 A O 1
ATOM 3284 N N . ASP A 1 437 ? -51.490 -25.386 62.263 1.00 79.50 437 ASP A N 1
ATOM 3285 C CA . ASP A 1 437 ? -51.233 -24.088 62.869 1.00 79.50 437 ASP A CA 1
ATOM 3286 C C . ASP A 1 437 ? -51.856 -22.986 62.000 1.00 79.50 437 ASP A C 1
ATOM 3288 O O . ASP A 1 437 ? -51.354 -22.657 60.923 1.00 79.50 437 ASP A O 1
ATOM 3292 N N . THR A 1 438 ? -52.950 -22.380 62.472 1.00 73.56 438 THR A N 1
ATOM 3293 C CA . THR A 1 438 ? -53.598 -21.217 61.821 1.00 73.56 438 THR A CA 1
ATOM 3294 C C . THR A 1 438 ? -52.611 -20.064 61.597 1.00 73.56 438 THR A C 1
ATOM 3296 O O . THR A 1 438 ? -52.744 -19.286 60.651 1.00 73.56 438 THR A O 1
ATOM 3299 N N . THR A 1 439 ? -51.555 -20.064 62.412 1.00 74.00 439 THR A N 1
ATOM 3300 C CA . THR A 1 439 ? -50.209 -19.503 62.277 1.00 74.00 439 THR A CA 1
ATOM 3301 C C . THR A 1 439 ? -49.561 -19.391 60.907 1.00 74.00 439 THR A C 1
ATOM 3303 O O . THR A 1 439 ? -48.939 -18.399 60.526 1.00 74.00 439 THR A O 1
ATOM 3306 N N . LYS A 1 440 ? -49.678 -20.505 60.196 1.00 80.00 440 LYS A N 1
ATOM 3307 C CA . LYS A 1 440 ? -48.746 -20.944 59.162 1.00 80.00 440 LYS A CA 1
ATOM 3308 C C . LYS A 1 440 ? -49.477 -21.437 57.923 1.00 80.00 440 LYS A C 1
ATOM 3310 O O . LYS A 1 440 ? -48.828 -21.870 56.976 1.00 80.00 440 LYS A O 1
ATOM 3315 N N . LYS A 1 441 ? -50.812 -21.370 57.916 1.00 86.19 441 LYS A N 1
ATOM 3316 C CA . LYS A 1 441 ? -51.622 -21.762 56.762 1.00 86.19 441 LYS A CA 1
ATOM 3317 C C . LYS A 1 441 ? -51.330 -20.903 55.536 1.00 86.19 441 LYS A C 1
ATOM 3319 O O . LYS A 1 441 ? -51.416 -21.419 54.435 1.00 86.19 441 LYS A O 1
ATOM 3324 N N . CYS A 1 442 ? -50.945 -19.639 55.701 1.00 89.56 442 CYS A N 1
ATOM 3325 C CA . CYS A 1 442 ? -50.555 -18.772 54.594 1.00 89.56 442 CYS A CA 1
ATOM 3326 C C . CYS A 1 442 ? -49.042 -18.521 54.591 1.00 89.56 442 CYS A C 1
ATOM 3328 O O . CYS A 1 442 ? -48.518 -17.931 55.534 1.00 89.56 442 CYS A O 1
ATOM 3330 N N . LYS A 1 443 ? -48.341 -18.956 53.537 1.00 88.56 443 LYS A N 1
ATOM 3331 C CA . LYS A 1 443 ? -46.879 -18.801 53.393 1.00 88.56 443 LYS A CA 1
ATOM 3332 C C . LYS A 1 443 ? -46.504 -18.177 52.061 1.00 88.56 443 LYS A C 1
ATOM 3334 O O . LYS A 1 443 ? -47.283 -18.231 51.105 1.00 88.56 443 LYS A O 1
ATOM 3339 N N . PHE A 1 444 ? -45.310 -17.599 52.005 1.00 86.12 444 PHE A N 1
ATOM 3340 C CA . PHE A 1 444 ? -44.740 -17.090 50.771 1.00 86.12 444 PHE A CA 1
ATOM 3341 C C . PHE A 1 444 ? -44.562 -18.218 49.752 1.00 86.12 444 PHE A C 1
ATOM 3343 O O . PHE A 1 444 ? -44.153 -19.333 50.081 1.00 86.12 444 PHE A O 1
ATOM 3350 N N . ASN A 1 445 ? -44.878 -17.918 48.496 1.00 83.94 445 ASN A N 1
ATOM 3351 C CA . ASN A 1 445 ? -44.760 -18.846 47.386 1.00 83.94 445 ASN A CA 1
ATOM 3352 C C . ASN A 1 445 ? -43.930 -18.205 46.271 1.00 83.94 445 ASN A C 1
ATOM 3354 O O . ASN A 1 445 ? -44.416 -17.344 45.534 1.00 83.94 445 ASN A O 1
ATOM 3358 N N . GLU A 1 446 ? -42.682 -18.657 46.140 1.00 75.25 446 GLU A N 1
ATOM 3359 C CA . GLU A 1 446 ? -41.725 -18.139 45.155 1.00 75.25 446 GLU A CA 1
ATOM 3360 C C . GLU A 1 446 ? -42.274 -18.214 43.725 1.00 75.25 446 GLU A C 1
ATOM 3362 O O . GLU A 1 446 ? -42.164 -17.255 42.968 1.00 75.25 446 GLU A O 1
ATOM 3367 N N . THR A 1 447 ? -42.958 -19.303 43.364 1.00 77.62 447 THR A N 1
ATOM 3368 C CA . THR A 1 447 ? -43.509 -19.489 42.015 1.00 77.62 447 THR A CA 1
ATOM 3369 C C . THR A 1 447 ? -44.619 -18.488 41.689 1.00 77.62 447 THR A C 1
ATOM 3371 O O . THR A 1 447 ? -44.703 -18.009 40.557 1.00 77.62 447 THR A O 1
ATOM 3374 N N . LYS A 1 448 ? -45.475 -18.154 42.662 1.00 76.69 448 LYS A N 1
ATOM 3375 C CA . LYS A 1 448 ? -46.514 -17.124 42.501 1.00 76.69 448 LYS A CA 1
ATOM 3376 C C . LYS A 1 448 ? -45.910 -15.723 42.406 1.00 76.69 448 LYS A C 1
ATOM 3378 O O . LYS A 1 448 ? -46.316 -14.953 41.537 1.00 76.69 448 LYS A O 1
ATOM 3383 N N . ALA A 1 449 ? -44.917 -15.424 43.242 1.00 72.56 449 ALA A N 1
ATOM 3384 C CA . ALA A 1 449 ? -44.236 -14.134 43.245 1.00 72.56 449 ALA A CA 1
ATOM 3385 C C . ALA A 1 449 ? -43.481 -13.873 41.929 1.00 72.56 449 ALA A C 1
ATOM 3387 O O . ALA A 1 449 ? -43.601 -12.798 41.347 1.00 72.56 449 ALA A O 1
ATOM 3388 N N . SER A 1 450 ? -42.779 -14.878 41.392 1.00 67.12 450 SER A N 1
ATOM 3389 C CA . SER A 1 450 ? -42.087 -14.756 40.103 1.00 67.12 450 SER A CA 1
ATOM 3390 C C . SER A 1 450 ? -43.041 -14.542 38.923 1.00 67.12 450 SER A C 1
ATOM 3392 O O . SER A 1 450 ? -42.687 -13.846 37.977 1.00 67.12 450 SER A O 1
ATOM 3394 N N . LYS A 1 451 ? -44.255 -15.111 38.965 1.00 71.44 451 LYS A N 1
ATOM 3395 C CA . LYS A 1 451 ? -45.258 -14.969 37.892 1.00 71.44 451 LYS A CA 1
ATOM 3396 C C . LYS A 1 451 ? -46.020 -13.646 37.928 1.00 71.44 451 LYS A C 1
ATOM 3398 O O . LYS A 1 451 ? -46.496 -13.206 36.889 1.00 71.44 451 LYS A O 1
ATOM 3403 N N . SER A 1 452 ? -46.164 -13.033 39.101 1.00 63.09 452 SER A N 1
ATOM 3404 C CA . SER A 1 452 ? -46.906 -11.777 39.265 1.00 63.09 452 SER A CA 1
ATOM 3405 C C . SER A 1 452 ? -46.059 -10.527 38.996 1.00 63.09 452 SER A C 1
ATOM 3407 O O . SER A 1 452 ? -46.611 -9.435 38.917 1.00 63.09 452 SER A O 1
ATOM 3409 N N . GLY A 1 453 ? -44.736 -10.665 38.826 1.00 50.62 453 GLY A N 1
ATOM 3410 C CA . GLY A 1 453 ? -43.839 -9.551 38.489 1.00 50.62 453 GLY A CA 1
ATOM 3411 C C . GLY A 1 453 ? -43.671 -8.511 39.605 1.00 50.62 453 GLY A C 1
ATOM 3412 O O . GLY A 1 453 ? -43.044 -7.477 39.391 1.00 50.62 453 GLY A O 1
ATOM 3413 N N . VAL A 1 454 ? -44.216 -8.775 40.797 1.00 49.28 454 VAL A N 1
ATOM 3414 C CA . VAL A 1 454 ? -44.144 -7.885 41.958 1.00 49.28 454 VAL A CA 1
ATOM 3415 C C . VAL A 1 454 ? -42.819 -8.124 42.679 1.00 49.28 454 VAL A C 1
ATOM 3417 O O . VAL A 1 454 ? -42.629 -9.145 43.342 1.00 49.28 454 VAL A O 1
ATOM 3420 N N . THR A 1 455 ? -41.888 -7.178 42.577 1.00 46.66 455 THR A N 1
ATOM 3421 C CA . THR A 1 455 ? -40.707 -7.134 43.443 1.00 46.66 455 THR A CA 1
ATOM 3422 C C . THR A 1 455 ? -41.137 -6.823 44.876 1.00 46.66 455 THR A C 1
ATOM 3424 O O . THR A 1 455 ? -41.848 -5.851 45.128 1.00 46.66 455 THR A O 1
ATOM 3427 N N . VAL A 1 456 ? -40.705 -7.648 45.838 1.00 49.62 456 VAL A N 1
ATOM 3428 C CA . VAL A 1 456 ? -40.904 -7.378 47.270 1.00 49.62 456 VAL A CA 1
ATOM 3429 C C . VAL A 1 456 ? -40.247 -6.035 47.582 1.00 49.62 456 VAL A C 1
ATOM 3431 O O . VAL A 1 456 ? -39.031 -5.889 47.458 1.00 49.62 456 VAL A O 1
ATOM 3434 N N . THR A 1 457 ? -41.048 -5.032 47.936 1.00 39.53 457 THR A N 1
ATOM 3435 C CA . THR A 1 457 ? -40.563 -3.674 48.180 1.00 39.53 457 THR A CA 1
ATOM 3436 C C . THR A 1 457 ? -39.606 -3.685 49.372 1.00 39.53 457 THR A C 1
ATOM 3438 O O . THR A 1 457 ? -40.002 -3.971 50.504 1.00 39.53 457 THR A O 1
ATOM 3441 N N . GLN A 1 458 ? -38.330 -3.375 49.133 1.00 42.19 458 GLN A N 1
ATOM 3442 C CA . GLN A 1 458 ? -37.408 -3.027 50.208 1.00 42.19 458 GLN A CA 1
ATOM 3443 C C . GLN A 1 458 ? -37.890 -1.720 50.836 1.00 42.19 458 GLN A C 1
ATOM 3445 O O . GLN A 1 458 ? -37.820 -0.661 50.217 1.00 42.19 458 GLN A O 1
ATOM 3450 N N . THR A 1 459 ? -38.343 -1.760 52.086 1.00 30.66 459 THR A N 1
ATOM 3451 C CA . THR A 1 459 ? -38.330 -0.557 52.916 1.00 30.66 459 THR A CA 1
ATOM 3452 C C . THR A 1 459 ? -36.865 -0.169 53.095 1.00 30.66 459 THR A C 1
ATOM 3454 O O . THR A 1 459 ? -36.101 -0.927 53.697 1.00 30.66 459 THR A O 1
ATOM 3457 N N . GLN A 1 460 ? -36.458 0.975 52.546 1.00 29.86 460 GLN A N 1
ATOM 3458 C CA . GLN A 1 460 ? -35.217 1.619 52.954 1.00 29.86 460 GLN A CA 1
ATOM 3459 C C . GLN A 1 460 ? -35.378 1.995 54.427 1.00 29.86 460 GLN A C 1
ATOM 3461 O O . GLN A 1 460 ? -36.107 2.926 54.768 1.00 29.86 460 GLN A O 1
ATOM 3466 N N . THR A 1 461 ? -34.729 1.250 55.319 1.00 30.11 461 THR A N 1
ATOM 3467 C CA . THR A 1 461 ? -34.417 1.775 56.647 1.00 30.11 461 THR A CA 1
ATOM 3468 C C . THR A 1 461 ? -33.555 3.012 56.413 1.00 30.11 461 THR A C 1
ATOM 3470 O O . THR A 1 461 ? -32.584 2.937 55.660 1.00 30.11 461 THR A O 1
ATOM 3473 N N . GLY A 1 462 ? -33.994 4.148 56.961 1.00 28.58 462 GLY A N 1
ATOM 3474 C CA . GLY A 1 462 ? -33.533 5.492 56.623 1.00 28.58 462 GLY A CA 1
ATOM 3475 C C . GLY A 1 462 ? -32.031 5.601 56.388 1.00 28.58 462 GLY A C 1
ATOM 3476 O O . GLY A 1 462 ? -31.227 5.078 57.159 1.00 28.58 462 GLY A O 1
ATOM 3477 N N . GLY A 1 463 ? -31.679 6.299 55.308 1.00 26.44 463 GLY A N 1
ATOM 3478 C CA . GLY A 1 463 ? -30.301 6.623 54.995 1.00 26.44 463 GLY A CA 1
ATOM 3479 C C . GLY A 1 463 ? -29.615 7.226 56.212 1.00 26.44 463 GLY A C 1
ATOM 3480 O O . GLY A 1 463 ? -30.057 8.235 56.764 1.00 26.44 463 GLY A O 1
ATOM 3481 N N . THR A 1 464 ? -28.510 6.608 56.611 1.00 29.02 464 THR A N 1
ATOM 3482 C CA . THR A 1 464 ? -27.472 7.274 57.379 1.00 29.02 464 THR A CA 1
ATOM 3483 C C . THR A 1 464 ? -26.966 8.406 56.492 1.00 29.02 464 THR A C 1
ATOM 3485 O O . THR A 1 464 ? -26.075 8.218 55.667 1.00 29.02 464 THR A O 1
ATOM 3488 N N . ALA A 1 465 ? -27.591 9.579 56.598 1.00 29.75 465 ALA A N 1
ATOM 3489 C CA . ALA A 1 465 ? -26.958 10.810 56.181 1.00 29.75 465 ALA A CA 1
ATOM 3490 C C . ALA A 1 465 ? -25.661 10.872 56.980 1.00 29.75 465 ALA A C 1
ATOM 3492 O O . ALA A 1 465 ? -25.686 10.984 58.207 1.00 29.75 465 ALA A O 1
ATOM 3493 N N . THR A 1 466 ? -24.533 10.708 56.294 1.00 33.50 466 THR A N 1
ATOM 3494 C CA . THR A 1 466 ? -23.224 11.035 56.838 1.00 33.50 466 THR A CA 1
ATOM 3495 C C . THR A 1 466 ? -23.373 12.409 57.468 1.00 33.50 466 THR A C 1
ATOM 3497 O O . THR A 1 466 ? -23.738 13.364 56.779 1.00 33.50 466 THR A O 1
ATOM 3500 N N . ALA A 1 467 ? -23.218 12.484 58.789 1.00 31.08 467 ALA A N 1
ATOM 3501 C CA . ALA A 1 467 ? -23.316 13.736 59.507 1.00 31.08 467 ALA A CA 1
ATOM 3502 C C . ALA A 1 467 ? -22.311 14.701 58.872 1.00 31.08 467 ALA A C 1
ATOM 3504 O O . ALA A 1 467 ? -21.105 14.552 59.033 1.00 31.08 467 ALA A O 1
ATOM 3505 N N . SER A 1 468 ? -22.806 15.668 58.101 1.00 42.09 468 SER A N 1
ATOM 3506 C CA . SER A 1 468 ? -22.027 16.858 57.810 1.00 42.09 468 SER A CA 1
ATOM 3507 C C . SER A 1 468 ? -21.727 17.501 59.163 1.00 42.09 468 SER A C 1
ATOM 3509 O O . SER A 1 468 ? -22.646 17.687 59.967 1.00 42.09 468 SER A O 1
ATOM 3511 N N . ASP A 1 469 ? -20.461 17.842 59.402 1.00 51.00 469 ASP A N 1
ATOM 3512 C CA . ASP A 1 469 ? -19.876 18.475 60.601 1.00 51.00 469 ASP A CA 1
ATOM 3513 C C . ASP A 1 469 ? -20.555 19.784 61.081 1.00 51.00 469 ASP A C 1
ATOM 3515 O O . ASP A 1 469 ? -20.034 20.517 61.921 1.00 51.00 469 ASP A O 1
ATOM 3519 N N . ARG A 1 470 ? -21.736 20.127 60.562 1.00 55.03 470 ARG A N 1
ATOM 3520 C CA . ARG A 1 470 ? -22.459 21.370 60.836 1.00 55.03 470 ARG A CA 1
ATOM 3521 C C . ARG A 1 470 ? -23.343 21.329 62.086 1.00 55.03 470 ARG A C 1
ATOM 3523 O O . ARG A 1 470 ? -23.653 22.402 62.599 1.00 55.03 470 ARG A O 1
ATOM 3530 N N . CYS A 1 471 ? -23.702 20.154 62.620 1.00 52.44 471 CYS A N 1
ATOM 3531 C CA . CYS A 1 471 ? -24.563 20.052 63.816 1.00 52.44 471 CYS A CA 1
ATOM 3532 C C . CYS A 1 471 ? -23.873 19.582 65.107 1.00 52.44 471 CYS A C 1
ATOM 3534 O O . CYS A 1 471 ? -24.516 19.527 66.149 1.00 52.44 471 CYS A O 1
ATOM 3536 N N . THR A 1 472 ? -22.559 19.350 65.103 1.00 56.69 472 THR A N 1
ATOM 3537 C CA . THR A 1 472 ? -21.799 18.954 66.309 1.00 56.69 472 THR A CA 1
ATOM 3538 C C . THR A 1 472 ? -21.603 20.083 67.332 1.00 56.69 472 THR A C 1
ATOM 3540 O O . THR A 1 472 ? -21.240 19.814 68.473 1.00 56.69 472 THR A O 1
ATOM 3543 N N . LYS A 1 473 ? -21.871 21.350 66.972 1.00 56.50 473 LYS A N 1
ATOM 3544 C CA . LYS A 1 473 ? -21.709 22.521 67.864 1.00 56.50 473 LYS A CA 1
ATOM 3545 C C . LYS A 1 473 ? -22.987 22.985 68.576 1.00 56.50 473 LYS A C 1
ATOM 3547 O O . LYS A 1 473 ? -22.922 23.935 69.354 1.00 56.50 473 LYS A O 1
ATOM 3552 N N . HIS A 1 474 ? -24.134 22.344 68.347 1.00 62.56 474 HIS A N 1
ATOM 3553 C CA . HIS A 1 474 ? -25.417 22.757 68.926 1.00 62.56 474 HIS A CA 1
ATOM 3554 C C . HIS A 1 474 ? -25.972 21.655 69.837 1.00 62.56 474 HIS A C 1
ATOM 3556 O O . HIS A 1 474 ? -26.030 20.495 69.445 1.00 62.56 474 HIS A O 1
ATOM 3562 N N . LYS A 1 475 ? -26.348 22.011 71.074 1.00 64.06 475 LYS A N 1
ATOM 3563 C CA . LYS A 1 475 ? -26.799 21.047 72.098 1.00 64.06 475 LYS A CA 1
ATOM 3564 C C . LYS A 1 475 ? -28.274 20.648 71.971 1.00 64.06 475 LYS A C 1
ATOM 3566 O O . LYS A 1 475 ? -28.702 19.726 72.656 1.00 64.06 475 LYS A O 1
ATOM 3571 N N . ASP A 1 476 ? -29.036 21.305 71.099 1.00 65.12 476 ASP A N 1
ATOM 3572 C CA . ASP A 1 476 ? -30.437 20.985 70.844 1.00 65.12 476 ASP A CA 1
ATOM 3573 C C . ASP A 1 476 ? -30.773 20.987 69.343 1.00 65.12 476 ASP A C 1
ATOM 3575 O O . ASP A 1 476 ? -30.137 21.646 68.512 1.00 65.12 476 ASP A O 1
ATOM 3579 N N . LYS A 1 477 ? -31.787 20.186 69.004 1.00 56.78 477 LYS A N 1
ATOM 3580 C CA . LYS A 1 477 ? -32.247 19.934 67.633 1.00 56.78 477 LYS A CA 1
ATOM 3581 C C . LYS A 1 477 ? -32.834 21.189 66.978 1.00 56.78 477 LYS A C 1
ATOM 3583 O O . LYS A 1 477 ? -32.615 21.415 65.791 1.00 56.78 477 LYS A O 1
ATOM 3588 N N . ALA A 1 478 ? -33.510 22.032 67.759 1.00 69.31 478 ALA A N 1
ATOM 3589 C CA . ALA A 1 478 ? -34.157 23.245 67.265 1.00 69.31 478 ALA A CA 1
ATOM 3590 C C . ALA A 1 478 ? -33.144 24.269 66.717 1.00 69.31 478 ALA A C 1
ATOM 3592 O O . ALA A 1 478 ? -33.397 24.889 65.685 1.00 69.31 478 ALA A O 1
ATOM 3593 N N . ASN A 1 479 ? -31.971 24.410 67.347 1.00 62.88 479 ASN A N 1
ATOM 3594 C CA . ASN A 1 479 ? -30.929 25.323 66.872 1.00 62.88 479 ASN A CA 1
ATOM 3595 C C . ASN A 1 479 ? -30.152 24.786 65.654 1.00 62.88 479 ASN A C 1
ATOM 3597 O O . ASN A 1 479 ? -29.785 25.570 64.778 1.00 62.88 479 ASN A O 1
ATOM 3601 N N . CYS A 1 480 ? -29.944 23.467 65.552 1.00 57.56 480 CYS A N 1
ATOM 3602 C CA . CYS A 1 480 ? -29.355 22.830 64.359 1.00 57.56 480 CYS A CA 1
ATOM 3603 C C . CYS A 1 480 ? -30.263 23.008 63.124 1.00 57.56 480 CYS A C 1
ATOM 3605 O O . CYS A 1 480 ? -29.779 23.342 62.044 1.00 57.56 480 CYS A O 1
ATOM 3607 N N . GLU A 1 481 ? -31.585 22.882 63.285 1.00 63.91 481 GLU A N 1
ATOM 3608 C CA . GLU A 1 481 ? -32.549 23.035 62.185 1.00 63.91 481 GLU A CA 1
ATOM 3609 C C . GLU A 1 481 ? -32.731 24.487 61.719 1.00 63.91 481 GLU A C 1
ATOM 3611 O O . GLU A 1 481 ? -33.025 24.719 60.545 1.00 63.91 481 GLU A O 1
ATOM 3616 N N . LYS A 1 482 ? -32.531 25.472 62.606 1.00 62.97 482 LYS A N 1
ATOM 3617 C CA . LYS A 1 482 ? -32.630 26.899 62.262 1.00 62.97 482 LYS A CA 1
ATOM 3618 C C . LYS A 1 482 ? -31.475 27.355 61.362 1.00 62.97 482 LYS A C 1
ATOM 3620 O O . LYS A 1 482 ? -31.699 28.122 60.439 1.00 62.97 482 LYS A O 1
ATOM 3625 N N . LYS A 1 483 ? -30.271 26.811 61.572 1.00 53.44 483 LYS A N 1
ATOM 3626 C CA . LYS A 1 483 ? -29.059 27.135 60.796 1.00 53.44 483 LYS A CA 1
ATOM 3627 C C . LYS A 1 483 ? -28.944 26.400 59.451 1.00 53.44 483 LYS A C 1
ATOM 3629 O O . LYS A 1 483 ? -28.068 26.714 58.661 1.00 53.44 483 LYS A O 1
ATOM 3634 N N . MET A 1 484 ? -29.775 25.383 59.222 1.00 50.22 484 MET A N 1
ATOM 3635 C CA . MET A 1 484 ? -29.890 24.686 57.930 1.00 50.22 484 MET A CA 1
ATOM 3636 C C . MET A 1 484 ? -30.892 25.374 56.989 1.00 50.22 484 MET A C 1
ATOM 3638 O O . MET A 1 484 ? -31.062 24.931 55.855 1.00 50.22 484 MET A O 1
ATOM 3642 N N . ARG A 1 485 ? -31.604 26.395 57.486 1.00 47.44 485 ARG A N 1
ATOM 3643 C CA . ARG A 1 485 ? -32.657 27.125 56.772 1.00 47.44 485 ARG A CA 1
ATOM 3644 C C . ARG A 1 485 ? -32.249 28.541 56.337 1.00 47.44 485 ARG A C 1
ATOM 3646 O O . ARG A 1 485 ? -33.019 29.154 55.605 1.00 47.44 485 ARG A O 1
ATOM 3653 N N . ASP A 1 486 ? -31.063 28.984 56.750 1.00 38.88 486 ASP A N 1
ATOM 3654 C CA . ASP A 1 486 ? -30.309 30.115 56.194 1.00 38.88 486 ASP A CA 1
ATOM 3655 C C . ASP A 1 486 ? -29.191 29.554 55.301 1.00 38.88 486 ASP A C 1
ATOM 3657 O O . ASP A 1 486 ? -28.897 30.168 54.250 1.00 38.88 486 ASP A O 1
#

Sequence (486 aa):
RNACHVDIMCVASGFCREAASQGALGKDKWKPLADFSKTLEKMPGRILTIAKQNINYINSLAVNAAQAEVAAEAEQDAEQARAWAAIAETLRHLQAQQAAETEAKTTTAITAIARGEFLREHIAEFFKVTTAASASGTKGCLSTNSGGGNANNVKQTINALDANAPSVEHASFTEQEHDLPELTADGFQQLRAGTGIVDDSLTQSTECNLFKGQSGGIMSATAVGQAIPFAGRWFSKSHNLDTQAVDVDATKFSSSTERAKHAAIGLYKQAWEAIKEVQPSTALVMSGIDGKQLEGLKTNAAFKKAVKRHLLNNAEQYKPSEDAAINEKIASVYGAQQSEFTARFWGKLDAINIDEAVSGKPQTKLAQLRDLEGLARAINYYITKKAADLTEVVAQLKKKGVCSEAKERADNTCSKLRDAATCTASPICSYNETEKDTTKKCKFNETKASKSGVTVTQTQTGGTATASDRCTKHKDKANCEKKMRD

Mean predicted aligned error: 13.3 Å

InterPro domains:
  IPR001812 Variant surface glycoprotein, N-terminal domain [PF00913] (8-382)
  IPR019609 Variant surface glycoprotein , C-terminal [PF10659] (414-483)